Protein 2R9V (pdb70)

Solvent-accessible surface area: 21448 Å² total

Nearest PDB structures (foldseek):
  6foc-assembly1_C  TM=9.234E-01  e=6.290E-61  Mycolicibacterium smegmatis MC2 155
  6foc-assembly1_A  TM=9.263E-01  e=3.164E-60  Mycolicibacterium smegmatis MC2 155
  4xd7-assembly1_B  TM=8.906E-01  e=2.775E-50  Bacillus sp. PS3
  5b0o-assembly1_A  TM=8.119E-01  e=9.256E-28  Salmonella enterica subsp. enterica serovar Typhimurium str. LT2
  2dpy-assembly1_A  TM=8.076E-01  e=1.806E-27  Salmonella enterica subsp. enterica serovar Typhimurium

Radius of gyration: 26.04 Å; Cα contacts (8 Å, |Δi|>4): 1001; chains: 1; bounding box: 62×48×98 Å

InterPro domains:
  IPR000194 ATPase, F1/V1/A1 complex, alpha/beta subunit, nucleotide-binding domain [PF00006] (150-365)
  IPR000793 ATP synthase, alpha subunit, C-terminal [PF00306] (372-497)
  IPR000793 ATP synthase, alpha subunit, C-terminal [cd18113] (376-501)
  IPR004100 ATPase, F1/V1/A1 complex, alpha/beta subunit, N-terminal domain [PF02874] (26-92)
  IPR005294 ATP synthase, F1 complex, alpha subunit [MF_01346] (1-502)
  IPR005294 ATP synthase, F1 complex, alpha subunit [PIRSF039088] (1-501)
  IPR005294 ATP synthase, F1 complex, alpha subunit [PTHR48082] (3-502)
  IPR005294 ATP synthase, F1 complex, alpha subunit [TIGR00962] (3-501)
  IPR020003 ATPase, alpha/beta subunit, nucleotide-binding domain, active site [PS00152] (356-365)
  IPR023366 ATP synthase subunit alpha, N-terminal domain-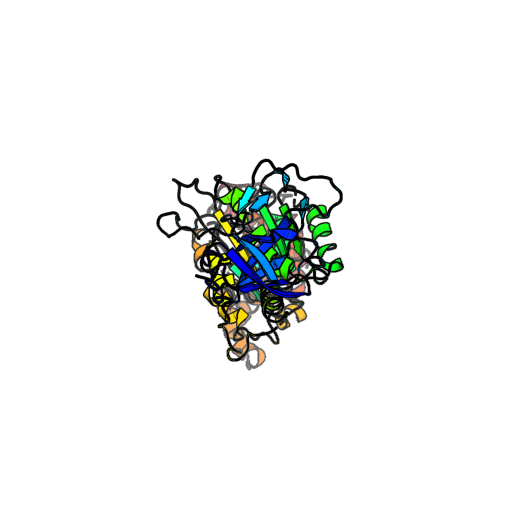like superfamily [G3DSA:2.40.30.20] (1-93)
  IPR027417 P-loop containing nucleoside triphosphate hydrolase [G3DSA:3.40.50.300] (95-372)
  IPR027417 P-loop containing nucleoside triphosphate hydrolase [SSF52540] (97-371)
  IPR033732 ATP synthase, F1 complex, alpha subunit nucleotide-binding domain [cd01132] (95-368)
  IPR036121 ATPase, F1/V1/A1 complex, alpha/beta subunit, N-terminal domain superfamily [SSF50615] (10-95)
  IPR038376 ATP synthase, alpha subunit, C-terminal domain superfamily [G3DSA:1.20.150.20] (373-503)

Organism: Thermotoga maritima (strain ATCC 43589 / DSM 3109 / JCM 10099 / NBRC 100826 / MSB8) (NCBI:txid243274)

Secondary structure (DSSP, 8-state):
-TT---S-TTTEEEEEEEETTEEEEEE-TT---EEEEETTT--EEEEEE--TT-EEEEEES--TT--TT-EEEEEEEE-EEEESGGGTT-EE-TTS-B-SSS-----SEEEES--PPP-GGGB----SEE--S-HHHH---EETT-BEEEEEETTSSHHHHHHHHHHTTTTTTEEEEEEEES--HHHHHHHHHHHHHTT---EEEEEE-TTS-HHHHHHHHHHHH--HHHHTTT-EEEEEEETHHHHHHHHHHHHH--PPTT-------HHHHHHHHHTT-EEB-TTTTS-EEEEEEEEEESTT-TTSHHHHHHHHTSSEEEEB-HHHHHHT-SS-B-TTT-EEGGGTTTS----TTT--HHHHHHHHHHHTTGGG-S---HHHHHHHHHHHH--TT---TT---HHHHHHHHHHHHTTTTTTS-GGGHHHHHHHHHH---S-HHHHHHHHHHSS--HHHHHHHHHHHHHHHHH---

Structure (mmCIF, N/CA/C/O backbone):
data_2R9V
#
_entry.id   2R9V
#
_cell.length_a   97.410
_cell.length_b   97.410
_cell.length_c   219.380
_cell.angle_alpha   90.000
_cell.angle_beta   90.000
_cell.angle_gamma   90.000
#
_symmetry.space_group_name_H-M   'P 41 21 2'
#
loop_
_entity.id
_entity.type
_entity.pdbx_description
1 polymer 'ATP synthase subunit alpha'
2 non-polymer 'MAGNESIUM ION'
3 non-polymer 'CHLORIDE ION'
4 non-polymer "ADENOSINE-5'-TRIPHOSPHATE"
5 non-polymer 'TETRAETHYLENE GLYCOL'
6 water water
#
loop_
_atom_site.group_PDB
_atom_site.id
_atom_site.type_symbol
_atom_site.label_atom_id
_atom_site.label_alt_id
_atom_site.label_comp_id
_atom_site.label_asym_id
_atom_site.label_entity_id
_atom_site.label_seq_id
_atom_site.pdbx_PDB_ins_code
_atom_site.Cartn_x
_atom_site.Cartn_y
_atom_site.Cartn_z
_atom_site.occupancy
_atom_site.B_iso_or_equiv
_atom_site.auth_seq_id
_atom_site.auth_comp_id
_atom_site.auth_asym_id
_atom_site.auth_atom_id
_atom_site.pdbx_PDB_model_num
ATOM 1 N N . LYS A 1 29 ? 40.960 8.318 23.525 1.00 51.60 17 LYS A N 1
ATOM 2 C CA . LYS A 1 29 ? 40.800 7.976 25.012 1.00 53.11 17 LYS A CA 1
ATOM 3 C C . LYS A 1 29 ? 40.994 6.441 25.392 1.00 52.41 17 LYS A C 1
ATOM 4 O O . LYS A 1 29 ? 40.664 5.989 26.519 1.00 51.87 17 LYS A O 1
ATOM 6 N N . SER A 1 30 ? 41.574 5.677 24.460 1.00 50.06 18 SER A N 1
ATOM 7 C CA . SER A 1 30 ? 41.849 4.247 24.647 1.00 49.16 18 SER A CA 1
ATOM 8 C C . SER A 1 30 ? 42.598 3.934 25.996 1.00 50.75 18 SER A C 1
ATOM 9 O O . SER A 1 30 ? 42.289 2.939 26.687 1.00 53.26 18 SER A O 1
ATOM 11 N N . PHE A 1 31 ? 43.545 4.806 26.377 1.00 46.54 19 PHE A N 1
ATOM 12 C CA . PHE A 1 31 ? 44.388 4.624 27.558 1.00 41.10 19 PHE A CA 1
ATOM 13 C C . PHE A 1 31 ? 44.451 5.849 28.436 1.00 40.60 19 PHE A C 1
ATOM 14 O O . PHE A 1 31 ? 45.491 6.179 28.964 1.00 39.16 19 PHE A O 1
ATOM 22 N N . GLU A 1 32 ? 43.336 6.532 28.588 1.00 40.91 20 GLU A N 1
ATOM 23 C CA . GLU A 1 32 ? 43.288 7.697 29.426 1.00 46.15 20 GLU A CA 1
ATOM 24 C C . GLU A 1 32 ? 43.224 7.241 30.865 1.00 42.98 20 GLU A C 1
ATOM 25 O O . GLU A 1 32 ? 42.769 6.140 31.141 1.00 37.97 20 GLU A O 1
ATOM 31 N N . GLU A 1 33 ? 43.679 8.085 31.784 1.00 42.83 21 GLU A N 1
ATOM 32 C CA . GLU A 1 33 ? 43.633 7.726 33.190 1.00 44.93 21 GLU A CA 1
ATOM 33 C C . GLU A 1 33 ? 42.196 7.759 33.682 1.00 46.41 21 GLU A C 1
ATOM 34 O O . GLU A 1 33 ? 41.483 8.744 33.493 1.00 39.52 21 GLU A O 1
ATOM 40 N N . LYS A 1 34 ? 41.779 6.678 34.331 1.00 50.00 22 LYS A N 1
ATOM 41 C CA . LYS A 1 34 ? 40.370 6.529 34.694 1.00 53.27 22 LYS A CA 1
ATOM 42 C C . LYS A 1 34 ? 39.956 7.319 35.972 1.00 53.46 22 LYS A C 1
ATOM 43 O O . LYS A 1 34 ? 38.915 7.992 36.002 1.00 57.61 22 LYS A O 1
ATOM 45 N N . ILE A 1 35 ? 40.798 7.292 36.997 1.00 49.08 23 ILE A N 1
ATOM 46 C CA . ILE A 1 35 ? 40.415 7.795 38.307 1.00 45.88 23 ILE A CA 1
ATOM 47 C C . ILE A 1 35 ? 40.596 9.290 38.584 1.00 44.19 23 ILE A C 1
ATOM 48 O O . ILE A 1 35 ? 41.437 9.945 37.972 1.00 44.13 23 ILE A O 1
ATOM 53 N N . ASP A 1 36 ? 39.773 9.798 39.518 1.00 41.47 24 ASP A N 1
ATOM 54 C CA . ASP A 1 36 ? 39.916 11.129 40.110 1.00 41.10 24 ASP A CA 1
ATOM 55 C C . ASP A 1 36 ? 41.070 11.134 41.102 1.00 38.97 24 ASP A C 1
ATOM 56 O O . ASP A 1 36 ? 40.956 10.547 42.161 1.00 40.19 24 ASP A O 1
ATOM 61 N N . LEU A 1 37 ? 42.162 11.817 40.785 1.00 37.27 25 LEU A N 1
ATOM 62 C CA . LEU A 1 37 ? 43.371 11.755 41.618 1.00 36.51 25 LEU A CA 1
ATOM 63 C C . LEU A 1 37 ? 43.278 12.533 42.944 1.00 37.77 25 LEU A C 1
ATOM 64 O O . LEU A 1 37 ? 44.099 12.347 43.845 1.00 37.21 25 LEU A O 1
ATOM 69 N N . GLU A 1 38 ? 42.269 13.378 43.075 1.00 36.72 26 GLU A N 1
ATOM 70 C CA . GLU A 1 38 ? 42.120 14.166 44.282 1.00 39.88 26 GLU A CA 1
ATOM 71 C C . GLU A 1 38 ? 41.494 13.359 45.397 1.00 35.31 26 GLU A C 1
ATOM 72 O O . GLU A 1 38 ? 41.966 13.399 46.529 1.00 38.73 26 GLU A O 1
ATOM 78 N N . ASP A 1 39 ? 40.468 12.593 45.059 1.00 34.43 27 ASP A N 1
ATOM 79 C CA . ASP A 1 39 ? 39.688 11.832 46.038 1.00 34.22 27 ASP A CA 1
ATOM 80 C C . ASP A 1 39 ? 39.873 10.317 45.958 1.00 34.89 27 ASP A C 1
ATOM 81 O O . ASP A 1 39 ? 39.322 9.608 46.778 1.00 34.02 27 ASP A O 1
ATOM 86 N N . THR A 1 40 ? 40.700 9.830 45.023 1.00 32.88 28 THR A N 1
ATOM 87 C CA . THR A 1 40 ? 40.810 8.406 44.732 1.00 31.02 28 THR A CA 1
ATOM 88 C C . THR A 1 40 ? 42.276 8.084 44.557 1.00 31.30 28 THR A C 1
ATOM 89 O O . THR A 1 40 ? 43.081 8.948 44.161 1.00 29.38 28 THR A O 1
ATOM 93 N N . GLY A 1 41 ? 42.639 6.856 44.878 1.00 31.58 29 GLY A N 1
ATOM 94 C CA . GLY A 1 41 ? 44.053 6.450 44.842 1.00 30.07 29 GLY A CA 1
ATOM 95 C C . GLY A 1 41 ? 44.192 4.982 44.580 1.00 31.33 29 GLY A C 1
ATOM 96 O O . GLY A 1 41 ? 43.189 4.301 44.407 1.00 31.31 29 GLY A O 1
ATOM 97 N N . LYS A 1 42 ? 45.438 4.491 44.557 1.00 29.63 30 LYS A N 1
ATOM 98 C CA . LYS A 1 42 ? 45.711 3.102 44.228 1.00 31.33 30 LYS A CA 1
ATOM 99 C C . LYS A 1 42 ? 46.839 2.641 45.119 1.00 29.94 30 LYS A C 1
ATOM 100 O O . LYS A 1 42 ? 47.823 3.355 45.277 1.00 28.40 30 LYS A O 1
ATOM 106 N N . VAL A 1 43 ? 46.688 1.471 45.724 1.00 28.95 31 VAL A N 1
ATOM 107 C CA . VAL A 1 43 ? 47.704 0.994 46.623 1.00 30.05 31 VAL A CA 1
ATOM 108 C C . VAL A 1 43 ? 48.892 0.645 45.784 1.00 27.48 31 VAL A C 1
ATOM 109 O O . VAL A 1 43 ? 48.757 -0.071 44.780 1.00 26.31 31 VAL A O 1
ATOM 113 N N . ILE A 1 44 ? 50.044 1.174 46.176 1.00 31.44 32 ILE A N 1
ATOM 114 C CA . ILE A 1 44 ? 51.294 0.866 45.486 1.00 31.10 32 ILE A CA 1
ATOM 115 C C . ILE A 1 44 ? 52.283 0.045 46.325 1.00 33.86 32 ILE A C 1
ATOM 116 O O . ILE A 1 44 ? 53.279 -0.479 45.792 1.00 30.09 32 ILE A O 1
ATOM 121 N N . GLN A 1 45 ? 52.020 -0.051 47.621 1.00 36.37 33 GLN A N 1
ATOM 122 C CA . GLN A 1 45 ? 52.854 -0.815 48.549 1.00 39.02 33 GLN A CA 1
ATOM 123 C C . GLN A 1 45 ? 52.001 -1.056 49.779 1.00 40.37 33 GLN A C 1
ATOM 124 O O . GLN A 1 45 ? 51.303 -0.129 50.234 1.00 38.85 33 GLN A O 1
ATOM 130 N N . VAL A 1 46 ? 52.040 -2.282 50.300 1.00 41.02 34 VAL A N 1
ATOM 131 C CA . VAL A 1 46 ? 51.219 -2.668 51.452 1.00 42.14 34 VAL A CA 1
ATOM 132 C C . VAL A 1 46 ? 51.912 -3.734 52.271 1.00 41.49 34 VAL A C 1
ATOM 133 O O . VAL A 1 46 ? 52.496 -4.663 51.730 1.00 44.22 34 VAL A O 1
ATOM 137 N N . GLY A 1 47 ? 51.869 -3.568 53.585 1.00 42.07 35 GLY A N 1
ATOM 138 C CA . GLY A 1 47 ? 52.422 -4.554 54.502 1.00 42.54 35 GLY A CA 1
ATOM 139 C C . GLY A 1 47 ? 52.593 -4.008 55.899 1.00 40.81 35 GLY A C 1
ATOM 140 O O . GLY A 1 47 ? 52.715 -2.807 56.094 1.00 37.87 35 GLY A O 1
ATOM 141 N N . ASP A 1 48 ? 52.605 -4.927 56.858 1.00 42.10 36 ASP A N 1
ATOM 142 C CA . ASP A 1 48 ? 52.820 -4.641 58.276 1.00 40.71 36 ASP A CA 1
ATOM 143 C C . ASP A 1 48 ? 51.836 -3.587 58.781 1.00 39.54 36 ASP A C 1
ATOM 144 O O . ASP A 1 48 ? 52.201 -2.740 59.589 1.00 39.65 36 ASP A O 1
ATOM 149 N N . GLY A 1 49 ? 50.594 -3.681 58.297 1.00 37.61 37 GLY A N 1
ATOM 150 C CA . GLY A 1 49 ? 49.497 -2.780 58.674 1.00 39.70 37 GLY A CA 1
ATOM 151 C C . GLY A 1 49 ? 49.524 -1.363 58.137 1.00 39.24 37 GLY A C 1
ATOM 152 O O . GLY A 1 49 ? 48.879 -0.481 58.687 1.00 41.98 37 GLY A O 1
ATOM 153 N N . ILE A 1 50 ? 50.259 -1.155 57.055 1.00 37.84 38 ILE A N 1
ATOM 154 C CA . ILE A 1 50 ? 50.438 0.154 56.440 1.00 37.76 38 ILE A CA 1
ATOM 155 C C . ILE A 1 50 ? 50.262 -0.051 54.930 1.00 36.45 38 ILE A C 1
ATOM 156 O O . ILE A 1 50 ? 50.476 -1.153 54.409 1.00 37.43 38 ILE A O 1
ATOM 161 N N . ALA A 1 51 ? 49.841 1.006 54.250 1.00 35.29 39 ALA A N 1
ATOM 162 C CA . ALA A 1 51 ? 49.795 1.065 52.781 1.00 34.80 39 ALA A CA 1
ATOM 163 C C . ALA A 1 51 ? 50.319 2.453 52.325 1.00 34.79 39 ALA A C 1
ATOM 164 O O . ALA A 1 51 ? 50.329 3.422 53.102 1.00 30.61 39 ALA A O 1
ATOM 166 N N . ARG A 1 52 ? 50.807 2.490 51.089 1.00 36.17 40 ARG A N 1
ATOM 167 C CA . ARG A 1 52 ? 51.232 3.700 50.392 1.00 36.30 40 ARG A CA 1
ATOM 168 C C . ARG A 1 52 ? 50.330 3.767 49.180 1.00 32.66 40 ARG A C 1
ATOM 169 O O . ARG A 1 52 ? 50.085 2.741 48.517 1.00 27.63 40 ARG A O 1
ATOM 177 N N . ALA A 1 53 ? 49.839 4.958 48.872 1.00 28.92 41 ALA A N 1
ATOM 178 C CA . ALA A 1 53 ? 48.933 5.087 47.749 1.00 30.97 41 ALA A CA 1
ATOM 179 C C . ALA A 1 53 ? 49.373 6.143 46.764 1.00 31.77 41 ALA A C 1
ATOM 180 O O . ALA A 1 53 ? 49.843 7.236 47.158 1.00 31.78 41 ALA A O 1
ATOM 182 N N . TYR A 1 54 ? 49.169 5.818 45.483 1.00 27.42 42 TYR A N 1
ATOM 183 C CA . TYR A 1 54 ? 49.206 6.815 44.449 1.00 27.97 42 TYR A CA 1
ATOM 184 C C . TYR A 1 54 ? 47.867 7.554 44.506 1.00 29.36 42 TYR A C 1
ATOM 185 O O . TYR A 1 54 ? 46.827 6.934 44.827 1.00 30.97 42 TYR A O 1
ATOM 194 N N . GLY A 1 55 ? 47.881 8.860 44.201 1.00 26.96 43 GLY A N 1
ATOM 195 C CA . GLY A 1 55 ? 46.668 9.650 44.222 1.00 29.37 43 GLY A CA 1
ATOM 196 C C . GLY A 1 55 ? 46.311 10.149 45.617 1.00 30.18 43 GLY A C 1
ATOM 197 O O . GLY A 1 55 ? 47.194 10.425 46.438 1.00 29.60 43 GLY A O 1
ATOM 198 N N . LEU A 1 56 ? 45.001 10.270 45.865 1.00 29.28 44 LEU A N 1
ATOM 199 C CA . LEU A 1 56 ? 44.467 10.841 47.091 1.00 26.94 44 LEU A CA 1
ATOM 200 C C . LEU A 1 56 ? 45.146 12.201 47.346 1.00 28.15 44 LEU A C 1
ATOM 201 O O . LEU A 1 56 ? 45.452 12.532 48.464 1.00 28.56 44 LEU A O 1
ATOM 206 N N . ASN A 1 57 ? 45.345 12.974 46.284 1.00 30.83 45 ASN A N 1
ATOM 207 C CA . ASN A 1 57 ? 46.068 14.267 46.339 1.00 32.42 45 ASN A CA 1
ATOM 208 C C . ASN A 1 57 ? 45.512 15.299 47.301 1.00 32.46 45 ASN A C 1
ATOM 209 O O . ASN A 1 57 ? 46.265 16.180 47.703 1.00 33.27 45 ASN A O 1
ATOM 214 N N . LYS A 1 58 ? 44.223 15.196 47.656 1.00 32.60 46 LYS A N 1
ATOM 215 C CA . LYS A 1 58 ? 43.576 16.153 48.547 1.00 35.92 46 LYS A CA 1
ATOM 216 C C . LYS A 1 58 ? 43.253 15.593 49.920 1.00 34.84 46 LYS A C 1
ATOM 217 O O . LYS A 1 58 ? 42.477 16.167 50.662 1.00 31.74 46 LYS A O 1
ATOM 223 N N . VAL A 1 59 ? 43.830 14.451 50.264 1.00 31.54 47 VAL A N 1
ATOM 224 C CA . VAL A 1 59 ? 43.553 13.858 51.554 1.00 28.70 47 VAL A CA 1
ATOM 225 C C . VAL A 1 59 ? 44.293 14.684 52.597 1.00 31.47 47 VAL A C 1
ATOM 226 O O . VAL A 1 59 ? 45.304 15.330 52.290 1.00 34.79 47 VAL A O 1
ATOM 238 N N . VAL A 1 61 ? 45.694 14.953 56.867 1.00 31.34 49 VAL A N 1
ATOM 239 C CA . VAL A 1 61 ? 46.206 14.078 57.938 1.00 32.31 49 VAL A CA 1
ATOM 240 C C . VAL A 1 61 ? 45.058 13.657 58.854 1.00 32.80 49 VAL A C 1
ATOM 241 O O . VAL A 1 61 ? 44.136 14.425 59.107 1.00 35.61 49 VAL A O 1
ATOM 245 N N . SER A 1 62 ? 45.105 12.407 59.303 1.00 32.40 50 SER A N 1
ATOM 246 C CA . SER A 1 62 ? 44.074 11.773 60.134 1.00 33.48 50 SER A CA 1
ATOM 247 C C . SER A 1 62 ? 42.707 11.605 59.519 1.00 31.97 50 SER A C 1
ATOM 248 O O . SER A 1 62 ? 41.764 11.197 60.208 1.00 32.26 50 SER A O 1
ATOM 251 N N . GLU A 1 63 ? 42.630 11.785 58.198 1.00 31.86 51 GLU A N 1
ATOM 252 C CA . GLU A 1 63 ? 41.409 11.534 57.460 1.00 29.02 51 GLU A CA 1
ATOM 253 C C . GLU A 1 63 ? 41.228 10.065 57.222 1.00 29.15 51 GLU A C 1
ATOM 254 O O . GLU A 1 63 ? 42.190 9.361 56.942 1.00 29.12 51 GLU A O 1
ATOM 260 N N . LEU A 1 64 ? 39.984 9.602 57.310 1.00 28.97 52 LEU A N 1
ATOM 261 C CA . LEU A 1 64 ? 39.625 8.222 57.003 1.00 31.04 52 LEU A CA 1
ATOM 262 C C . LEU A 1 64 ? 39.555 8.000 55.518 1.00 31.45 52 LEU A C 1
ATOM 263 O O . LEU A 1 64 ? 39.105 8.855 54.790 1.00 30.11 52 LEU A O 1
ATOM 268 N N . VAL A 1 65 ? 40.031 6.840 55.077 1.00 32.14 53 VAL A N 1
ATOM 269 C CA . VAL A 1 65 ? 39.942 6.457 53.695 1.00 31.52 53 VAL A CA 1
ATOM 270 C C . VAL A 1 65 ? 39.340 5.058 53.705 1.00 34.18 53 VAL A C 1
ATOM 271 O O . VAL A 1 65 ? 39.300 4.376 54.740 1.00 36.16 53 VAL A O 1
ATOM 275 N N . GLU A 1 66 ? 38.842 4.640 52.559 1.00 37.17 54 GLU A N 1
ATOM 276 C CA . GLU A 1 66 ? 38.323 3.289 52.413 1.00 39.39 54 GLU A CA 1
ATOM 277 C C . GLU A 1 66 ? 38.988 2.563 51.263 1.00 37.57 54 GLU A C 1
ATOM 278 O O . GLU A 1 66 ? 39.101 3.096 50.149 1.00 35.66 54 GLU A O 1
ATOM 284 N N . PHE A 1 67 ? 39.385 1.330 51.544 1.00 38.21 55 PHE A N 1
ATOM 285 C CA . PHE A 1 67 ? 39.835 0.392 50.533 1.00 38.50 55 PHE A CA 1
ATOM 286 C C . PHE A 1 67 ? 38.609 -0.277 49.948 1.00 40.71 55 PHE A C 1
ATOM 287 O O . PHE A 1 67 ? 38.039 -1.179 50.536 1.00 44.30 55 PHE A O 1
ATOM 295 N N . VAL A 1 68 ? 38.227 0.166 48.764 1.00 43.23 56 VAL A N 1
ATOM 296 C CA . VAL A 1 68 ? 36.962 -0.203 48.168 1.00 45.73 56 VAL A CA 1
ATOM 297 C C . VAL A 1 68 ? 36.715 -1.711 48.071 1.00 47.82 56 VAL A C 1
ATOM 298 O O . VAL A 1 68 ? 35.740 -2.189 48.591 1.00 48.38 56 VAL A O 1
ATOM 302 N N . GLU A 1 69 ? 37.616 -2.461 47.461 1.00 51.85 57 GLU A N 1
ATOM 303 C CA . GLU A 1 69 ? 37.402 -3.911 47.254 1.00 55.08 57 GLU A CA 1
ATOM 304 C C . GLU A 1 69 ? 37.120 -4.677 48.561 1.00 54.18 57 GLU A C 1
ATOM 305 O O . GLU A 1 69 ? 36.181 -5.476 48.639 1.00 52.20 57 GLU A O 1
ATOM 311 N N . THR A 1 70 ? 37.940 -4.413 49.574 1.00 51.77 58 THR A N 1
ATOM 312 C CA . THR A 1 70 ? 37.854 -5.092 50.840 1.00 49.02 58 THR A CA 1
ATOM 313 C C . THR A 1 70 ? 36.873 -4.469 51.824 1.00 49.33 58 THR A C 1
ATOM 314 O O . THR A 1 70 ? 36.423 -5.144 52.721 1.00 48.70 58 THR A O 1
ATOM 318 N N . GLY A 1 71 ? 36.565 -3.181 51.700 1.00 50.22 59 GLY A N 1
ATOM 319 C CA . GLY A 1 71 ? 35.688 -2.503 52.677 1.00 49.24 59 GLY A CA 1
ATOM 320 C C . GLY A 1 71 ? 36.398 -2.022 53.945 1.00 47.74 59 GLY A C 1
ATOM 321 O O . GLY A 1 71 ? 35.811 -1.328 54.766 1.00 52.26 59 GLY A O 1
ATOM 322 N N . VAL A 1 72 ? 37.661 -2.396 54.102 1.00 44.57 60 VAL A N 1
ATOM 323 C CA . VAL A 1 72 ? 38.474 -1.978 55.215 1.00 41.47 60 VAL A CA 1
ATOM 324 C C . VAL A 1 72 ? 38.727 -0.457 55.108 1.00 40.41 60 VAL A C 1
ATOM 325 O O . VAL A 1 72 ? 38.699 0.135 54.021 1.00 33.79 60 VAL A O 1
ATOM 329 N N . LYS A 1 73 ? 38.980 0.152 56.257 1.00 39.78 61 LYS A N 1
ATOM 330 C CA . LYS A 1 73 ? 39.186 1.577 56.354 1.00 41.02 61 LYS A CA 1
ATOM 331 C C . LYS A 1 73 ? 40.609 1.813 56.780 1.00 34.97 61 LYS A C 1
ATOM 332 O O . LYS A 1 73 ? 41.219 0.934 57.342 1.00 32.66 61 LYS A O 1
ATOM 338 N N . GLY A 1 74 ? 41.102 3.029 56.562 1.00 31.97 62 GLY A N 1
ATOM 339 C CA . GLY A 1 74 ? 42.425 3.431 57.026 1.00 30.86 62 GLY A CA 1
ATOM 340 C C . GLY A 1 74 ? 42.444 4.906 57.384 1.00 30.65 62 GLY A C 1
ATOM 341 O O . GLY A 1 74 ? 41.459 5.609 57.197 1.00 30.49 62 GLY A O 1
ATOM 342 N N . VAL A 1 75 ? 43.570 5.357 57.910 1.00 30.93 63 VAL A N 1
ATOM 343 C CA . VAL A 1 75 ? 43.743 6.715 58.340 1.00 30.90 63 VAL A CA 1
ATOM 344 C C . VAL A 1 75 ? 45.048 7.222 57.741 1.00 31.87 63 VAL A C 1
ATOM 345 O O . VAL A 1 75 ? 46.086 6.569 57.870 1.00 31.31 63 VAL A O 1
ATOM 349 N N . ALA A 1 76 ? 44.988 8.376 57.086 1.00 32.67 64 ALA A N 1
ATOM 350 C CA . ALA A 1 76 ? 46.173 8.977 56.466 1.00 33.21 64 ALA A CA 1
ATOM 351 C C . ALA A 1 76 ? 47.087 9.500 57.540 1.00 34.07 64 ALA A C 1
ATOM 352 O O . ALA A 1 76 ? 46.615 10.182 58.435 1.00 34.26 64 ALA A O 1
ATOM 354 N N . PHE A 1 77 ? 48.387 9.180 57.461 1.00 33.75 65 PHE A N 1
ATOM 355 C CA . PHE A 1 77 ? 49.360 9.765 58.375 1.00 34.08 65 PHE A CA 1
ATOM 356 C C . PHE A 1 77 ? 50.468 10.535 57.711 1.00 36.23 65 PHE A C 1
ATOM 357 O O . PHE A 1 77 ? 51.238 11.214 58.383 1.00 37.94 65 PHE A O 1
ATOM 365 N N . ASN A 1 78 ? 50.577 10.424 56.400 1.00 40.18 66 ASN A N 1
ATOM 366 C CA . ASN A 1 78 ? 51.619 11.126 55.667 1.00 42.34 66 ASN A CA 1
ATOM 367 C C . ASN A 1 78 ? 51.095 11.541 54.309 1.00 42.08 66 ASN A C 1
ATOM 368 O O . ASN A 1 78 ? 50.500 10.725 53.604 1.00 41.12 66 ASN A O 1
ATOM 373 N N . LEU A 1 79 ? 51.332 12.801 53.951 1.00 41.34 67 LEU A N 1
ATOM 374 C CA . LEU A 1 79 ? 50.736 13.400 52.762 1.00 39.53 67 LEU A CA 1
ATOM 375 C C . LEU A 1 79 ? 51.697 13.578 51.582 1.00 39.07 67 LEU A C 1
ATOM 376 O O . LEU A 1 79 ? 51.467 14.397 50.686 1.00 41.66 67 LEU A O 1
ATOM 381 N N . GLU A 1 80 ? 52.735 12.766 51.541 1.00 38.07 68 GLU A N 1
ATOM 382 C CA . GLU A 1 80 ? 53.662 12.863 50.450 1.00 39.70 68 GLU A CA 1
ATOM 383 C C . GLU A 1 80 ? 52.935 12.591 49.138 1.00 39.52 68 GLU A C 1
ATOM 384 O O . GLU A 1 80 ? 52.167 11.616 49.023 1.00 39.04 68 GLU A O 1
ATOM 390 N N . GLU A 1 81 ? 53.165 13.476 48.165 1.00 40.00 69 GLU A N 1
ATOM 391 C CA . GLU A 1 81 ? 52.422 13.441 46.919 1.00 42.85 69 GLU A CA 1
ATOM 392 C C . GLU A 1 81 ? 52.629 12.133 46.198 1.00 37.23 69 GLU A C 1
ATOM 393 O O . GLU A 1 81 ? 53.740 11.734 45.911 1.00 35.45 69 GLU A O 1
ATOM 399 N N . ASP A 1 82 ? 51.512 11.470 45.956 1.00 35.13 70 ASP A N 1
ATOM 400 C CA . ASP A 1 82 ? 51.457 10.206 45.266 1.00 35.32 70 ASP A CA 1
ATOM 401 C C . ASP A 1 82 ? 52.223 9.121 45.973 1.00 32.82 70 ASP A C 1
ATOM 402 O O . ASP A 1 82 ? 52.610 8.155 45.360 1.00 34.75 70 ASP A O 1
ATOM 407 N N . ASN A 1 83 ? 52.376 9.284 47.290 1.00 34.21 71 ASN A N 1
ATOM 408 C CA . ASN A 1 83 ? 52.987 8.284 48.158 1.00 32.03 71 ASN A CA 1
ATOM 409 C C . ASN A 1 83 ? 52.421 8.454 49.548 1.00 33.63 71 ASN A C 1
ATOM 410 O O . ASN A 1 83 ? 53.146 8.483 50.544 1.00 30.93 71 ASN A O 1
ATOM 415 N N . VAL A 1 84 ? 51.098 8.541 49.608 1.00 29.56 72 VAL A N 1
ATOM 416 C CA . VAL A 1 84 ? 50.395 8.766 50.848 1.00 31.78 72 VAL A CA 1
ATOM 417 C C . VAL A 1 84 ? 50.463 7.533 51.753 1.00 33.79 72 VAL A C 1
ATOM 418 O O . VAL A 1 84 ? 50.175 6.408 51.311 1.00 35.00 72 VAL A O 1
ATOM 422 N N . GLY A 1 85 ? 50.847 7.770 53.016 1.00 31.17 73 GLY A N 1
ATOM 423 C CA . GLY A 1 85 ? 50.942 6.719 54.019 1.00 31.31 73 GLY A CA 1
ATOM 424 C C . GLY A 1 85 ? 49.610 6.546 54.709 1.00 30.05 73 GLY A C 1
ATOM 425 O O . GLY A 1 85 ? 49.013 7.506 55.151 1.00 28.35 73 GLY A O 1
ATOM 426 N N . ILE A 1 86 ? 49.144 5.310 54.780 1.00 30.87 74 ILE A N 1
ATOM 427 C CA . ILE A 1 86 ? 47.851 4.995 55.359 1.00 28.96 74 ILE A CA 1
ATOM 428 C C . ILE A 1 86 ? 47.965 3.889 56.418 1.00 32.91 74 ILE A C 1
ATOM 429 O O . ILE A 1 86 ? 48.524 2.801 56.132 1.00 33.11 74 ILE A O 1
ATOM 434 N N . ILE A 1 87 ? 47.476 4.177 57.639 1.00 31.47 75 ILE A N 1
ATOM 435 C CA . ILE A 1 87 ? 47.373 3.167 58.697 1.00 31.17 75 ILE A CA 1
ATOM 436 C C . ILE A 1 87 ? 46.101 2.383 58.438 1.00 30.79 75 ILE A C 1
ATOM 437 O O . ILE A 1 87 ? 45.021 2.943 58.409 1.00 31.10 75 ILE A O 1
ATOM 442 N N . ILE A 1 88 ? 46.215 1.084 58.260 1.00 32.14 76 ILE A N 1
ATOM 443 C CA . ILE A 1 88 ? 45.041 0.270 57.965 1.00 35.13 76 ILE A CA 1
ATOM 444 C C . ILE A 1 88 ? 44.377 -0.093 59.302 1.00 40.35 76 ILE A C 1
ATOM 445 O O . ILE A 1 88 ? 45.057 -0.510 60.244 1.00 38.66 76 ILE A O 1
ATOM 450 N N . LEU A 1 89 ? 43.065 0.097 59.396 1.00 42.41 77 LEU A N 1
ATOM 451 C CA . LEU A 1 89 ? 42.353 -0.156 60.635 1.00 44.42 77 LEU A CA 1
ATOM 452 C C . LEU A 1 89 ? 41.820 -1.563 60.501 1.00 49.95 77 LEU A C 1
ATOM 453 O O . LEU A 1 89 ? 40.848 -1.794 59.779 1.00 52.18 77 LEU A O 1
ATOM 458 N N . GLY A 1 90 ? 42.469 -2.511 61.170 1.00 55.77 78 GLY A N 1
ATOM 459 C CA . GLY A 1 90 ? 42.038 -3.919 61.109 1.00 60.26 78 GLY A CA 1
ATOM 460 C C . GLY A 1 90 ? 42.831 -4.809 60.155 1.00 62.41 78 GLY A C 1
ATOM 461 O O . GLY A 1 90 ? 44.057 -4.661 60.042 1.00 59.37 78 GLY A O 1
ATOM 462 N N . GLU A 1 91 ? 42.123 -5.708 59.460 1.00 66.07 79 GLU A N 1
ATOM 463 C CA . GLU A 1 91 ? 42.772 -6.717 58.614 1.00 69.48 79 GLU A CA 1
ATOM 464 C C . GLU A 1 91 ? 43.396 -6.170 57.357 1.00 68.12 79 GLU A C 1
ATOM 465 O O . GLU A 1 91 ? 42.701 -5.819 56.402 1.00 67.77 79 GLU A O 1
ATOM 471 N N . TYR A 1 92 ? 44.722 -6.180 57.349 1.00 67.82 80 TYR A N 1
ATOM 472 C CA . TYR A 1 92 ? 45.465 -5.716 56.203 1.00 67.96 80 TYR A CA 1
ATOM 473 C C . TYR A 1 92 ? 45.885 -6.817 55.255 1.00 68.63 80 TYR A C 1
ATOM 474 O O . TYR A 1 92 ? 46.448 -6.525 54.207 1.00 71.15 80 TYR A O 1
ATOM 483 N N . LYS A 1 93 ? 45.611 -8.071 55.590 1.00 68.07 81 LYS A N 1
ATOM 484 C CA . LYS A 1 93 ? 46.093 -9.185 54.773 1.00 68.66 81 LYS A CA 1
ATOM 485 C C . LYS A 1 93 ? 45.399 -9.255 53.413 1.00 65.66 81 LYS A C 1
ATOM 486 O O . LYS A 1 93 ? 45.937 -9.808 52.461 1.00 63.85 81 LYS A O 1
ATOM 492 N N . ASP A 1 94 ? 44.211 -8.675 53.317 1.00 64.35 82 ASP A N 1
ATOM 493 C CA . ASP A 1 94 ? 43.432 -8.759 52.092 1.00 64.37 82 ASP A CA 1
ATOM 494 C C . ASP A 1 94 ? 43.673 -7.606 51.120 1.00 60.73 82 ASP A C 1
ATOM 495 O O . ASP A 1 94 ? 43.132 -7.606 50.011 1.00 59.06 82 ASP A O 1
ATOM 500 N N . ILE A 1 95 ? 44.458 -6.615 51.536 1.00 57.11 83 ILE A N 1
ATOM 501 C CA . ILE A 1 95 ? 44.707 -5.432 50.709 1.00 52.45 83 ILE A CA 1
ATOM 502 C C . ILE A 1 95 ? 45.932 -5.679 49.824 1.00 50.76 83 ILE A C 1
ATOM 503 O O . ILE A 1 95 ? 47.023 -6.011 50.302 1.00 48.37 83 ILE A O 1
ATOM 508 N N . LYS A 1 96 ? 45.725 -5.495 48.526 1.00 51.11 84 LYS A N 1
ATOM 509 C CA . LYS A 1 96 ? 46.734 -5.760 47.530 1.00 50.01 84 LYS A CA 1
ATOM 510 C C . LYS A 1 96 ? 47.114 -4.520 46.765 1.00 47.09 84 LYS A C 1
ATOM 511 O O . LYS A 1 96 ? 46.315 -3.574 46.619 1.00 47.91 84 LYS A O 1
ATOM 517 N N . GLU A 1 97 ? 48.320 -4.553 46.215 1.00 45.93 85 GLU A N 1
ATOM 518 C CA . GLU A 1 97 ? 48.752 -3.533 45.278 1.00 46.33 85 GLU A CA 1
ATOM 519 C C . GLU A 1 97 ? 47.714 -3.478 44.186 1.00 44.35 85 GLU A C 1
ATOM 520 O O . GLU A 1 97 ? 47.219 -4.517 43.774 1.00 47.31 85 GLU A O 1
ATOM 526 N N . GLY A 1 98 ? 47.343 -2.273 43.766 1.00 38.24 86 GLY A N 1
ATOM 527 C CA . GLY A 1 98 ? 46.403 -2.104 42.699 1.00 38.30 86 GLY A CA 1
ATOM 528 C C . GLY A 1 98 ? 44.990 -1.819 43.171 1.00 39.41 86 GLY A C 1
ATOM 529 O O . GLY A 1 98 ? 44.159 -1.389 42.386 1.00 39.18 86 GLY A O 1
ATOM 530 N N . HIS A 1 99 ? 44.711 -2.091 44.445 1.00 43.16 87 HIS A N 1
ATOM 531 C CA . HIS A 1 99 ? 43.402 -1.807 45.035 1.00 42.71 87 HIS A CA 1
ATOM 532 C C . HIS A 1 99 ? 43.171 -0.329 45.087 1.00 39.43 87 HIS A C 1
ATOM 533 O O . HIS A 1 99 ? 44.099 0.433 45.300 1.00 38.92 87 HIS A O 1
ATOM 540 N N . THR A 1 100 ? 41.916 0.043 44.896 1.00 39.16 88 THR A N 1
ATOM 541 C CA . THR A 1 100 ? 41.472 1.412 44.916 1.00 39.11 88 THR A CA 1
ATOM 542 C C . THR A 1 100 ? 41.213 1.859 46.341 1.00 39.63 88 THR A C 1
ATOM 543 O O . THR A 1 100 ? 40.697 1.084 47.150 1.00 37.53 88 THR A O 1
ATOM 547 N N . VAL A 1 101 ? 41.594 3.113 46.613 1.00 38.12 89 VAL A N 1
ATOM 548 C CA . VAL A 1 101 ? 41.400 3.789 47.878 1.00 36.16 89 VAL A CA 1
ATOM 549 C C . VAL A 1 101 ? 40.618 5.072 47.579 1.00 38.26 89 VAL A C 1
ATOM 550 O O . VAL A 1 101 ? 40.918 5.784 46.625 1.00 34.69 89 VAL A O 1
ATOM 554 N N . ARG A 1 102 ? 39.667 5.377 48.455 1.00 40.02 90 ARG A N 1
ATOM 555 C CA . ARG A 1 102 ? 38.763 6.491 48.305 1.00 43.29 90 ARG A CA 1
ATOM 556 C C . ARG A 1 102 ? 38.750 7.333 49.600 1.00 39.29 90 ARG A C 1
ATOM 557 O O . ARG A 1 102 ? 38.680 6.782 50.700 1.00 40.03 90 ARG A O 1
ATOM 565 N N . ARG A 1 103 ? 38.875 8.654 49.468 1.00 33.93 91 ARG A N 1
ATOM 566 C CA . ARG A 1 103 ? 38.756 9.563 50.586 1.00 32.03 91 ARG A CA 1
ATOM 567 C C . ARG A 1 103 ? 37.373 9.453 51.203 1.00 32.92 91 ARG A C 1
ATOM 568 O O . ARG A 1 103 ? 36.396 9.455 50.481 1.00 31.15 91 ARG A O 1
ATOM 576 N N . LEU A 1 104 ? 37.281 9.405 52.532 1.00 31.78 92 LEU A N 1
ATOM 577 C CA . LEU A 1 104 ? 35.992 9.509 53.180 1.00 31.05 92 LEU A CA 1
ATOM 578 C C . LEU A 1 104 ? 35.747 10.930 53.693 1.00 31.23 92 LEU A C 1
ATOM 579 O O . LEU A 1 104 ? 34.647 11.220 54.126 1.00 34.57 92 LEU A O 1
ATOM 584 N N . LYS A 1 105 ? 36.755 11.805 53.640 1.00 30.58 93 LYS A N 1
ATOM 585 C CA . LYS A 1 105 ? 36.590 13.241 53.916 1.00 34.34 93 LYS A CA 1
ATOM 586 C C . LYS A 1 105 ? 36.160 13.559 55.340 1.00 35.51 93 LYS A C 1
ATOM 587 O O . LYS A 1 105 ? 35.667 14.649 55.619 1.00 34.72 93 LYS A O 1
ATOM 593 N N . ARG A 1 106 ? 36.482 12.613 56.230 1.00 34.40 94 ARG A N 1
ATOM 594 C CA A ARG A 1 106 ? 36.123 12.676 57.649 0.50 34.17 94 ARG A CA 1
ATOM 595 C CA B ARG A 1 106 ? 36.082 12.567 57.625 0.50 34.53 94 ARG A CA 1
ATOM 596 C C . ARG A 1 106 ? 37.359 12.388 58.484 1.00 34.49 94 ARG A C 1
ATOM 597 O O . ARG A 1 106 ? 38.068 11.405 58.280 1.00 33.49 94 ARG A O 1
ATOM 612 N N . ILE A 1 107 ? 37.667 13.281 59.419 1.00 34.26 95 ILE A N 1
ATOM 613 C CA . ILE A 1 107 ? 38.758 13.020 60.358 1.00 33.47 95 ILE A CA 1
ATOM 614 C C . ILE A 1 107 ? 38.255 11.919 61.330 1.00 33.10 95 ILE A C 1
ATOM 615 O O . ILE A 1 107 ? 37.138 11.978 61.843 1.00 33.59 95 ILE A O 1
ATOM 620 N N . ILE A 1 108 ? 39.071 10.900 61.529 1.00 30.33 96 ILE A N 1
ATOM 621 C CA . ILE A 1 108 ? 38.719 9.794 62.392 1.00 29.08 96 ILE A CA 1
ATOM 622 C C . ILE A 1 108 ? 38.364 10.303 63.787 1.00 30.22 96 ILE A C 1
ATOM 623 O O . ILE A 1 108 ? 39.039 11.160 64.344 1.00 31.76 96 ILE A O 1
ATOM 628 N N . GLU A 1 109 ? 37.276 9.769 64.337 1.00 30.39 97 GLU A N 1
ATOM 629 C CA . GLU A 1 109 ? 36.761 10.202 65.615 1.00 32.57 97 GLU A CA 1
ATOM 630 C C . GLU A 1 109 ? 36.890 9.132 66.656 1.00 30.84 97 GLU A C 1
ATOM 631 O O . GLU A 1 109 ? 36.925 7.941 66.352 1.00 33.34 97 GLU A O 1
ATOM 637 N N . VAL A 1 110 ? 36.949 9.576 67.903 1.00 29.30 98 VAL A N 1
ATOM 638 C CA . VAL A 1 110 ? 36.979 8.682 69.055 1.00 29.12 98 VAL A CA 1
ATOM 639 C C . VAL A 1 110 ? 35.815 9.057 69.960 1.00 29.06 98 VAL A C 1
ATOM 640 O O . VAL A 1 110 ? 35.380 10.219 69.972 1.00 28.80 98 VAL A O 1
ATOM 644 N N . PRO A 1 111 ? 35.313 8.079 70.721 1.00 30.36 99 PRO A N 1
ATOM 645 C CA . PRO A 1 111 ? 34.311 8.353 71.746 1.00 30.06 99 PRO A CA 1
ATOM 646 C C . PRO A 1 111 ? 34.971 9.183 72.809 1.00 30.35 99 PRO A C 1
ATOM 647 O O . PRO A 1 111 ? 36.124 8.938 73.119 1.00 31.41 99 PRO A O 1
ATOM 651 N N . VAL A 1 112 ? 34.248 10.165 73.333 1.00 32.06 100 VAL A N 1
ATOM 652 C CA . VAL A 1 112 ? 34.715 11.044 74.393 1.00 29.91 100 VAL A CA 1
ATOM 653 C C . VAL A 1 112 ? 33.602 11.186 75.430 1.00 31.02 100 VAL A C 1
ATOM 654 O O . VAL A 1 112 ? 32.453 10.820 75.171 1.00 32.76 100 VAL A O 1
ATOM 658 N N . GLY A 1 113 ? 33.950 11.668 76.615 1.00 30.04 101 GLY A N 1
ATOM 659 C CA . GLY A 1 113 ? 32.960 12.024 77.637 1.00 30.05 101 GLY A CA 1
ATOM 660 C C . GLY A 1 113 ? 32.911 11.245 78.935 1.00 30.11 101 GLY A C 1
ATOM 661 O O . GLY A 1 113 ? 33.770 10.392 79.225 1.00 27.98 101 GLY A O 1
ATOM 662 N N . GLU A 1 114 ? 31.865 11.540 79.700 1.00 30.02 102 GLU A N 1
ATOM 663 C CA . GLU A 1 114 ? 31.666 10.969 81.028 1.00 32.17 102 GLU A CA 1
ATOM 664 C C . GLU A 1 114 ? 31.704 9.444 81.024 1.00 30.84 102 GLU A C 1
ATOM 665 O O . GLU A 1 114 ? 32.197 8.835 81.961 1.00 31.88 102 GLU A O 1
ATOM 671 N N . GLU A 1 115 ? 31.244 8.842 79.939 1.00 32.04 103 GLU A N 1
ATOM 672 C CA . GLU A 1 115 ? 31.204 7.380 79.813 1.00 32.85 103 GLU A CA 1
ATOM 673 C C . GLU A 1 115 ? 32.588 6.774 79.787 1.00 33.84 103 GLU A C 1
ATOM 674 O O . GLU A 1 115 ? 32.734 5.584 80.029 1.00 32.31 103 GLU A O 1
ATOM 680 N N . LEU A 1 116 ? 33.614 7.586 79.519 1.00 33.85 104 LEU A N 1
ATOM 681 C CA . LEU A 1 116 ? 34.973 7.065 79.521 1.00 32.37 104 LEU A CA 1
ATOM 682 C C . LEU A 1 116 ? 35.667 7.204 80.877 1.00 33.07 104 LEU A C 1
ATOM 683 O O . LEU A 1 116 ? 36.737 6.631 81.095 1.00 33.48 104 LEU A O 1
ATOM 688 N N . LEU A 1 117 ? 35.063 7.932 81.801 1.00 31.25 105 LEU A N 1
ATOM 689 C CA . LEU A 1 117 ? 35.713 8.115 83.076 1.00 29.04 105 LEU A CA 1
ATOM 690 C C . LEU A 1 117 ? 35.716 6.762 83.766 1.00 28.16 105 LEU A C 1
ATOM 691 O O . LEU A 1 117 ? 34.745 6.032 83.704 1.00 28.90 105 LEU A O 1
ATOM 696 N N . GLY A 1 118 ? 36.829 6.395 84.368 1.00 25.64 106 GLY A N 1
ATOM 697 C CA . GLY A 1 118 ? 36.928 5.107 85.025 1.00 27.55 106 GLY A CA 1
ATOM 698 C C . GLY A 1 118 ? 37.371 3.976 84.124 1.00 29.78 106 GLY A C 1
ATOM 699 O O . GLY A 1 118 ? 37.674 2.847 84.615 1.00 25.94 106 GLY A O 1
ATOM 700 N N . ARG A 1 119 ? 37.494 4.281 82.825 1.00 31.18 107 ARG A N 1
ATOM 701 C CA . ARG A 1 119 ? 37.835 3.272 81.836 1.00 29.72 107 ARG A CA 1
ATOM 702 C C . ARG A 1 119 ? 39.280 3.311 81.319 1.00 29.72 107 ARG A C 1
ATOM 703 O O . ARG A 1 119 ? 39.935 4.348 81.365 1.00 25.97 107 ARG A O 1
ATOM 711 N N . VAL A 1 120 ? 39.761 2.134 80.892 1.00 28.83 108 VAL A N 1
ATOM 712 C CA . VAL A 1 120 ? 41.061 1.970 80.227 1.00 28.78 108 VAL A CA 1
ATOM 713 C C . VAL A 1 120 ? 40.691 1.629 78.784 1.00 31.36 108 VAL A C 1
ATOM 714 O O . VAL A 1 120 ? 39.890 0.711 78.552 1.00 30.64 108 VAL A O 1
ATOM 718 N N . VAL A 1 121 ? 41.167 2.440 77.823 1.00 31.84 109 VAL A N 1
ATOM 719 C CA . VAL A 1 121 ? 40.819 2.218 76.400 1.00 29.31 109 VAL A CA 1
ATOM 720 C C . VAL A 1 121 ? 42.073 2.276 75.558 1.00 29.47 109 VAL A C 1
ATOM 721 O O . VAL A 1 121 ? 43.086 2.773 76.029 1.00 29.10 109 VAL A O 1
ATOM 725 N N . ASN A 1 122 ? 42.001 1.739 74.327 1.00 29.32 110 ASN A N 1
ATOM 726 C CA . ASN A 1 122 ? 43.076 1.926 73.353 1.00 31.35 110 ASN A CA 1
ATOM 727 C C . ASN A 1 122 ? 42.861 3.235 72.605 1.00 29.23 110 ASN A C 1
ATOM 728 O O . ASN A 1 122 ? 41.895 3.954 72.874 1.00 28.93 110 ASN A O 1
ATOM 733 N N . PRO A 1 123 ? 43.801 3.613 71.736 1.00 30.03 111 PRO A N 1
ATOM 734 C CA . PRO A 1 123 ? 43.603 4.921 71.092 1.00 30.22 111 PRO A CA 1
ATOM 735 C C . PRO A 1 123 ? 42.382 5.082 70.198 1.00 33.03 111 PRO A C 1
ATOM 736 O O . PRO A 1 123 ? 42.066 6.206 69.835 1.00 35.17 111 PRO A O 1
ATOM 740 N N . LEU A 1 124 ? 41.716 3.986 69.838 1.00 33.29 112 LEU A N 1
ATOM 741 C CA . LEU A 1 124 ? 40.494 4.060 69.043 1.00 33.57 112 LEU A CA 1
ATOM 742 C C . LEU A 1 124 ? 39.263 4.039 69.909 1.00 30.70 112 LEU A C 1
ATOM 743 O O . LEU A 1 124 ? 38.153 4.118 69.415 1.00 31.87 112 LEU A O 1
ATOM 748 N N . GLY A 1 125 ? 39.465 3.957 71.213 1.00 29.51 113 GLY A N 1
ATOM 749 C CA . GLY A 1 125 ? 38.371 4.050 72.145 1.00 31.49 113 GLY A CA 1
ATOM 750 C C . GLY A 1 125 ? 37.804 2.712 72.544 1.00 32.81 113 GLY A C 1
ATOM 751 O O . GLY A 1 125 ? 36.799 2.671 73.235 1.00 32.63 113 GLY A O 1
ATOM 752 N N . GLU A 1 126 ? 38.471 1.629 72.157 1.00 33.91 114 GLU A N 1
ATOM 753 C CA . GLU A 1 126 ? 37.998 0.298 72.499 1.00 39.56 114 GLU A CA 1
ATOM 754 C C . GLU A 1 126 ? 38.422 0.002 73.924 1.00 34.99 114 GLU A C 1
ATOM 755 O O . GLU A 1 126 ? 39.509 0.353 74.319 1.00 35.73 114 GLU A O 1
ATOM 761 N N . PRO A 1 127 ? 37.574 -0.647 74.701 1.00 34.02 115 PRO A N 1
ATOM 762 C CA . PRO A 1 127 ? 37.910 -0.941 76.089 1.00 34.91 115 PRO A CA 1
ATOM 763 C C . PRO A 1 127 ? 38.929 -2.050 76.264 1.00 34.19 115 PRO A C 1
ATOM 764 O O . PRO A 1 127 ? 38.939 -2.996 75.509 1.00 35.36 115 PRO A O 1
ATOM 768 N N . LEU A 1 128 ? 39.762 -1.916 77.279 1.00 34.28 116 LEU A N 1
ATOM 769 C CA . LEU A 1 128 ? 40.792 -2.890 77.579 1.00 34.30 116 LEU A CA 1
ATOM 770 C C . LEU A 1 128 ? 40.709 -3.350 79.020 1.00 34.31 116 LEU A C 1
ATOM 771 O O . LEU A 1 128 ? 41.653 -3.931 79.524 1.00 30.15 116 LEU A O 1
ATOM 776 N N . ASP A 1 129 ? 39.596 -3.057 79.695 1.00 34.10 117 ASP A N 1
ATOM 777 C CA . ASP A 1 129 ? 39.493 -3.327 81.126 1.00 35.92 117 ASP A CA 1
ATOM 778 C C . ASP A 1 129 ? 38.438 -4.373 81.502 1.00 37.18 117 ASP A C 1
ATOM 779 O O . ASP A 1 129 ? 38.225 -4.630 82.679 1.00 39.19 117 ASP A O 1
ATOM 784 N N . GLY A 1 130 ? 37.789 -4.953 80.504 1.00 39.09 118 GLY A N 1
ATOM 785 C CA . GLY A 1 130 ? 36.775 -5.971 80.720 1.00 41.14 118 GLY A CA 1
ATOM 786 C C . GLY A 1 130 ? 35.461 -5.457 81.295 1.00 43.43 118 GLY A C 1
ATOM 787 O O . GLY A 1 130 ? 34.555 -6.245 81.574 1.00 44.98 118 GLY A O 1
ATOM 788 N N . LYS A 1 131 ? 35.318 -4.150 81.465 1.00 41.40 119 LYS A N 1
ATOM 789 C CA . LYS A 1 131 ? 34.102 -3.620 82.056 1.00 42.91 119 LYS A CA 1
ATOM 790 C C . LYS A 1 131 ? 32.933 -3.438 81.069 1.00 41.89 119 LYS A C 1
ATOM 791 O O . LYS A 1 131 ? 31.882 -2.936 81.440 1.00 43.25 119 LYS A O 1
ATOM 797 N N . GLY A 1 132 ? 33.101 -3.843 79.817 1.00 42.50 120 GLY A N 1
ATOM 798 C CA . GLY A 1 132 ? 32.015 -3.779 78.844 1.00 41.14 120 GLY A CA 1
ATOM 799 C C . GLY A 1 132 ? 32.117 -2.636 77.854 1.00 41.40 120 GLY A C 1
ATOM 800 O O . GLY A 1 132 ? 33.076 -1.881 77.854 1.00 43.06 120 GLY A O 1
ATOM 801 N N . PRO A 1 133 ? 31.130 -2.516 76.972 1.00 42.45 121 PRO A N 1
ATOM 802 C CA . PRO A 1 133 ? 31.143 -1.414 76.042 1.00 42.54 121 PRO A CA 1
ATOM 803 C C . PRO A 1 133 ? 31.096 -0.057 76.729 1.00 40.63 121 PRO A C 1
ATOM 804 O O . PRO A 1 133 ? 30.612 0.05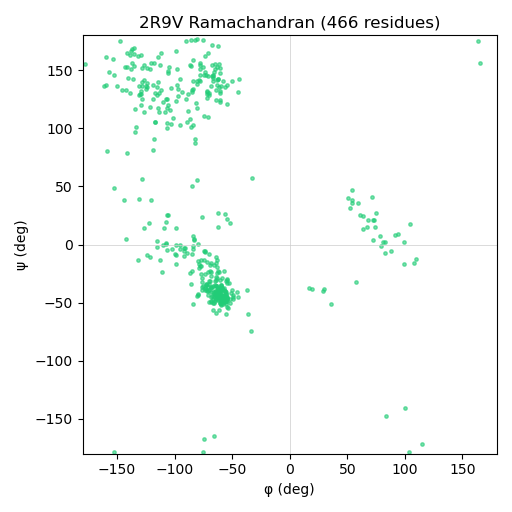4 77.852 1.00 40.12 121 PRO A O 1
ATOM 808 N N . ILE A 1 134 ? 31.601 0.955 76.039 1.00 38.27 122 ILE A N 1
ATOM 809 C CA . ILE A 1 134 ? 31.620 2.308 76.536 1.00 37.46 122 ILE A CA 1
ATOM 810 C C . ILE A 1 134 ? 30.244 2.964 76.440 1.00 39.95 122 ILE A C 1
ATOM 811 O O . ILE A 1 134 ? 29.836 3.709 77.346 1.00 40.16 122 ILE A O 1
ATOM 816 N N . ASN A 1 135 ? 29.539 2.689 75.342 1.00 41.32 123 ASN A N 1
ATOM 817 C CA . ASN A 1 135 ? 28.241 3.285 75.090 1.00 40.54 123 ASN A CA 1
ATOM 818 C C . ASN A 1 135 ? 28.291 4.805 75.172 1.00 40.85 123 ASN A C 1
ATOM 819 O O . ASN A 1 135 ? 27.429 5.429 75.785 1.00 40.22 123 ASN A O 1
ATOM 824 N N . ALA A 1 136 ? 29.292 5.388 74.515 1.00 39.58 124 ALA A N 1
ATOM 825 C CA . ALA A 1 136 ? 29.478 6.826 74.504 1.00 40.37 124 ALA A CA 1
ATOM 826 C C . ALA A 1 136 ? 28.365 7.530 73.770 1.00 41.76 124 ALA A C 1
ATOM 827 O O . ALA A 1 136 ? 27.864 7.056 72.773 1.00 42.72 124 ALA A O 1
ATOM 829 N N . LYS A 1 137 ? 27.994 8.692 74.269 1.00 45.20 125 LYS A N 1
ATOM 830 C CA . LYS A 1 137 ? 26.975 9.487 73.643 1.00 45.08 125 LYS A CA 1
ATOM 831 C C . LYS A 1 137 ? 27.634 10.572 72.795 1.00 41.82 125 LYS A C 1
ATOM 832 O O . LYS A 1 137 ? 26.999 11.124 71.931 1.00 41.78 125 LYS A O 1
ATOM 838 N N . ASN A 1 138 ? 28.921 10.848 73.008 1.00 38.91 126 ASN A N 1
ATOM 839 C CA . ASN A 1 138 ? 29.650 11.848 72.225 1.00 35.48 126 ASN A CA 1
ATOM 840 C C . ASN A 1 138 ? 30.953 11.368 71.574 1.00 33.37 126 ASN A C 1
ATOM 841 O O . ASN A 1 138 ? 31.584 10.452 72.066 1.00 29.95 126 ASN A O 1
ATOM 846 N N . PHE A 1 139 ? 31.339 12.037 70.486 1.00 30.69 127 PHE A N 1
ATOM 847 C CA . PHE A 1 139 ? 32.527 11.715 69.723 1.00 31.83 127 PHE A CA 1
ATOM 848 C C . PHE A 1 139 ? 33.204 13.003 69.270 1.00 29.38 127 PHE A C 1
ATOM 849 O O . PHE A 1 139 ? 32.576 14.049 69.157 1.00 34.47 127 PHE A O 1
ATOM 857 N N . ARG A 1 140 ? 34.501 12.919 69.074 1.00 27.58 128 ARG A N 1
ATOM 858 C CA . ARG A 1 140 ? 35.287 14.031 68.550 1.00 28.22 128 ARG A CA 1
ATOM 859 C C . ARG A 1 140 ? 36.356 13.477 67.632 1.00 29.65 128 ARG A C 1
ATOM 860 O O . ARG A 1 140 ? 36.824 12.334 67.828 1.00 29.63 128 ARG A O 1
ATOM 868 N N . PRO A 1 141 ? 36.781 14.295 66.661 1.00 28.40 129 PRO A N 1
ATOM 869 C CA . PRO A 1 141 ? 37.882 13.949 65.789 1.00 27.96 129 PRO A CA 1
ATOM 870 C C . PRO A 1 141 ? 39.208 14.018 66.512 1.00 28.72 129 PRO A C 1
ATOM 871 O O . PRO A 1 141 ? 39.389 14.902 67.356 1.00 27.47 129 PRO A O 1
ATOM 875 N N . ILE A 1 142 ? 40.166 13.136 66.167 1.00 28.39 130 ILE A N 1
ATOM 876 C CA . ILE A 1 142 ? 41.450 13.157 66.851 1.00 24.92 130 ILE A CA 1
ATOM 877 C C . ILE A 1 142 ? 42.316 14.396 66.538 1.00 28.69 130 ILE A C 1
ATOM 878 O O . ILE A 1 142 ? 43.258 14.705 67.297 1.00 25.66 130 ILE A O 1
ATOM 883 N N . GLU A 1 143 ? 41.997 15.106 65.447 1.00 28.34 131 GLU A N 1
ATOM 884 C CA . GLU A 1 143 ? 42.675 16.370 65.073 1.00 30.99 131 GLU A CA 1
ATOM 885 C C . GLU A 1 143 ? 41.682 17.471 64.927 1.00 30.33 131 GLU A C 1
ATOM 886 O O . GLU A 1 143 ? 40.664 17.249 64.296 1.00 31.39 131 GLU A O 1
ATOM 892 N N . ILE A 1 144 ? 42.008 18.641 65.476 1.00 29.06 132 ILE A N 1
ATOM 893 C CA . ILE A 1 144 ? 41.326 19.892 65.193 1.00 31.64 132 ILE A CA 1
ATOM 894 C C . ILE A 1 144 ? 42.421 20.932 65.072 1.00 33.55 132 ILE A C 1
ATOM 895 O O . ILE A 1 144 ? 43.574 20.699 65.487 1.00 30.68 132 ILE A O 1
ATOM 900 N N . LYS A 1 145 ? 42.103 22.073 64.492 1.00 35.30 133 LYS A N 1
ATOM 901 C CA . LYS A 1 145 ? 43.071 23.157 64.492 1.00 39.45 133 LYS A CA 1
ATOM 902 C C . LYS A 1 145 ? 42.932 23.880 65.817 1.00 34.90 133 LYS A C 1
ATOM 903 O O . LYS A 1 145 ? 41.850 24.169 66.246 1.00 39.29 133 LYS A O 1
ATOM 909 N N . ALA A 1 146 ? 44.052 24.156 66.458 1.00 35.21 134 ALA A N 1
ATOM 910 C CA . ALA A 1 146 ? 44.084 24.820 67.739 1.00 33.41 134 ALA A CA 1
ATOM 911 C C . ALA A 1 146 ? 43.518 26.223 67.540 1.00 34.03 134 ALA A C 1
ATOM 912 O O . ALA A 1 146 ? 43.847 26.873 66.545 1.00 35.60 134 ALA A O 1
ATOM 914 N N . PRO A 1 147 ? 42.598 26.662 68.426 1.00 34.81 135 PRO A N 1
ATOM 915 C CA . PRO A 1 147 ? 42.023 27.988 68.301 1.00 34.36 135 PRO A CA 1
ATOM 916 C C . PRO A 1 147 ? 43.094 29.072 68.391 1.00 35.56 135 PRO A C 1
ATOM 917 O O . PRO A 1 147 ? 44.139 28.863 69.003 1.00 34.86 135 PRO A O 1
ATOM 921 N N . GLY A 1 148 ? 42.834 30.206 67.747 1.00 36.02 136 GLY A N 1
ATOM 922 C CA . GLY A 1 148 ? 43.735 31.325 67.790 1.00 33.61 136 GLY A CA 1
ATOM 923 C C . GLY A 1 148 ? 43.557 32.100 69.066 1.00 34.45 136 GLY A C 1
ATOM 924 O O . GLY A 1 148 ? 42.665 31.837 69.856 1.00 32.69 136 GLY A O 1
ATOM 925 N N . VAL A 1 149 ? 44.396 33.112 69.225 1.00 36.93 137 VAL A N 1
ATOM 926 C CA . VAL A 1 149 ? 44.407 33.920 70.418 1.00 37.53 137 VAL A CA 1
ATOM 927 C C . VAL A 1 149 ? 43.072 34.596 70.682 1.00 38.73 137 VAL A C 1
ATOM 928 O O . VAL A 1 149 ? 42.718 34.800 71.836 1.00 39.99 137 VAL A O 1
ATOM 932 N N . ILE A 1 150 ? 42.303 34.877 69.631 1.00 39.77 138 ILE A N 1
ATOM 933 C CA A ILE A 1 150 ? 40.990 35.526 69.735 0.50 40.03 138 ILE A CA 1
ATOM 934 C CA B ILE A 1 150 ? 41.036 35.572 69.843 0.50 39.15 138 ILE A CA 1
ATOM 935 C C . ILE A 1 150 ? 40.041 34.695 70.605 1.00 39.92 138 ILE A C 1
ATOM 936 O O . ILE A 1 150 ? 39.089 35.212 71.178 1.00 38.07 138 ILE A O 1
ATOM 943 N N . TYR A 1 151 ? 40.290 33.386 70.672 1.00 38.73 139 TYR A N 1
ATOM 944 C CA . TYR A 1 151 ? 39.399 32.481 71.401 1.00 39.57 139 TYR A CA 1
ATOM 945 C C . TYR A 1 151 ? 39.869 32.115 72.815 1.00 38.36 139 TYR A C 1
ATOM 946 O O . TYR A 1 151 ? 39.170 31.390 73.522 1.00 35.28 139 TYR A O 1
ATOM 955 N N . ARG A 1 152 ? 41.023 32.647 73.217 1.00 36.23 140 ARG A N 1
ATOM 956 C CA . ARG A 1 152 ? 41.661 32.306 74.470 1.00 34.25 140 ARG A CA 1
ATOM 957 C C . ARG A 1 152 ? 41.622 33.485 75.406 1.00 36.85 140 ARG A C 1
ATOM 958 O O . ARG A 1 152 ? 41.349 34.602 74.986 1.00 37.61 140 ARG A O 1
ATOM 966 N N . LYS A 1 153 ? 41.879 33.229 76.684 1.00 37.29 141 LYS A N 1
ATOM 967 C CA . LYS A 1 153 ? 42.100 34.297 77.647 1.00 39.95 141 LYS A CA 1
ATOM 968 C C . LYS A 1 153 ? 43.272 33.853 78.511 1.00 38.98 141 LYS A C 1
ATOM 969 O O . LYS A 1 153 ? 43.694 32.708 78.412 1.00 38.32 141 LYS A O 1
ATOM 975 N N . PRO A 1 154 ? 43.859 34.765 79.299 1.00 39.24 142 PRO A N 1
ATOM 976 C CA . PRO A 1 154 ? 45.056 34.365 80.048 1.00 37.18 142 PRO A CA 1
ATOM 977 C C . PRO A 1 154 ? 44.811 33.332 81.120 1.00 35.96 142 PRO A C 1
ATOM 978 O O . PRO A 1 154 ? 43.749 33.304 81.742 1.00 34.63 142 PRO A O 1
ATOM 982 N N . VAL A 1 155 ? 45.808 32.477 81.288 1.00 32.41 143 VAL A N 1
ATOM 983 C CA . VAL A 1 155 ? 45.842 31.480 82.333 1.00 31.96 143 VAL A CA 1
ATOM 984 C C . VAL A 1 155 ? 45.797 32.201 83.676 1.00 35.78 143 VAL A C 1
ATOM 985 O O . VAL A 1 155 ? 46.608 33.102 83.934 1.00 37.49 143 VAL A O 1
ATOM 989 N N . ASP A 1 156 ? 44.822 31.841 84.511 1.00 34.85 144 ASP A N 1
ATOM 990 C CA . ASP A 1 156 ? 44.588 32.559 85.775 1.00 35.43 144 ASP A CA 1
ATOM 991 C C . ASP A 1 156 ? 44.185 31.680 86.977 1.00 35.95 144 ASP A C 1
ATOM 992 O O . ASP A 1 156 ? 43.930 32.196 88.039 1.00 38.72 144 ASP A O 1
ATOM 997 N N . THR A 1 157 ? 44.167 30.363 86.816 1.00 36.30 145 THR A N 1
ATOM 998 C CA . THR A 1 157 ? 43.754 29.443 87.866 1.00 34.48 145 THR A CA 1
ATOM 999 C C . THR A 1 157 ? 44.804 28.380 88.046 1.00 32.43 145 THR A C 1
ATOM 1000 O O . THR A 1 157 ? 45.329 27.877 87.077 1.00 35.52 145 THR A O 1
ATOM 1004 N N . PRO A 1 158 ? 45.149 28.044 89.288 1.00 30.69 146 PRO A N 1
ATOM 1005 C CA . PRO A 1 158 ? 46.188 27.059 89.428 1.00 30.59 146 PRO A CA 1
ATOM 1006 C C . PRO A 1 158 ? 45.757 25.611 89.189 1.00 29.40 146 PRO A C 1
ATOM 1007 O O . PRO A 1 158 ? 44.598 25.252 89.357 1.00 31.32 146 PRO A O 1
ATOM 1011 N N . LEU A 1 159 ? 46.711 24.817 88.738 1.00 31.37 147 LEU A N 1
ATOM 1012 C CA . LEU A 1 159 ? 46.590 23.364 88.677 1.00 31.72 147 LEU A CA 1
ATOM 1013 C C . LEU A 1 159 ? 47.506 22.941 89.814 1.00 33.34 147 LEU A C 1
ATOM 1014 O O . LEU A 1 159 ? 48.727 23.033 89.684 1.00 32.24 147 LEU A O 1
ATOM 1019 N N . GLN A 1 160 ? 46.933 22.535 90.939 1.00 32.46 148 GLN A N 1
ATOM 1020 C CA . GLN A 1 160 ? 47.744 22.111 92.075 1.00 32.48 148 GLN A CA 1
ATOM 1021 C C . GLN A 1 160 ? 48.193 20.682 91.855 1.00 31.30 148 GLN A C 1
ATOM 1022 O O . GLN A 1 160 ? 47.379 19.771 91.771 1.00 30.32 148 GLN A O 1
ATOM 1028 N N . THR A 1 161 ? 49.507 20.500 91.762 1.00 30.24 149 THR A N 1
ATOM 1029 C CA . THR A 1 161 ? 50.074 19.165 91.630 1.00 27.67 149 THR A CA 1
ATOM 1030 C C . THR A 1 161 ? 50.057 18.471 92.955 1.00 26.58 149 THR A C 1
ATOM 1031 O O . THR A 1 161 ? 50.008 17.255 93.022 1.00 26.39 149 THR A O 1
ATOM 1035 N N . GLY A 1 162 ? 50.063 19.265 94.033 1.00 26.69 150 GLY A N 1
ATOM 1036 C CA . GLY A 1 162 ? 50.190 18.735 95.381 1.00 26.49 150 GLY A CA 1
ATOM 1037 C C . GLY A 1 162 ? 51.625 18.351 95.753 1.00 27.27 150 GLY A C 1
ATOM 1038 O O . GLY A 1 162 ? 51.848 17.804 96.821 1.00 30.17 150 GLY A O 1
ATOM 1039 N N . ILE A 1 163 ? 52.582 18.678 94.882 1.00 27.76 151 ILE A N 1
ATOM 1040 C CA . ILE A 1 163 ? 54.005 18.406 95.049 1.00 25.48 151 ILE A CA 1
ATOM 1041 C C . ILE A 1 163 ? 54.665 19.747 95.376 1.00 26.83 151 ILE A C 1
ATOM 1042 O O . ILE A 1 163 ? 54.626 20.646 94.555 1.00 23.84 151 ILE A O 1
ATOM 1047 N N . LYS A 1 164 ? 55.263 19.846 96.575 1.00 25.65 152 LYS A N 1
ATOM 1048 C CA . LYS A 1 164 ? 55.736 21.109 97.115 1.00 29.87 152 LYS A CA 1
ATOM 1049 C C . LYS A 1 164 ? 56.684 21.845 96.187 1.00 26.72 152 LYS A C 1
ATOM 1050 O O . LYS A 1 164 ? 56.587 23.045 96.024 1.00 29.51 152 LYS A O 1
ATOM 1056 N N . ALA A 1 165 ? 57.627 21.113 95.627 1.00 29.90 153 ALA A N 1
ATOM 1057 C CA . ALA A 1 165 ? 58.657 21.683 94.763 1.00 29.07 153 ALA A CA 1
ATOM 1058 C C . ALA A 1 165 ? 58.044 22.386 93.549 1.00 31.11 153 ALA A C 1
ATOM 1059 O O . ALA A 1 165 ? 58.482 23.462 93.153 1.00 32.97 153 ALA A O 1
ATOM 1061 N N . ILE A 1 166 ? 56.984 21.813 93.008 1.00 30.01 154 ILE A N 1
ATOM 1062 C CA . ILE A 1 166 ? 56.367 22.342 91.800 1.00 28.42 154 ILE A CA 1
ATOM 1063 C C . ILE A 1 166 ? 55.416 23.435 92.202 1.00 29.92 154 ILE A C 1
ATOM 1064 O O . ILE A 1 166 ? 55.492 24.538 91.698 1.00 30.33 154 ILE A O 1
ATOM 1069 N N . ASP A 1 167 ? 54.530 23.147 93.144 1.00 29.66 155 ASP A N 1
ATOM 1070 C CA . ASP A 1 167 ? 53.509 24.133 93.475 1.00 32.42 155 ASP A CA 1
ATOM 1071 C C . ASP A 1 167 ? 54.079 25.426 94.031 1.00 31.16 155 ASP A C 1
ATOM 1072 O O . ASP A 1 167 ? 53.426 26.476 93.938 1.00 31.54 155 ASP A O 1
ATOM 1077 N N . SER A 1 168 ? 55.283 25.354 94.610 1.00 31.44 156 SER A N 1
ATOM 1078 C CA . SER A 1 168 ? 55.959 26.555 95.127 1.00 30.77 156 SER A CA 1
ATOM 1079 C C . SER A 1 168 ? 56.861 27.224 94.086 1.00 32.27 156 SER A C 1
ATOM 1080 O O . SER A 1 168 ? 56.737 28.427 93.819 1.00 31.78 156 SER A O 1
ATOM 1091 N N . ILE A 1 170 ? 57.565 26.046 90.691 1.00 33.75 158 ILE A N 1
ATOM 1092 C CA . ILE A 1 170 ? 57.268 25.902 89.241 1.00 30.18 158 ILE A CA 1
ATOM 1093 C C . ILE A 1 170 ? 55.747 25.846 89.063 1.00 29.90 158 ILE A C 1
ATOM 1094 O O . ILE A 1 170 ? 55.199 24.889 88.543 1.00 31.90 158 ILE A O 1
ATOM 1099 N N . PRO A 1 171 ? 55.037 26.872 89.524 1.00 32.33 159 PRO A N 1
ATOM 1100 C CA . PRO A 1 171 ? 53.580 26.722 89.547 1.00 32.76 159 PRO A CA 1
ATOM 1101 C C . PRO A 1 171 ? 52.991 26.550 88.130 1.00 33.19 159 PRO A C 1
ATOM 1102 O O . PRO A 1 171 ? 53.431 27.228 87.188 1.00 30.47 159 PRO A O 1
ATOM 1106 N N . ILE A 1 172 ? 52.042 25.617 88.005 1.00 31.38 160 ILE A N 1
ATOM 1107 C CA . ILE A 1 172 ? 51.359 25.341 86.760 1.00 30.05 160 ILE A CA 1
ATOM 1108 C C . ILE A 1 172 ? 49.968 25.968 86.814 1.00 30.45 160 ILE A C 1
ATOM 1109 O O . ILE A 1 172 ? 49.273 25.863 87.827 1.00 30.07 160 ILE A O 1
ATOM 1114 N N . GLY A 1 173 ? 49.587 26.637 85.727 1.00 29.49 161 GLY A N 1
ATOM 1115 C CA . GLY A 1 173 ? 48.257 27.155 85.581 1.00 29.19 161 GLY A CA 1
ATOM 1116 C C . GLY A 1 173 ? 47.428 26.332 84.606 1.00 30.01 161 GLY A C 1
ATOM 1117 O O . GLY A 1 173 ? 47.938 25.788 83.627 1.00 28.14 161 GLY A O 1
ATOM 1118 N N . ARG A 1 174 ? 46.129 26.294 84.853 1.00 28.36 162 ARG A N 1
ATOM 1119 C CA . ARG A 1 174 ? 45.205 25.610 83.989 1.00 29.82 162 ARG A CA 1
ATOM 1120 C C . ARG A 1 174 ? 45.148 26.252 82.600 1.00 29.48 162 ARG A C 1
ATOM 1121 O O . ARG A 1 174 ? 44.861 27.442 82.453 1.00 31.97 162 ARG A O 1
ATOM 1129 N N . GLY A 1 175 ? 45.400 25.424 81.592 1.00 27.22 163 GLY A N 1
ATOM 1130 C CA . GLY A 1 175 ? 45.468 25.826 80.196 1.00 24.70 163 GLY A CA 1
ATOM 1131 C C . GLY A 1 175 ? 46.872 25.779 79.619 1.00 25.90 163 GLY A C 1
ATOM 1132 O O . GLY A 1 175 ? 47.054 25.881 78.416 1.00 27.49 163 GLY A O 1
ATOM 1133 N N . GLN A 1 176 ? 47.888 25.633 80.457 1.00 24.81 164 GLN A N 1
ATOM 1134 C CA . GLN A 1 176 ? 49.233 25.732 79.958 1.00 26.38 164 GLN A CA 1
ATOM 1135 C C . GLN A 1 176 ? 49.773 24.391 79.516 1.00 26.69 164 GLN A C 1
ATOM 1136 O O . GLN A 1 176 ? 49.095 23.363 79.627 1.00 27.53 164 GLN A O 1
ATOM 1142 N N . ARG A 1 177 ? 50.975 24.459 78.949 1.00 29.39 165 ARG A N 1
ATOM 1143 C CA . ARG A 1 177 ? 51.767 23.334 78.504 1.00 31.21 165 ARG A CA 1
ATOM 1144 C C . ARG A 1 177 ? 52.990 23.288 79.385 1.00 31.10 165 ARG A C 1
ATOM 1145 O O . ARG A 1 177 ? 53.783 24.207 79.351 1.00 33.23 165 ARG A O 1
ATOM 1153 N N . GLU A 1 178 ? 53.123 22.233 80.191 1.00 33.45 166 GLU A N 1
ATOM 1154 C CA . GLU A 1 178 ? 54.271 22.069 81.067 1.00 33.50 166 GLU A CA 1
ATOM 1155 C C . GLU A 1 178 ? 55.017 20.774 80.762 1.00 31.50 166 GLU A C 1
ATOM 1156 O O . GLU A 1 178 ? 54.478 19.694 80.901 1.00 32.30 166 GLU A O 1
ATOM 1162 N N . LEU A 1 179 ? 56.273 20.907 80.368 1.00 32.21 167 LEU A N 1
ATOM 1163 C CA . LEU A 1 179 ? 57.119 19.746 80.115 1.00 32.04 167 LEU A CA 1
ATOM 1164 C C . LEU A 1 179 ? 57.687 19.172 81.403 1.00 30.23 167 LEU A C 1
ATOM 1165 O O . LEU A 1 179 ? 58.064 19.915 82.316 1.00 26.01 167 LEU A O 1
ATOM 1170 N N . ILE A 1 180 ? 57.683 17.840 81.477 1.00 29.92 168 ILE A N 1
ATOM 1171 C CA . ILE A 1 180 ? 58.412 17.097 82.480 1.00 29.00 168 ILE A CA 1
ATOM 1172 C C . ILE A 1 180 ? 59.462 16.338 81.683 1.00 31.04 168 ILE A C 1
ATOM 1173 O O . ILE A 1 180 ? 59.123 15.509 80.850 1.00 30.06 168 ILE A O 1
ATOM 1178 N N . ILE A 1 181 ? 60.729 16.636 81.955 1.00 29.22 169 ILE A N 1
ATOM 1179 C CA . ILE A 1 181 ? 61.844 16.121 81.198 1.00 30.50 169 ILE A CA 1
ATOM 1180 C C . ILE A 1 181 ? 63.006 15.648 82.082 1.00 31.68 169 ILE A C 1
ATOM 1181 O O . ILE A 1 181 ? 63.299 16.276 83.120 1.00 29.20 169 ILE A O 1
ATOM 1186 N N . GLY A 1 182 ? 63.652 14.546 81.661 1.00 27.72 170 GLY A N 1
ATOM 1187 C CA . GLY A 1 182 ? 64.813 14.006 82.359 1.00 27.76 170 GLY A CA 1
ATOM 1188 C C . GLY A 1 182 ? 65.099 12.595 81.936 1.00 29.71 170 GLY A C 1
ATOM 1189 O O . GLY A 1 182 ? 64.314 12.018 81.217 1.00 29.87 170 GLY A O 1
ATOM 1190 N N . ASP A 1 183 ? 66.195 12.036 82.428 1.00 30.93 171 ASP A N 1
ATOM 1191 C CA . ASP A 1 183 ? 66.658 10.703 82.041 1.00 33.49 171 ASP A CA 1
ATOM 1192 C C . ASP A 1 183 ? 65.731 9.656 82.520 1.00 34.85 171 ASP A C 1
ATOM 1193 O O . ASP A 1 183 ? 64.835 9.942 83.314 1.00 34.89 171 ASP A O 1
ATOM 1198 N N . ARG A 1 184 ? 65.956 8.422 82.074 1.00 37.36 172 ARG A N 1
ATOM 1199 C CA . ARG A 1 184 ? 65.132 7.308 82.547 1.00 43.33 172 ARG A CA 1
ATOM 1200 C C . ARG A 1 184 ? 65.276 7.167 84.063 1.00 40.11 172 ARG A C 1
ATOM 1201 O O . ARG A 1 184 ? 66.292 7.495 84.632 1.00 36.32 172 ARG A O 1
ATOM 1209 N N . GLN A 1 185 ? 64.209 6.727 84.704 1.00 40.09 173 GLN A N 1
ATOM 1210 C CA . GLN A 1 185 ? 64.207 6.392 86.112 1.00 40.70 173 GLN A CA 1
ATOM 1211 C C . GLN A 1 185 ? 64.586 7.565 86.994 1.00 38.37 173 GLN A C 1
ATOM 1212 O O . GLN A 1 185 ? 65.246 7.401 88.003 1.00 40.71 173 GLN A O 1
ATOM 1218 N N . THR A 1 186 ? 64.175 8.761 86.598 1.00 34.24 174 THR A N 1
ATOM 1219 C CA . THR A 1 186 ? 64.379 9.933 87.424 1.00 33.09 174 THR A CA 1
ATOM 1220 C C . THR A 1 186 ? 63.106 10.340 88.154 1.00 33.30 174 THR A C 1
ATOM 1221 O O . THR A 1 186 ? 63.149 11.262 88.958 1.00 32.82 174 THR A O 1
ATOM 1225 N N . GLY A 1 187 ? 61.985 9.658 87.892 1.00 30.19 175 GLY A N 1
ATOM 1226 C CA . GLY A 1 187 ? 60.745 9.983 88.559 1.00 28.50 175 GLY A CA 1
ATOM 1227 C C . GLY A 1 187 ? 59.688 10.746 87.766 1.00 28.05 175 GLY A C 1
ATOM 1228 O O . GLY A 1 187 ? 58.767 11.312 88.355 1.00 29.48 175 GLY A O 1
ATOM 1229 N N . LYS A 1 188 ? 59.801 10.753 86.436 1.00 28.00 176 LYS A N 1
ATOM 1230 C CA . LYS A 1 188 ? 58.891 11.527 85.573 1.00 27.73 176 LYS A CA 1
ATOM 1231 C C . LYS A 1 188 ? 57.393 11.107 85.664 1.00 25.48 176 LYS A C 1
ATOM 1232 O O . LYS A 1 188 ? 56.513 11.921 85.974 1.00 27.16 176 LYS A O 1
ATOM 1238 N N . THR A 1 189 ? 57.111 9.831 85.419 1.00 25.99 177 THR A N 1
ATOM 1239 C CA . THR A 1 189 ? 55.744 9.312 85.553 1.00 26.07 177 THR A CA 1
ATOM 1240 C C . THR A 1 189 ? 55.161 9.582 86.931 1.00 28.23 177 THR A C 1
ATOM 1241 O O . THR A 1 189 ? 54.009 10.057 87.043 1.00 31.47 177 THR A O 1
ATOM 1245 N N . ALA A 1 190 ? 55.961 9.347 87.966 1.00 30.03 178 ALA A N 1
ATOM 1246 C CA . ALA A 1 190 ? 55.575 9.616 89.380 1.00 29.40 178 ALA A CA 1
ATOM 1247 C C . ALA A 1 190 ? 54.999 11.005 89.588 1.00 28.42 178 ALA A C 1
ATOM 1248 O O . ALA A 1 190 ? 54.017 11.128 90.264 1.00 29.96 178 ALA A O 1
ATOM 1250 N N . ILE A 1 191 ? 55.638 12.052 89.060 1.00 30.57 179 ILE A N 1
ATOM 1251 C CA . ILE A 1 191 ? 55.120 13.423 89.182 1.00 29.82 179 ILE A CA 1
ATOM 1252 C C . ILE A 1 191 ? 53.732 13.504 88.529 1.00 28.93 179 ILE A C 1
ATOM 1253 O O . ILE A 1 191 ? 52.772 14.002 89.094 1.00 29.11 179 ILE A O 1
ATOM 1258 N N . ALA A 1 192 ? 53.674 13.039 87.296 1.00 29.25 180 ALA A N 1
ATOM 1259 C CA . ALA A 1 192 ? 52.467 13.031 86.517 1.00 27.87 180 ALA A CA 1
ATOM 1260 C C . ALA A 1 192 ? 51.338 12.296 87.231 1.00 23.83 180 ALA A C 1
ATOM 1261 O O . ALA A 1 192 ? 50.210 12.799 87.331 1.00 26.22 180 ALA A O 1
ATOM 1263 N N . ILE A 1 193 ? 51.611 11.107 87.739 1.00 25.01 181 ILE A N 1
ATOM 1264 C CA . ILE A 1 193 ? 50.547 10.302 88.358 1.00 25.80 181 ILE A CA 1
ATOM 1265 C C . ILE A 1 193 ? 50.159 10.903 89.724 1.00 26.87 181 ILE A C 1
ATOM 1266 O O . ILE A 1 193 ? 49.015 10.921 90.106 1.00 29.03 181 ILE A O 1
ATOM 1271 N N . ASP A 1 194 ? 51.114 11.408 90.467 1.00 26.07 182 ASP A N 1
ATOM 1272 C CA . ASP A 1 194 ? 50.744 12.110 91.708 1.00 28.90 182 ASP A CA 1
ATOM 1273 C C . ASP A 1 194 ? 49.894 13.345 91.467 1.00 28.38 182 ASP A C 1
ATOM 1274 O O . ASP A 1 194 ? 48.928 13.594 92.205 1.00 25.27 182 ASP A O 1
ATOM 1279 N N . THR A 1 195 ? 50.213 14.077 90.396 1.00 26.36 183 THR A N 1
ATOM 1280 C CA . THR A 1 195 ? 49.397 15.220 89.991 1.00 25.46 183 THR A CA 1
ATOM 1281 C C . THR A 1 195 ? 47.948 14.774 89.741 1.00 25.59 183 THR A C 1
ATOM 1282 O O . THR A 1 195 ? 47.007 15.392 90.207 1.00 24.71 183 THR A O 1
ATOM 1286 N N . ILE A 1 196 ? 47.782 13.675 89.036 1.00 25.90 184 ILE A N 1
ATOM 1287 C CA . ILE A 1 196 ? 46.452 13.154 88.747 1.00 25.47 184 ILE A CA 1
ATOM 1288 C C . ILE A 1 196 ? 45.738 12.767 90.041 1.00 26.76 184 ILE A C 1
ATOM 1289 O O . ILE A 1 196 ? 44.549 13.063 90.238 1.00 27.90 184 ILE A O 1
ATOM 1294 N N . ILE A 1 197 ? 46.466 12.079 90.923 1.00 28.97 185 ILE A N 1
ATOM 1295 C CA . ILE A 1 197 ? 45.892 11.621 92.206 1.00 27.37 185 ILE A CA 1
ATOM 1296 C C . ILE A 1 197 ? 45.401 12.827 92.985 1.00 26.38 185 ILE A C 1
ATOM 1297 O O . ILE A 1 197 ? 44.334 12.792 93.618 1.00 26.71 185 ILE A O 1
ATOM 1302 N N . ASN A 1 198 ? 46.146 13.915 92.896 1.00 24.81 186 ASN A N 1
ATOM 1303 C CA . ASN A 1 198 ? 45.766 15.166 93.573 1.00 27.07 186 ASN A CA 1
ATOM 1304 C C . ASN A 1 198 ? 44.572 15.907 93.023 1.00 28.45 186 ASN A C 1
ATOM 1305 O O . ASN A 1 198 ? 44.176 16.918 93.603 1.00 29.71 186 ASN A O 1
ATOM 1310 N N . GLN A 1 199 ? 44.026 15.502 91.887 1.00 29.26 187 GLN A N 1
ATOM 1311 C CA . GLN A 1 199 ? 42.937 16.296 91.329 1.00 28.79 187 GLN A CA 1
ATOM 1312 C C . GLN A 1 199 ? 41.584 15.963 91.929 1.00 28.12 187 GLN A C 1
ATOM 1313 O O . GLN A 1 199 ? 40.566 16.566 91.570 1.00 28.16 187 GLN A O 1
ATOM 1319 N N . LYS A 1 200 ? 41.547 15.001 92.841 1.00 31.51 188 LYS A N 1
ATOM 1320 C CA . LYS A 1 200 ? 40.316 14.713 93.567 1.00 30.88 188 LYS A CA 1
ATOM 1321 C C . LYS A 1 200 ? 39.819 16.003 94.228 1.00 28.25 188 LYS A C 1
ATOM 1322 O O . LYS A 1 200 ? 40.516 16.623 95.018 1.00 29.09 188 LYS A O 1
ATOM 1328 N N . GLY A 1 201 ? 38.618 16.423 93.886 1.00 27.90 189 GLY A N 1
ATOM 1329 C CA . GLY A 1 201 ? 38.040 17.631 94.446 1.00 27.96 189 GLY A CA 1
ATOM 1330 C C . GLY A 1 201 ? 38.543 18.920 93.827 1.00 31.03 189 GLY A C 1
ATOM 1331 O O . GLY A 1 201 ? 38.102 19.992 94.225 1.00 31.27 189 GLY A O 1
ATOM 1332 N N . GLN A 1 202 ? 39.474 18.835 92.867 1.00 32.69 190 GLN A N 1
ATOM 1333 C CA . GLN A 1 202 ? 40.006 20.034 92.201 1.00 32.60 190 GLN A CA 1
ATOM 1334 C C . GLN A 1 202 ? 39.193 20.461 90.955 1.00 31.93 190 GLN A C 1
ATOM 1335 O O . GLN A 1 202 ? 39.467 21.499 90.374 1.00 30.00 190 GLN A O 1
ATOM 1341 N N . GLY A 1 203 ? 38.226 19.655 90.533 1.00 31.70 191 GLY A N 1
ATOM 1342 C CA . GLY A 1 203 ? 37.414 19.947 89.355 1.00 29.62 191 GLY A CA 1
ATOM 1343 C C . GLY A 1 203 ? 38.180 19.796 88.058 1.00 30.93 191 GLY A C 1
ATOM 1344 O O . GLY A 1 203 ? 38.069 20.625 87.183 1.00 28.90 191 GLY A O 1
ATOM 1345 N N . VAL A 1 204 ? 39.014 18.763 87.958 1.00 29.85 192 VAL A N 1
ATOM 1346 C CA . VAL A 1 204 ? 39.846 18.559 86.770 1.00 27.52 192 VAL A CA 1
ATOM 1347 C C . VAL A 1 204 ? 39.669 17.121 86.281 1.00 29.18 192 VAL A C 1
ATOM 1348 O O . VAL A 1 204 ? 39.904 16.187 87.032 1.00 30.56 192 VAL A O 1
ATOM 1352 N N . TYR A 1 205 ? 39.205 16.960 85.039 1.00 29.02 193 TYR A N 1
ATOM 1353 C CA . TYR A 1 205 ? 39.066 15.641 84.437 1.00 28.19 193 TYR A CA 1
ATOM 1354 C C . TYR A 1 205 ? 40.446 15.270 83.843 1.00 29.23 193 TYR A C 1
ATOM 1355 O O . TYR A 1 205 ? 41.071 16.080 83.146 1.00 27.02 193 TYR A O 1
ATOM 1364 N N . CYS A 1 206 ? 40.914 14.044 84.103 1.00 28.45 194 CYS A N 1
ATOM 1365 C CA . CYS A 1 206 ? 42.289 13.660 83.737 1.00 25.98 194 CYS A CA 1
ATOM 1366 C C . CYS A 1 206 ? 42.342 12.581 82.679 1.00 28.28 194 CYS A C 1
ATOM 1367 O O . CYS A 1 206 ? 41.540 11.612 82.724 1.00 23.33 194 CYS A O 1
ATOM 1370 N N . ILE A 1 207 ? 43.296 12.734 81.753 1.00 22.33 195 ILE A N 1
ATOM 1371 C CA . ILE A 1 207 ? 43.485 11.768 80.675 1.00 22.55 195 ILE A CA 1
ATOM 1372 C C . ILE A 1 207 ? 44.959 11.352 80.722 1.00 25.40 195 ILE A C 1
ATOM 1373 O O . ILE A 1 207 ? 45.850 12.175 80.571 1.00 19.74 195 ILE A O 1
ATOM 1378 N N . TYR A 1 208 ? 45.229 10.087 81.040 1.00 23.02 196 TYR A N 1
ATOM 1379 C CA . TYR A 1 208 ? 46.620 9.614 81.100 1.00 22.14 196 TYR A CA 1
ATOM 1380 C C . TYR A 1 208 ? 46.888 8.800 79.868 1.00 24.92 196 TYR A C 1
ATOM 1381 O O . TYR A 1 208 ? 46.253 7.761 79.665 1.00 24.00 196 TYR A O 1
ATOM 1390 N N . VAL A 1 209 ? 47.806 9.282 79.019 1.00 28.76 197 VAL A N 1
ATOM 1391 C CA . VAL A 1 209 ? 48.197 8.564 77.801 1.00 26.04 197 VAL A CA 1
ATOM 1392 C C . VAL A 1 209 ? 49.537 7.805 77.929 1.00 25.11 197 VAL A C 1
ATOM 1393 O O . VAL A 1 209 ? 50.619 8.415 77.978 1.00 28.28 197 VAL A O 1
ATOM 1397 N N . ALA A 1 210 ? 49.464 6.472 77.979 1.00 25.37 198 ALA A N 1
ATOM 1398 C CA . ALA A 1 210 ? 50.645 5.617 78.028 1.00 28.88 198 ALA A CA 1
ATOM 1399 C C . ALA A 1 210 ? 51.085 5.319 76.575 1.00 31.24 198 ALA A C 1
ATOM 1400 O O . ALA A 1 210 ? 50.346 4.672 75.818 1.00 29.75 198 ALA A O 1
ATOM 1402 N N . ILE A 1 211 ? 52.274 5.794 76.182 1.00 31.47 199 ILE A N 1
ATOM 1403 C CA . ILE A 1 211 ? 52.759 5.621 74.827 1.00 29.13 199 ILE A CA 1
ATOM 1404 C C . ILE A 1 211 ? 54.021 4.785 74.821 1.00 31.82 199 ILE A C 1
ATOM 1405 O O . ILE A 1 211 ? 55.047 5.261 75.236 1.00 26.93 199 ILE A O 1
ATOM 1410 N N . GLY A 1 212 ? 53.935 3.517 74.405 1.00 32.91 200 GLY A N 1
ATOM 1411 C CA . GLY A 1 212 ? 55.144 2.680 74.215 1.00 34.88 200 GLY A CA 1
ATOM 1412 C C . GLY A 1 212 ? 55.740 2.011 75.429 1.00 37.15 200 GLY A C 1
ATOM 1413 O O . GLY A 1 212 ? 56.765 1.330 75.330 1.00 37.54 200 GLY A O 1
ATOM 1414 N N . GLN A 1 213 ? 55.106 2.191 76.583 1.00 38.92 201 GLN A N 1
ATOM 1415 C CA . GLN A 1 213 ? 55.584 1.577 77.807 1.00 41.23 201 GLN A CA 1
ATOM 1416 C C . GLN A 1 213 ? 55.179 0.108 77.817 1.00 37.66 201 GLN A C 1
ATOM 1417 O O . GLN A 1 213 ? 54.188 -0.263 77.198 1.00 33.28 201 GLN A O 1
ATOM 1423 N N . LYS A 1 214 ? 55.901 -0.724 78.565 1.00 37.72 202 LYS A N 1
ATOM 1424 C CA . LYS A 1 214 ? 55.526 -2.126 78.704 1.00 40.77 202 LYS A CA 1
ATOM 1425 C C . LYS A 1 214 ? 54.178 -2.310 79.360 1.00 36.86 202 LYS A C 1
ATOM 1426 O O . LYS A 1 214 ? 53.836 -1.607 80.280 1.00 36.42 202 LYS A O 1
ATOM 1432 N N . LYS A 1 215 ? 53.424 -3.294 78.903 1.00 38.66 203 LYS A N 1
ATOM 1433 C CA . LYS A 1 215 ? 52.105 -3.604 79.456 1.00 41.21 203 LYS A CA 1
ATOM 1434 C C . LYS A 1 215 ? 52.156 -3.711 80.969 1.00 36.77 203 LYS A C 1
ATOM 1435 O O . LYS A 1 215 ? 51.261 -3.235 81.663 1.00 33.53 203 LYS A O 1
ATOM 1441 N N . SER A 1 216 ? 53.183 -4.380 81.467 1.00 34.72 204 SER A N 1
ATOM 1442 C CA . SER A 1 216 ? 53.320 -4.647 82.903 1.00 35.97 204 SER A CA 1
ATOM 1443 C C . SER A 1 216 ? 53.422 -3.371 83.723 1.00 34.38 204 SER A C 1
ATOM 1444 O O . SER A 1 216 ? 52.739 -3.220 84.725 1.00 34.38 204 SER A O 1
ATOM 1447 N N . ALA A 1 217 ? 54.231 -2.437 83.251 1.00 32.64 205 ALA A N 1
ATOM 1448 C CA . ALA A 1 217 ? 54.410 -1.167 83.899 1.00 31.55 205 ALA A CA 1
ATOM 1449 C C . ALA A 1 217 ? 53.119 -0.346 83.881 1.00 31.93 205 ALA A C 1
ATOM 1450 O O . ALA A 1 217 ? 52.787 0.331 84.870 1.00 31.14 205 ALA A O 1
ATOM 1452 N N . ILE A 1 218 ? 52.418 -0.387 82.753 1.00 30.64 206 ILE A N 1
ATOM 1453 C CA . ILE A 1 218 ? 51.183 0.367 82.601 1.00 30.41 206 ILE A CA 1
ATOM 1454 C C . ILE A 1 218 ? 50.152 -0.179 83.569 1.00 29.72 206 ILE A C 1
ATOM 1455 O O . ILE A 1 218 ? 49.418 0.567 84.188 1.00 29.87 206 ILE A O 1
ATOM 1460 N N . ALA A 1 219 ? 50.073 -1.496 83.659 1.00 32.43 207 ALA A N 1
ATOM 1461 C CA . ALA A 1 219 ? 49.163 -2.175 84.587 1.00 31.63 207 ALA A CA 1
ATOM 1462 C C . ALA A 1 219 ? 49.378 -1.684 86.012 1.00 31.57 207 ALA A C 1
ATOM 1463 O O . ALA A 1 219 ? 48.421 -1.390 86.705 1.00 30.94 207 ALA A O 1
ATOM 1465 N N . ARG A 1 220 ? 50.629 -1.584 86.441 1.00 31.33 208 ARG A N 1
ATOM 1466 C CA A ARG A 1 220 ? 50.958 -1.105 87.781 0.50 32.48 208 ARG A CA 1
ATOM 1467 C CA B ARG A 1 220 ? 50.892 -1.130 87.793 0.50 33.21 208 ARG A CA 1
ATOM 1468 C C . ARG A 1 220 ? 50.454 0.323 87.985 1.00 31.95 208 ARG A C 1
ATOM 1469 O O . ARG A 1 220 ? 49.950 0.672 89.052 1.00 31.24 208 ARG A O 1
ATOM 1484 N N . ILE A 1 221 ? 50.595 1.149 86.958 1.00 28.80 209 ILE A N 1
ATOM 1485 C CA . ILE A 1 221 ? 50.193 2.570 87.039 1.00 28.08 209 ILE A CA 1
ATOM 1486 C C . ILE A 1 221 ? 48.677 2.683 87.144 1.00 27.59 209 ILE A C 1
ATOM 1487 O O . ILE A 1 221 ? 48.173 3.454 87.948 1.00 24.62 209 ILE A O 1
ATOM 1492 N N . ILE A 1 222 ? 47.959 1.867 86.377 1.00 29.95 210 ILE A N 1
ATOM 1493 C CA . ILE A 1 222 ? 46.495 1.871 86.414 1.00 29.32 210 ILE A CA 1
ATOM 1494 C C . ILE A 1 222 ? 46.073 1.422 87.819 1.00 30.85 210 ILE A C 1
ATOM 1495 O O . ILE A 1 222 ? 45.198 1.984 88.427 1.00 33.88 210 ILE A O 1
ATOM 1500 N N . ASP A 1 223 ? 46.718 0.397 88.345 1.00 32.57 211 ASP A N 1
ATOM 1501 C CA . ASP A 1 223 ? 46.412 -0.047 89.697 1.00 31.23 211 ASP A CA 1
ATOM 1502 C C . ASP A 1 223 ? 46.596 1.034 90.736 1.00 28.26 211 ASP A C 1
ATOM 1503 O O . ASP A 1 223 ? 45.738 1.206 91.575 1.00 28.51 211 ASP A O 1
ATOM 1508 N N . LYS A 1 224 ? 47.691 1.787 90.684 1.00 27.47 212 LYS A N 1
ATOM 1509 C CA . LYS A 1 224 ? 47.843 2.882 91.600 1.00 29.03 212 LYS A CA 1
ATOM 1510 C C . LYS A 1 224 ? 46.744 3.932 91.420 1.00 28.93 212 LYS A C 1
ATOM 1511 O O . LYS A 1 224 ? 46.146 4.377 92.406 1.00 31.13 212 LYS A O 1
ATOM 1517 N N . LEU A 1 225 ? 46.414 4.292 90.182 1.00 29.70 213 LEU A N 1
ATOM 1518 C CA . LEU A 1 225 ? 45.317 5.273 89.944 1.00 28.05 213 LEU A CA 1
ATOM 1519 C C . LEU A 1 225 ? 44.004 4.799 90.567 1.00 29.22 213 LEU A C 1
ATOM 1520 O O . LEU A 1 225 ? 43.193 5.590 91.087 1.00 29.09 213 LEU A O 1
ATOM 1525 N N . ARG A 1 226 ? 43.780 3.500 90.500 1.00 27.45 214 ARG A N 1
ATOM 1526 C CA . ARG A 1 226 ? 42.570 2.923 91.095 1.00 28.34 214 ARG A CA 1
ATOM 1527 C C . ARG A 1 226 ? 42.620 3.010 92.607 1.00 30.04 214 ARG A C 1
ATOM 1528 O O . ARG A 1 226 ? 41.699 3.508 93.262 1.00 28.54 214 ARG A O 1
ATOM 1536 N N . GLN A 1 227 ? 43.745 2.571 93.144 1.00 29.14 215 GLN A N 1
ATOM 1537 C CA . GLN A 1 227 ? 43.911 2.475 94.572 1.00 28.23 215 GLN A CA 1
ATOM 1538 C C . GLN A 1 227 ? 43.863 3.777 95.273 1.00 27.78 215 GLN A C 1
ATOM 1539 O O . GLN A 1 227 ? 43.484 3.840 96.465 1.00 28.24 215 GLN A O 1
ATOM 1545 N N . TYR A 1 228 ? 44.299 4.825 94.579 1.00 30.88 216 TYR A N 1
ATOM 1546 C CA . TYR A 1 228 ? 44.386 6.160 95.193 1.00 27.71 216 TYR A CA 1
ATOM 1547 C C . TYR A 1 228 ? 43.157 6.993 94.790 1.00 29.45 216 TYR A C 1
ATOM 1548 O O . TYR A 1 228 ? 43.143 8.210 94.956 1.00 31.56 216 TYR A O 1
ATOM 1557 N N . GLY A 1 229 ? 42.154 6.315 94.249 1.00 27.49 217 GLY A N 1
ATOM 1558 C CA . GLY A 1 229 ? 40.843 6.923 93.930 1.00 31.33 217 GLY A CA 1
ATOM 1559 C C . GLY A 1 229 ? 40.697 7.857 92.730 1.00 31.28 217 GLY A C 1
ATOM 1560 O O . GLY A 1 229 ? 39.678 8.537 92.604 1.00 33.35 217 GLY A O 1
ATOM 1561 N N . ALA A 1 230 ? 41.673 7.852 91.827 1.00 29.19 218 ALA A N 1
ATOM 1562 C CA . ALA A 1 230 ? 41.719 8.777 90.711 1.00 27.74 218 ALA A CA 1
ATOM 1563 C C . ALA A 1 230 ? 40.845 8.396 89.523 1.00 27.13 218 ALA A C 1
ATOM 1564 O O . ALA A 1 230 ? 40.430 9.259 88.736 1.00 27.43 218 ALA A O 1
ATOM 1574 N N . GLU A 1 232 ? 37.895 7.784 89.194 1.00 34.71 220 GLU A N 1
ATOM 1575 C CA . GLU A 1 232 ? 36.550 8.334 89.232 1.00 39.14 220 GLU A CA 1
ATOM 1576 C C . GLU A 1 232 ? 36.454 9.485 88.241 1.00 34.59 220 GLU A C 1
ATOM 1577 O O . GLU A 1 232 ? 35.419 9.714 87.661 1.00 36.44 220 GLU A O 1
ATOM 1583 N N . TYR A 1 233 ? 37.558 10.213 88.055 1.00 32.46 221 TYR A N 1
ATOM 1584 C CA . TYR A 1 233 ? 37.614 11.366 87.152 1.00 29.54 221 TYR A CA 1
ATOM 1585 C C . TYR A 1 233 ? 38.693 11.211 86.080 1.00 30.62 221 TYR A C 1
ATOM 1586 O O . TYR A 1 233 ? 39.099 12.209 85.491 1.00 28.68 221 TYR A O 1
ATOM 1595 N N . THR A 1 234 ? 39.155 9.975 85.852 1.00 27.10 222 THR A N 1
ATOM 1596 C CA . THR A 1 234 ? 40.299 9.721 84.965 1.00 26.89 222 THR A CA 1
ATOM 1597 C C . THR A 1 234 ? 40.008 8.665 83.897 1.00 26.95 222 THR A C 1
ATOM 1598 O O . THR A 1 234 ? 39.333 7.653 84.178 1.00 26.89 222 THR A O 1
ATOM 1602 N N . THR A 1 235 ? 40.519 8.937 82.690 1.00 25.77 223 THR A N 1
ATOM 1603 C CA . THR A 1 235 ? 40.524 7.998 81.562 1.00 26.99 223 THR A CA 1
ATOM 1604 C C . THR A 1 235 ? 41.970 7.670 81.184 1.00 27.12 223 THR A C 1
ATOM 1605 O O . THR A 1 235 ? 42.819 8.567 81.033 1.00 25.15 223 THR A O 1
ATOM 1609 N N . VAL A 1 236 ? 42.257 6.377 81.062 1.00 26.85 224 VAL A N 1
ATOM 1610 C CA . VAL A 1 236 ? 43.590 5.925 80.671 1.00 25.35 224 VAL A CA 1
ATOM 1611 C C . VAL A 1 236 ? 43.524 5.421 79.220 1.00 27.53 224 VAL A C 1
ATOM 1612 O O . VAL A 1 236 ? 42.670 4.594 78.888 1.00 22.32 224 VAL A O 1
ATOM 1616 N N . VAL A 1 237 ? 44.395 5.996 78.368 1.00 29.83 225 VAL A N 1
ATOM 1617 C CA . VAL A 1 237 ? 44.546 5.606 76.950 1.00 26.86 225 VAL A CA 1
ATOM 1618 C C . VAL A 1 237 ? 45.854 4.829 76.838 1.00 28.70 225 VAL A C 1
ATOM 1619 O O . VAL A 1 237 ? 46.908 5.343 77.204 1.00 23.21 225 VAL A O 1
ATOM 1623 N N . VAL A 1 238 ? 45.788 3.566 76.393 1.00 29.01 226 VAL A N 1
ATOM 1624 C CA . VAL A 1 238 ? 47.004 2.744 76.344 1.00 28.95 226 VAL A CA 1
ATOM 1625 C C . VAL A 1 238 ? 47.396 2.367 74.919 1.00 30.18 226 VAL A C 1
ATOM 1626 O O . VAL A 1 238 ? 46.587 1.901 74.168 1.00 25.98 226 VAL A O 1
ATOM 1630 N N . ALA A 1 239 ? 48.651 2.603 74.541 1.00 29.67 227 ALA A N 1
ATOM 1631 C CA . ALA A 1 239 ? 49.213 1.950 73.367 1.00 29.85 227 ALA A CA 1
ATOM 1632 C C . ALA A 1 239 ? 50.578 1.477 73.873 1.00 30.98 227 ALA A C 1
ATOM 1633 O O . ALA A 1 239 ? 51.463 2.269 74.006 1.00 29.92 227 ALA A O 1
ATOM 1635 N N . SER A 1 240 ? 50.707 0.192 74.202 1.00 32.15 228 SER A N 1
ATOM 1636 C CA . SER A 1 240 ? 51.912 -0.327 74.845 1.00 33.55 228 SER A CA 1
ATOM 1637 C C . SER A 1 240 ? 53.038 -0.644 73.881 1.00 34.34 228 SER A C 1
ATOM 1638 O O . SER A 1 240 ? 52.883 -0.530 72.675 1.00 37.08 228 SER A O 1
ATOM 1641 N N . ALA A 1 241 ? 54.177 -1.039 74.441 1.00 34.48 229 ALA A N 1
ATOM 1642 C CA . ALA A 1 241 ? 55.340 -1.461 73.691 1.00 34.69 229 ALA A CA 1
ATOM 1643 C C . ALA A 1 241 ? 54.979 -2.582 72.722 1.00 34.77 229 ALA A C 1
ATOM 1644 O O . ALA A 1 241 ? 55.572 -2.723 71.667 1.00 36.83 229 ALA A O 1
ATOM 1646 N N . SER A 1 242 ? 53.994 -3.375 73.073 1.00 36.91 230 SER A N 1
ATOM 1647 C CA . SER A 1 242 ? 53.649 -4.505 72.235 1.00 39.85 230 SER A CA 1
ATOM 1648 C C . SER A 1 242 ? 52.584 -4.180 71.213 1.00 40.75 230 SER A C 1
ATOM 1649 O O . SER A 1 242 ? 52.240 -5.046 70.418 1.00 44.91 230 SER A O 1
ATOM 1652 N N . ASP A 1 243 ? 52.056 -2.956 71.235 1.00 38.44 231 ASP A N 1
ATOM 1653 C CA . ASP A 1 243 ? 51.108 -2.502 70.226 1.00 36.93 231 ASP A CA 1
ATOM 1654 C C . ASP A 1 243 ? 51.852 -1.929 69.024 1.00 35.64 231 ASP A C 1
ATOM 1655 O O . ASP A 1 243 ? 53.027 -1.530 69.125 1.00 36.53 231 ASP A O 1
ATOM 1660 N N . PRO A 1 244 ? 51.199 -1.965 67.850 1.00 34.73 232 PRO A N 1
ATOM 1661 C CA . PRO A 1 244 ? 51.857 -1.424 66.670 1.00 33.87 232 PRO A CA 1
ATOM 1662 C C . PRO A 1 244 ? 52.131 0.066 66.768 1.00 32.01 232 PRO A C 1
ATOM 1663 O O . PRO A 1 244 ? 51.418 0.783 67.454 1.00 34.32 232 PRO A O 1
ATOM 1667 N N . ALA A 1 245 ? 53.170 0.498 66.053 1.00 30.11 233 ALA A N 1
ATOM 1668 C CA . ALA A 1 245 ? 53.609 1.876 66.012 1.00 29.02 233 ALA A CA 1
ATOM 1669 C C . ALA A 1 245 ? 52.437 2.785 65.658 1.00 30.74 233 ALA A C 1
ATOM 1670 O O . ALA A 1 245 ? 52.349 3.906 66.118 1.00 31.77 233 ALA A O 1
ATOM 1672 N N . SER A 1 246 ? 51.526 2.286 64.845 1.00 31.00 234 SER A N 1
ATOM 1673 C CA . SER A 1 246 ? 50.371 3.077 64.413 1.00 32.29 234 SER A CA 1
ATOM 1674 C C . SER A 1 246 ? 49.488 3.511 65.584 1.00 31.25 234 SER A C 1
ATOM 1675 O O . SER A 1 246 ? 49.038 4.671 65.671 1.00 33.60 234 SER A O 1
ATOM 1678 N N . LEU A 1 247 ? 49.221 2.569 66.487 1.00 32.17 235 LEU A N 1
ATOM 1679 C CA . LEU A 1 247 ? 48.456 2.881 67.698 1.00 32.07 235 LEU A CA 1
ATOM 1680 C C . LEU A 1 247 ? 49.230 3.826 68.640 1.00 29.54 235 LEU A C 1
ATOM 1681 O O . LEU A 1 247 ? 48.680 4.759 69.228 1.00 29.99 235 LEU A O 1
ATOM 1686 N N . GLN A 1 248 ? 50.520 3.596 68.776 1.00 28.76 236 GLN A N 1
ATOM 1687 C CA . GLN A 1 248 ? 51.332 4.491 69.563 1.00 27.98 236 GLN A CA 1
ATOM 1688 C C . GLN A 1 248 ? 51.299 5.902 68.994 1.00 27.78 236 GLN A C 1
ATOM 1689 O O . GLN A 1 248 ? 51.281 6.869 69.750 1.00 28.68 236 GLN A O 1
ATOM 1695 N N . TYR A 1 249 ? 51.278 6.020 67.666 1.00 27.53 237 TYR A N 1
ATOM 1696 C CA . TYR A 1 249 ? 51.312 7.317 67.012 1.00 26.73 237 TYR A CA 1
ATOM 1697 C C . TYR A 1 249 ? 49.969 8.055 67.247 1.00 26.58 237 TYR A C 1
ATOM 1698 O O . TYR A 1 249 ? 49.925 9.255 67.446 1.00 23.67 237 TYR A O 1
ATOM 1707 N N . ILE A 1 250 ? 48.875 7.323 67.207 1.00 24.08 238 ILE A N 1
ATOM 1708 C CA . ILE A 1 250 ? 47.531 7.934 67.345 1.00 25.19 238 ILE A CA 1
ATOM 1709 C C . ILE A 1 250 ? 47.239 8.302 68.773 1.00 24.40 238 ILE A C 1
ATOM 1710 O O . ILE A 1 250 ? 46.552 9.291 69.041 1.00 30.11 238 ILE A O 1
ATOM 1715 N N . ALA A 1 251 ? 47.785 7.518 69.694 1.00 28.53 239 ALA A N 1
ATOM 1716 C CA . ALA A 1 251 ? 47.509 7.639 71.166 1.00 28.17 239 ALA A CA 1
ATOM 1717 C C . ALA A 1 251 ? 47.326 9.095 71.698 1.00 26.18 239 ALA A C 1
ATOM 1718 O O . ALA A 1 251 ? 46.285 9.467 72.219 1.00 26.72 239 ALA A O 1
ATOM 1720 N N . PRO A 1 252 ? 48.343 9.943 71.545 1.00 21.93 240 PRO A N 1
ATOM 1721 C CA . PRO A 1 252 ? 48.187 11.259 72.181 1.00 23.98 240 PRO A CA 1
ATOM 1722 C C . PRO A 1 252 ? 47.114 12.130 71.555 1.00 26.65 240 PRO A C 1
ATOM 1723 O O . PRO A 1 252 ? 46.581 13.018 72.227 1.00 30.24 240 PRO A O 1
ATOM 1727 N N . TYR A 1 253 ? 46.838 11.925 70.265 1.00 28.51 241 TYR A N 1
ATOM 1728 C CA . TYR A 1 253 ? 45.832 12.733 69.543 1.00 29.71 241 TYR A CA 1
ATOM 1729 C C . TYR A 1 253 ? 44.465 12.330 70.044 1.00 25.85 241 TYR A C 1
ATOM 1730 O O . TYR A 1 253 ? 43.598 13.169 70.280 1.00 28.50 241 TYR A O 1
ATOM 1739 N N . ALA A 1 254 ? 44.297 11.037 70.262 1.00 26.13 242 ALA A N 1
ATOM 1740 C CA . ALA A 1 254 ? 43.023 10.503 70.800 1.00 26.79 242 ALA A CA 1
ATOM 1741 C C . ALA A 1 254 ? 42.774 11.014 72.225 1.00 26.84 242 ALA A C 1
ATOM 1742 O O . ALA A 1 254 ? 41.681 11.462 72.571 1.00 32.22 242 ALA A O 1
ATOM 1744 N N . GLY A 1 255 ? 43.810 10.924 73.046 1.00 26.25 243 GLY A N 1
ATOM 1745 C CA . GLY A 1 255 ? 43.793 11.438 74.404 1.00 25.97 243 GLY A CA 1
ATOM 1746 C C . GLY A 1 255 ? 43.482 12.908 74.496 1.00 26.13 243 GLY A C 1
ATOM 1747 O O . GLY A 1 255 ? 42.689 13.323 75.357 1.00 25.13 243 GLY A O 1
ATOM 1748 N N . CYS A 1 256 ? 44.100 13.711 73.635 1.00 28.58 244 CYS A N 1
ATOM 1749 C CA . CYS A 1 256 ? 43.820 15.156 73.600 1.00 27.45 244 CYS A CA 1
ATOM 1750 C C . CYS A 1 256 ? 42.329 15.394 73.309 1.00 29.73 244 CYS A C 1
ATOM 1751 O O . CYS A 1 256 ? 41.658 16.190 73.976 1.00 31.88 244 CYS A O 1
ATOM 1754 N N . ALA A 1 257 ? 41.794 14.674 72.320 1.00 30.28 245 ALA A N 1
ATOM 1755 C CA . ALA A 1 257 ? 40.376 14.795 71.940 1.00 27.25 245 ALA A CA 1
ATOM 1756 C C . ALA A 1 257 ? 39.485 14.567 73.143 1.00 26.47 245 ALA A C 1
ATOM 1757 O O . ALA A 1 257 ? 38.562 15.346 73.421 1.00 25.79 245 ALA A O 1
ATOM 1767 N N . GLY A 1 259 ? 40.226 14.849 76.231 1.00 30.03 247 GLY A N 1
ATOM 1768 C CA . GLY A 1 259 ? 40.307 16.012 77.109 1.00 25.62 247 GLY A CA 1
ATOM 1769 C C . GLY A 1 259 ? 39.568 17.235 76.598 1.00 28.84 247 GLY A C 1
ATOM 1770 O O . GLY A 1 259 ? 38.974 17.983 77.382 1.00 29.42 247 GLY A O 1
ATOM 1771 N N . GLU A 1 260 ? 39.628 17.471 75.284 1.00 28.95 248 GLU A N 1
ATOM 1772 C CA . GLU A 1 260 ? 38.947 18.633 74.660 1.00 27.17 248 GLU A CA 1
ATOM 1773 C C . GLU A 1 260 ? 37.438 18.583 74.867 1.00 26.36 248 GLU A C 1
ATOM 1774 O O . GLU A 1 260 ? 36.758 19.624 74.997 1.00 26.30 248 GLU A O 1
ATOM 1780 N N . TYR A 1 261 ? 36.895 17.383 74.950 1.00 26.87 249 TYR A N 1
ATOM 1781 C CA . TYR A 1 261 ? 35.465 17.266 75.243 1.00 28.94 249 TYR A CA 1
ATOM 1782 C C . TYR A 1 261 ? 35.088 18.101 76.475 1.00 28.67 249 TYR A C 1
ATOM 1783 O O . TYR A 1 261 ? 34.048 18.768 76.467 1.00 27.60 249 TYR A O 1
ATOM 1792 N N . PHE A 1 262 ? 35.928 18.067 77.526 1.00 26.87 250 PHE A N 1
ATOM 1793 C CA . PHE A 1 262 ? 35.635 18.812 78.752 1.00 26.02 250 PHE A CA 1
ATOM 1794 C C . PHE A 1 262 ? 36.012 20.259 78.600 1.00 26.53 250 PHE A C 1
ATOM 1795 O O . PHE A 1 262 ? 35.247 21.162 78.992 1.00 25.24 250 PHE A O 1
ATOM 1803 N N . ALA A 1 263 ? 37.189 20.493 78.037 1.00 25.77 251 ALA A N 1
ATOM 1804 C CA . ALA A 1 263 ? 37.673 21.861 77.865 1.00 27.08 251 ALA A CA 1
ATOM 1805 C C . ALA A 1 263 ? 36.645 22.671 77.109 1.00 27.43 251 ALA A C 1
ATOM 1806 O O . ALA A 1 263 ? 36.314 23.763 77.503 1.00 28.15 251 ALA A O 1
ATOM 1808 N N . TYR A 1 264 ? 36.105 22.123 76.027 1.00 29.63 252 TYR A N 1
ATOM 1809 C CA . TYR A 1 264 ? 35.135 22.892 75.217 1.00 29.40 252 TYR A CA 1
ATOM 1810 C C . TYR A 1 264 ? 33.701 22.931 75.764 1.00 31.59 252 TYR A C 1
ATOM 1811 O O . TYR A 1 264 ? 32.849 23.558 75.165 1.00 29.59 252 TYR A O 1
ATOM 1820 N N . SER A 1 265 ? 33.455 22.293 76.907 1.00 32.65 253 SER A N 1
ATOM 1821 C CA . SER A 1 265 ? 32.155 22.323 77.560 1.00 32.66 253 SER A CA 1
ATOM 1822 C C . SER A 1 265 ? 32.242 22.917 78.968 1.00 34.51 253 SER A C 1
ATOM 1823 O O . SER A 1 265 ? 31.563 22.472 79.879 1.00 36.32 253 SER A O 1
ATOM 1826 N N . GLY A 1 266 ? 33.070 23.941 79.121 1.00 34.01 254 GLY A N 1
ATOM 1827 C CA . GLY A 1 266 ? 33.103 24.745 80.328 1.00 31.30 254 GLY A CA 1
ATOM 1828 C C . GLY A 1 266 ? 33.756 24.089 81.512 1.00 32.41 254 GLY A C 1
ATOM 1829 O O . GLY A 1 266 ? 33.467 24.435 82.669 1.00 30.47 254 GLY A O 1
ATOM 1830 N N . ARG A 1 267 ? 34.679 23.169 81.226 1.00 30.24 255 ARG A N 1
ATOM 1831 C CA . ARG A 1 267 ? 35.281 22.381 82.268 1.00 28.87 255 ARG A CA 1
ATOM 1832 C C . ARG A 1 267 ? 36.781 22.317 82.055 1.00 26.31 255 ARG A C 1
ATOM 1833 O O . ARG A 1 267 ? 37.307 22.783 81.040 1.00 25.07 255 ARG A O 1
ATOM 1841 N N . ASP A 1 268 ? 37.474 21.820 83.059 1.00 28.56 256 ASP A N 1
ATOM 1842 C CA . ASP A 1 268 ? 38.922 21.821 83.051 1.00 27.17 256 ASP A CA 1
ATOM 1843 C C . ASP A 1 268 ? 39.386 20.395 82.933 1.00 25.24 256 ASP A C 1
ATOM 1844 O O . ASP A 1 268 ? 38.926 19.557 83.660 1.00 28.51 256 ASP A O 1
ATOM 1849 N N . ALA A 1 269 ? 40.344 20.155 82.038 1.00 26.69 257 ALA A N 1
ATOM 1850 C CA . ALA A 1 269 ? 40.911 18.848 81.767 1.00 23.91 257 ALA A CA 1
ATOM 1851 C C . ALA A 1 269 ? 42.443 18.919 81.844 1.00 25.47 257 ALA A C 1
ATOM 1852 O O . ALA A 1 269 ? 43.035 19.979 81.650 1.00 22.38 257 ALA A O 1
ATOM 1854 N N . LEU A 1 270 ? 43.057 17.787 82.190 1.00 24.56 258 LEU A N 1
ATOM 1855 C CA . LEU A 1 270 ? 44.531 17.655 82.195 1.00 22.90 258 LEU A CA 1
ATOM 1856 C C . LEU A 1 270 ? 44.836 16.392 81.403 1.00 24.07 258 LEU A C 1
ATOM 1857 O O . LEU A 1 270 ? 44.222 15.359 81.647 1.00 26.11 258 LEU A O 1
ATOM 1862 N N . VAL A 1 271 ? 45.737 16.497 80.431 1.00 25.42 259 VAL A N 1
ATOM 1863 C CA A VAL A 1 271 ? 46.135 15.369 79.603 0.50 26.79 259 VAL A CA 1
ATOM 1864 C CA B VAL A 1 271 ? 46.142 15.358 79.602 0.50 26.53 259 VAL A CA 1
ATOM 1865 C C . VAL A 1 271 ? 47.630 15.158 79.785 1.00 27.02 259 VAL A C 1
ATOM 1866 O O . VAL A 1 271 ? 48.387 16.103 79.634 1.00 26.39 259 VAL A O 1
ATOM 1873 N N . VAL A 1 272 ? 48.016 13.918 80.102 1.00 25.72 260 VAL A N 1
ATOM 1874 C CA . VAL A 1 272 ? 49.432 13.527 80.312 1.00 25.69 260 VAL A CA 1
ATOM 1875 C C . VAL A 1 272 ? 49.878 12.693 79.136 1.00 23.77 260 VAL A C 1
ATOM 1876 O O . VAL A 1 272 ? 49.201 11.715 78.783 1.00 28.64 260 VAL A O 1
ATOM 1880 N N . TYR A 1 273 ? 50.975 13.102 78.483 1.00 24.05 261 TYR A N 1
ATOM 1881 C CA . TYR A 1 273 ? 51.528 12.329 77.378 1.00 24.34 261 TYR A CA 1
ATOM 1882 C C . TYR A 1 273 ? 52.812 11.640 77.853 1.00 24.90 261 TYR A C 1
ATOM 1883 O O . TYR A 1 273 ? 53.891 12.263 77.897 1.00 24.02 261 TYR A O 1
ATOM 1892 N N . ASP A 1 274 ? 52.687 10.349 78.174 1.00 25.37 262 ASP A N 1
ATOM 1893 C CA . ASP A 1 274 ? 53.783 9.565 78.732 1.00 24.58 262 ASP A CA 1
ATOM 1894 C C . ASP A 1 274 ? 54.204 8.374 77.819 1.00 28.86 262 ASP A C 1
ATOM 1895 O O . ASP A 1 274 ? 53.681 7.237 77.964 1.00 23.98 262 ASP A O 1
ATOM 1900 N N . ASP A 1 275 ? 55.165 8.585 76.909 1.00 26.92 263 ASP A N 1
ATOM 1901 C CA . ASP A 1 275 ? 55.882 9.859 76.719 1.00 27.18 263 ASP A CA 1
ATOM 1902 C C . ASP A 1 275 ? 56.052 10.208 75.228 1.00 26.61 263 ASP A C 1
ATOM 1903 O O . ASP A 1 275 ? 55.811 9.376 74.335 1.00 25.38 263 ASP A O 1
ATOM 1908 N N . LEU A 1 276 ? 56.466 11.447 74.960 1.00 25.47 264 LEU A N 1
ATOM 1909 C CA . LEU A 1 276 ? 56.602 11.914 73.584 1.00 25.51 264 LEU A CA 1
ATOM 1910 C C . LEU A 1 276 ? 57.882 11.419 72.891 1.00 29.18 264 LEU A C 1
ATOM 1911 O O . LEU A 1 276 ? 57.984 11.506 71.664 1.00 29.68 264 LEU A O 1
ATOM 1916 N N . SER A 1 277 ? 58.849 10.954 73.674 1.00 30.18 265 SER A N 1
ATOM 1917 C CA . SER A 1 277 ? 60.065 10.339 73.143 1.00 28.94 265 SER A CA 1
ATOM 1918 C C . SER A 1 277 ? 59.698 9.044 72.455 1.00 27.59 265 SER A C 1
ATOM 1919 O O . SER A 1 277 ? 60.032 8.823 71.297 1.00 30.91 265 SER A O 1
ATOM 1922 N N . LYS A 1 278 ? 58.944 8.202 73.139 1.00 29.48 266 LYS A N 1
ATOM 1923 C CA . LYS A 1 278 ? 58.461 6.970 72.537 1.00 28.18 266 LYS A CA 1
ATOM 1924 C C . LYS A 1 278 ? 57.530 7.256 71.372 1.00 31.29 266 LYS A C 1
ATOM 1925 O O . LYS A 1 278 ? 57.532 6.541 70.394 1.00 33.75 266 LYS A O 1
ATOM 1931 N N . HIS A 1 279 ? 56.734 8.307 71.473 1.00 33.69 267 HIS A N 1
ATOM 1932 C CA . HIS A 1 279 ? 55.850 8.682 70.381 1.00 33.27 267 HIS A CA 1
ATOM 1933 C C . HIS A 1 279 ? 56.670 9.037 69.116 1.00 32.16 267 HIS A C 1
ATOM 1934 O O . HIS A 1 279 ? 56.315 8.635 68.027 1.00 30.16 267 HIS A O 1
ATOM 1941 N N . ALA A 1 280 ? 57.767 9.778 69.281 1.00 31.06 268 ALA A N 1
ATOM 1942 C CA . ALA A 1 280 ? 58.602 10.190 68.166 1.00 29.60 268 ALA A CA 1
ATOM 1943 C C . ALA A 1 280 ? 59.183 8.931 67.505 1.00 31.73 268 ALA A C 1
ATOM 1944 O O . ALA A 1 280 ? 59.196 8.811 66.261 1.00 33.20 268 ALA A O 1
ATOM 1946 N N . VAL A 1 281 ? 59.606 7.980 68.330 1.00 29.85 269 VAL A N 1
ATOM 1947 C CA . VAL A 1 281 ? 60.145 6.720 67.825 1.00 32.82 269 VAL A CA 1
ATOM 1948 C C . VAL A 1 281 ? 59.102 5.915 67.014 1.00 34.02 269 VAL A C 1
ATOM 1949 O O . VAL A 1 281 ? 59.415 5.341 65.962 1.00 34.05 269 VAL A O 1
ATOM 1953 N N . ALA A 1 282 ? 57.867 5.884 67.498 1.00 31.41 270 ALA A N 1
ATOM 1954 C CA . ALA A 1 282 ? 56.793 5.231 66.793 1.00 30.96 270 ALA A CA 1
ATOM 1955 C C . ALA A 1 282 ? 56.457 5.936 65.469 1.00 30.26 270 ALA A C 1
ATOM 1956 O O . ALA A 1 282 ? 56.185 5.302 64.459 1.00 32.81 270 ALA A O 1
ATOM 1958 N N . TYR A 1 283 ? 56.418 7.249 65.469 1.00 31.17 271 TYR A N 1
ATOM 1959 C CA . TYR A 1 283 ? 56.175 7.960 64.232 1.00 31.37 271 TYR A CA 1
ATOM 1960 C C . TYR A 1 283 ? 57.312 7.671 63.234 1.00 33.00 271 TYR A C 1
ATOM 1961 O O . TYR A 1 283 ? 57.103 7.538 62.022 1.00 29.75 271 TYR A O 1
ATOM 1970 N N . ARG A 1 284 ? 58.531 7.581 63.729 1.00 32.94 272 ARG A N 1
ATOM 1971 C CA A ARG A 1 284 ? 59.652 7.293 62.846 0.50 34.55 272 ARG A CA 1
ATOM 1972 C CA B ARG A 1 284 ? 59.645 7.302 62.848 0.50 35.17 272 ARG A CA 1
ATOM 1973 C C . ARG A 1 284 ? 59.509 5.873 62.272 1.00 35.01 272 ARG A C 1
ATOM 1974 O O . ARG A 1 284 ? 59.631 5.678 61.063 1.00 37.48 272 ARG A O 1
ATOM 1989 N N . GLN A 1 285 ? 59.232 4.888 63.119 1.00 34.20 273 GLN A N 1
ATOM 1990 C CA . GLN A 1 285 ? 59.027 3.530 62.641 1.00 38.50 273 GLN A CA 1
ATOM 1991 C C . GLN A 1 285 ? 57.919 3.438 61.626 1.00 35.79 273 GLN A C 1
ATOM 1992 O O . GLN A 1 285 ? 58.074 2.748 60.661 1.00 32.46 273 GLN A O 1
ATOM 1998 N N . LEU A 1 286 ? 56.829 4.162 61.791 1.00 39.22 274 LEU A N 1
ATOM 1999 C CA . LEU A 1 286 ? 55.762 4.153 60.776 1.00 39.15 274 LEU A CA 1
ATOM 2000 C C . LEU A 1 286 ? 56.232 4.556 59.395 1.00 38.73 274 LEU A C 1
ATOM 2001 O O . LEU A 1 286 ? 55.793 4.004 58.393 1.00 41.26 274 LEU A O 1
ATOM 2006 N N . SER A 1 287 ? 57.026 5.614 59.365 1.00 37.61 275 SER A N 1
ATOM 2007 C CA . SER A 1 287 ? 57.591 6.141 58.162 1.00 41.74 275 SER A CA 1
ATOM 2008 C C . SER A 1 287 ? 58.540 5.133 57.515 1.00 44.00 275 SER A C 1
ATOM 2009 O O . SER A 1 287 ? 58.524 4.969 56.318 1.00 47.04 275 SER A O 1
ATOM 2012 N N . LEU A 1 288 ? 59.356 4.454 58.319 1.00 41.80 276 LEU A N 1
ATOM 2013 C CA . LEU A 1 288 ? 60.277 3.423 57.824 1.00 41.96 276 LEU A CA 1
ATOM 2014 C C . LEU A 1 288 ? 59.671 2.054 57.402 1.00 41.64 276 LEU A C 1
ATOM 2015 O O . LEU A 1 288 ? 60.413 1.211 56.864 1.00 42.80 276 LEU A O 1
ATOM 2020 N N . LEU A 1 289 ? 58.366 1.824 57.600 1.00 38.41 277 LEU A N 1
ATOM 2021 C CA . LEU A 1 289 ? 57.794 0.487 57.350 1.00 38.81 277 LEU A CA 1
ATOM 2022 C C . LEU A 1 289 ? 57.627 0.220 55.867 1.00 41.52 277 LEU A C 1
ATOM 2023 O O . LEU A 1 289 ? 57.746 -0.920 55.404 1.00 41.68 277 LEU A O 1
ATOM 2036 N N . ARG A 1 291 ? 58.971 1.242 51.980 1.00 46.41 279 ARG A N 1
ATOM 2037 C CA . ARG A 1 291 ? 60.172 1.728 51.333 1.00 48.87 279 ARG A CA 1
ATOM 2038 C C . ARG A 1 291 ? 59.869 3.065 50.634 1.00 45.23 279 ARG A C 1
ATOM 2039 O O . ARG A 1 291 ? 58.719 3.412 50.321 1.00 39.56 279 ARG A O 1
ATOM 2047 N N . ARG A 1 292 ? 60.944 3.811 50.450 1.00 44.94 280 ARG A N 1
ATOM 2048 C CA . ARG A 1 292 ? 60.930 5.057 49.736 1.00 44.16 280 ARG A CA 1
ATOM 2049 C C . ARG A 1 292 ? 60.642 4.768 48.283 1.00 41.54 280 ARG A C 1
ATOM 2050 O O . ARG A 1 292 ? 61.094 3.739 47.743 1.00 40.05 280 ARG A O 1
ATOM 2058 N N . PRO A 1 293 ? 59.908 5.682 47.631 1.00 40.81 281 PRO A N 1
ATOM 2059 C CA . PRO A 1 293 ? 59.770 5.611 46.195 1.00 40.25 281 PRO A CA 1
ATOM 2060 C C . PRO A 1 293 ? 61.145 5.777 45.564 1.00 38.72 281 PRO A C 1
ATOM 2061 O O . PRO A 1 293 ? 61.962 6.542 46.091 1.00 37.15 281 PRO A O 1
ATOM 2065 N N . PRO A 1 294 ? 61.432 5.038 44.472 1.00 39.05 282 PRO A N 1
ATOM 2066 C CA . PRO A 1 294 ? 62.726 5.259 43.803 1.00 38.91 282 PRO A CA 1
ATOM 2067 C C . PRO A 1 294 ? 62.995 6.735 43.507 1.00 40.33 282 PRO A C 1
ATOM 2068 O O . PRO A 1 294 ? 62.062 7.473 43.134 1.00 39.43 282 PRO A O 1
ATOM 2072 N N . GLY A 1 295 ? 64.246 7.155 43.684 1.00 42.70 283 GLY A N 1
ATOM 2073 C CA . GLY A 1 295 ? 64.671 8.477 43.285 1.00 46.60 283 GLY A CA 1
ATOM 2074 C C . GLY A 1 295 ? 64.147 9.594 44.143 1.00 50.92 283 GLY A C 1
ATOM 2075 O O . GLY A 1 295 ? 64.078 10.719 43.691 1.00 52.76 283 GLY A O 1
ATOM 2076 N N . ARG A 1 296 ? 63.746 9.278 45.364 1.00 56.84 284 ARG A N 1
ATOM 2077 C CA . ARG A 1 296 ? 63.393 10.296 46.342 1.00 61.87 284 ARG A CA 1
ATOM 2078 C C . ARG A 1 296 ? 63.486 9.712 47.772 1.00 67.90 284 ARG A C 1
ATOM 2079 O O . ARG A 1 296 ? 62.482 9.339 48.398 1.00 67.25 284 ARG A O 1
ATOM 2087 N N . GLU A 1 297 ? 64.725 9.662 48.269 1.00 74.48 285 GLU A N 1
ATOM 2088 C CA . GLU A 1 297 ? 65.083 8.990 49.545 1.00 79.48 285 GLU A CA 1
ATOM 2089 C C . GLU A 1 297 ? 64.891 9.847 50.837 1.00 82.54 285 GLU A C 1
ATOM 2090 O O . GLU A 1 297 ? 65.028 9.324 51.961 1.00 81.65 285 GLU A O 1
ATOM 2096 N N . ALA A 1 298 ? 64.585 11.140 50.681 1.00 85.63 286 ALA A N 1
ATOM 2097 C CA . ALA A 1 298 ? 64.479 12.050 51.821 1.00 87.84 286 ALA A CA 1
ATOM 2098 C C . ALA A 1 298 ? 63.240 12.938 51.777 1.00 89.83 286 ALA A C 1
ATOM 2099 O O . ALA A 1 298 ? 63.224 13.966 51.086 1.00 89.68 286 ALA A O 1
ATOM 2101 N N . TYR A 1 299 ? 62.192 12.526 52.488 1.00 92.08 287 TYR A N 1
ATOM 2102 C CA . TYR A 1 299 ? 61.076 13.435 52.761 1.00 93.48 287 TYR A CA 1
ATOM 2103 C C . TYR A 1 299 ? 61.314 14.028 54.178 1.00 94.24 287 TYR A C 1
ATOM 2104 O O . TYR A 1 299 ? 61.682 13.281 55.111 1.00 94.25 287 TYR A O 1
ATOM 2113 N N . PRO A 1 300 ? 61.154 15.371 54.329 1.00 94.31 288 PRO A N 1
ATOM 2114 C CA . PRO A 1 300 ? 61.326 16.088 55.624 1.00 93.31 288 PRO A CA 1
ATOM 2115 C C . PRO A 1 300 ? 60.707 15.450 56.904 1.00 90.27 288 PRO A C 1
ATOM 2116 O O . PRO A 1 300 ? 59.605 14.858 56.874 1.00 89.51 288 PRO A O 1
ATOM 2120 N N . GLY A 1 301 ? 61.449 15.591 58.009 1.00 85.14 289 GLY A N 1
ATOM 2121 C CA . GLY A 1 301 ? 61.041 15.110 59.320 1.00 79.71 289 GLY A CA 1
ATOM 2122 C C . GLY A 1 301 ? 60.240 16.173 60.053 1.00 73.31 289 GLY A C 1
ATOM 2123 O O . GLY A 1 301 ? 60.774 17.140 60.572 1.00 74.59 289 GLY A O 1
ATOM 2124 N N . ASP A 1 302 ? 58.946 15.960 60.127 1.00 66.09 290 ASP A N 1
ATOM 2125 C CA . ASP A 1 302 ? 58.056 16.934 60.705 1.00 61.93 290 ASP A CA 1
ATOM 2126 C C . ASP A 1 302 ? 57.535 16.526 62.090 1.00 54.97 290 ASP A C 1
ATOM 2127 O O . ASP A 1 302 ? 56.456 16.974 62.495 1.00 51.38 290 ASP A O 1
ATOM 2132 N N . ILE A 1 303 ? 58.280 15.685 62.810 1.00 49.21 291 ILE A N 1
ATOM 2133 C CA . ILE A 1 303 ? 57.938 15.367 64.202 1.00 45.72 291 ILE A CA 1
ATOM 2134 C C . ILE A 1 303 ? 57.818 16.659 65.038 1.00 44.63 291 ILE A C 1
ATOM 2135 O O . ILE A 1 303 ? 57.005 16.718 65.975 1.00 44.91 291 ILE A O 1
ATOM 2140 N N . PHE A 1 304 ? 58.573 17.702 64.681 1.00 43.53 292 PHE A N 1
ATOM 2141 C CA . PHE A 1 304 ? 58.431 18.983 65.347 1.00 43.17 292 PHE A CA 1
ATOM 2142 C C . PHE A 1 304 ? 57.023 19.519 65.161 1.00 43.04 292 PHE A C 1
ATOM 2143 O O . PHE A 1 304 ? 56.393 20.017 66.105 1.00 43.84 292 PHE A O 1
ATOM 2151 N N . TYR A 1 305 ? 56.523 19.437 63.942 1.00 42.04 293 TYR A N 1
ATOM 2152 C CA . TYR A 1 305 ? 55.180 19.923 63.673 1.00 44.48 293 TYR A CA 1
ATOM 2153 C C . TYR A 1 305 ? 54.104 19.029 64.257 1.00 38.92 293 TYR A C 1
ATOM 2154 O O . TYR A 1 305 ? 53.065 19.522 64.632 1.00 35.95 293 TYR A O 1
ATOM 2163 N N . LEU A 1 306 ? 54.335 17.723 64.301 1.00 34.49 294 LEU A N 1
ATOM 2164 C CA . LEU A 1 306 ? 53.390 16.810 64.933 1.00 35.28 294 LEU A CA 1
ATOM 2165 C C . LEU A 1 306 ? 53.139 17.156 66.426 1.00 33.83 294 LEU A C 1
ATOM 2166 O O . LEU A 1 306 ? 51.992 17.218 66.869 1.00 32.92 294 LEU A O 1
ATOM 2171 N N . HIS A 1 307 ? 54.213 17.362 67.173 1.00 29.76 295 HIS A N 1
ATOM 2172 C CA . HIS A 1 307 ? 54.143 17.756 68.587 1.00 31.76 295 HIS A CA 1
ATOM 2173 C C . HIS A 1 307 ? 53.696 19.206 68.789 1.00 31.14 295 HIS A C 1
ATOM 2174 O O . HIS A 1 307 ? 53.002 19.549 69.748 1.00 30.52 295 HIS A O 1
ATOM 2181 N N . SER A 1 308 ? 54.078 20.055 67.868 1.00 32.12 296 SER A N 1
ATOM 2182 C CA . SER A 1 308 ? 53.652 21.443 67.923 1.00 32.78 296 SER A CA 1
ATOM 2183 C C . SER A 1 308 ? 52.129 21.507 67.807 1.00 32.78 296 SER A C 1
ATOM 2184 O O . SER A 1 308 ? 51.477 22.133 68.602 1.00 36.24 296 SER A O 1
ATOM 2187 N N . ARG A 1 309 ? 51.562 20.799 66.846 1.00 34.69 297 ARG A N 1
ATOM 2188 C CA . ARG A 1 309 ? 50.110 20.745 66.667 1.00 37.55 297 ARG A CA 1
ATOM 2189 C C . ARG A 1 309 ? 49.366 20.186 67.870 1.00 33.86 297 ARG A C 1
ATOM 2190 O O . ARG A 1 309 ? 48.276 20.631 68.193 1.00 32.77 297 ARG A O 1
ATOM 2198 N N . LEU A 1 310 ? 49.905 19.111 68.422 1.00 31.75 298 LEU A N 1
ATOM 2199 C CA . LEU A 1 310 ? 49.347 18.460 69.593 1.00 31.01 298 LEU A CA 1
ATOM 2200 C C . LEU A 1 310 ? 49.305 19.393 70.783 1.00 30.62 298 LEU A C 1
ATOM 2201 O O . LEU A 1 310 ? 48.296 19.515 71.428 1.00 31.38 298 LEU A O 1
ATOM 2206 N N . LEU A 1 311 ? 50.428 20.038 71.072 1.00 29.57 299 LEU A N 1
ATOM 2207 C CA . LEU A 1 311 ? 50.538 20.865 72.274 1.00 29.36 299 LEU A CA 1
ATOM 2208 C C . LEU A 1 311 ? 49.834 22.213 72.185 1.00 30.92 299 LEU A C 1
ATOM 2209 O O . LEU A 1 311 ? 49.394 22.763 73.200 1.00 30.41 299 LEU A O 1
ATOM 2214 N N . GLU A 1 312 ? 49.725 22.772 70.988 1.00 31.64 300 GLU A N 1
ATOM 2215 C CA . GLU A 1 312 ? 48.983 24.013 70.833 1.00 33.61 300 GLU A CA 1
ATOM 2216 C C . GLU A 1 312 ? 47.516 23.852 71.167 1.00 31.09 300 GLU A C 1
ATOM 2217 O O . GLU A 1 312 ? 46.817 24.837 71.330 1.00 32.54 300 GLU A O 1
ATOM 2223 N N . ARG A 1 313 ? 47.042 22.614 71.219 1.00 28.87 301 ARG A N 1
ATOM 2224 C CA . ARG A 1 313 ? 45.667 22.316 71.571 1.00 28.71 301 ARG A CA 1
ATOM 2225 C C . ARG A 1 313 ? 45.395 22.427 73.081 1.00 30.50 301 ARG A C 1
ATOM 2226 O O . ARG A 1 313 ? 44.217 22.464 73.506 1.00 30.66 301 ARG A O 1
ATOM 2234 N N . ALA A 1 314 ? 46.464 22.503 73.880 1.00 29.74 302 ALA A N 1
ATOM 2235 C CA . ALA A 1 314 ? 46.331 22.960 75.267 1.00 28.88 302 ALA A CA 1
ATOM 2236 C C .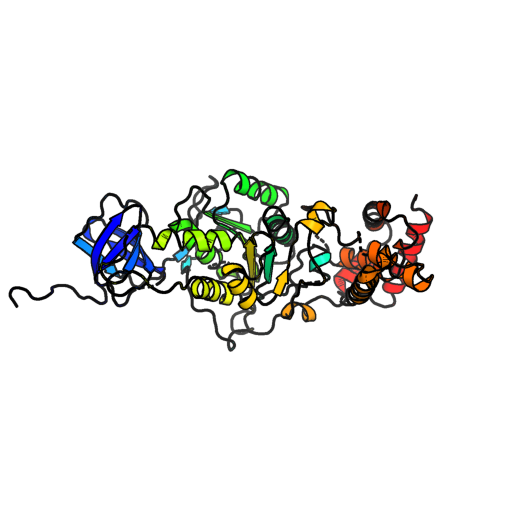 ALA A 1 314 ? 45.765 24.363 75.110 1.00 29.24 302 ALA A C 1
ATOM 2237 O O . ALA A 1 314 ? 46.257 25.131 74.287 1.00 31.08 302 ALA A O 1
ATOM 2239 N N . VAL A 1 315 ? 44.782 24.703 75.925 1.00 29.15 303 VAL A N 1
ATOM 2240 C CA . VAL A 1 315 ? 44.112 25.966 75.783 1.00 28.52 303 VAL A CA 1
ATOM 2241 C C . VAL A 1 315 ? 43.441 26.438 77.075 1.00 28.10 303 VAL A C 1
ATOM 2242 O O . VAL A 1 315 ? 42.995 25.642 77.900 1.00 26.34 303 VAL A O 1
ATOM 2246 N N . ARG A 1 316 ? 43.403 27.756 77.225 1.00 30.05 304 ARG A N 1
ATOM 2247 C CA . ARG A 1 316 ? 42.586 28.406 78.209 1.00 31.42 304 ARG A CA 1
ATOM 2248 C C . ARG A 1 316 ? 41.597 29.263 77.446 1.00 32.13 304 ARG A C 1
ATOM 2249 O O . ARG A 1 316 ? 41.938 30.295 76.937 1.00 33.09 304 ARG A O 1
ATOM 2257 N N . LEU A 1 317 ? 40.352 28.834 77.390 1.00 31.37 305 LEU A N 1
ATOM 2258 C CA . LEU A 1 317 ? 39.424 29.443 76.493 1.00 31.77 305 LEU A CA 1
ATOM 2259 C C . LEU A 1 317 ? 38.805 30.673 77.084 1.00 33.90 305 LEU A C 1
ATOM 2260 O O . LEU A 1 317 ? 38.756 30.820 78.303 1.00 36.92 305 LEU A O 1
ATOM 2265 N N . ASN A 1 318 ? 38.287 31.533 76.215 1.00 34.29 306 ASN A N 1
ATOM 2266 C CA . ASN A 1 318 ? 37.563 32.710 76.672 1.00 35.48 306 ASN A CA 1
ATOM 2267 C C . ASN A 1 318 ? 36.159 32.388 77.179 1.00 37.15 306 ASN A C 1
ATOM 2268 O O . ASN A 1 318 ? 35.685 31.243 77.105 1.00 36.20 306 ASN A O 1
ATOM 2273 N N . ASP A 1 319 ? 35.493 33.418 77.682 1.00 38.16 307 ASP A N 1
ATOM 2274 C CA . ASP A 1 319 ? 34.166 33.266 78.214 1.00 39.71 307 ASP A CA 1
ATOM 2275 C C . ASP A 1 319 ? 33.148 32.855 77.168 1.00 40.13 307 ASP A C 1
ATOM 2276 O O . ASP A 1 319 ? 32.321 31.988 77.454 1.00 40.31 307 ASP A O 1
ATOM 2281 N N . LYS A 1 320 ? 33.229 33.418 75.961 1.00 41.37 308 LYS A N 1
ATOM 2282 C CA . LYS A 1 320 ? 32.282 33.059 74.890 1.00 42.23 308 LYS A CA 1
ATOM 2283 C C . LYS A 1 320 ? 32.345 31.562 74.545 1.00 40.69 308 LYS A C 1
ATOM 2284 O O . LYS A 1 320 ? 31.312 30.951 74.239 1.00 42.40 308 LYS A O 1
ATOM 2287 N N . LEU A 1 321 ? 33.532 30.963 74.617 1.00 38.11 309 LEU A N 1
ATOM 2288 C CA A LEU A 1 321 ? 33.645 29.540 74.318 0.50 35.78 309 LEU A CA 1
ATOM 2289 C CA B LEU A 1 321 ? 33.697 29.542 74.328 0.50 35.53 309 LEU A CA 1
ATOM 2290 C C . LEU A 1 321 ? 33.495 28.653 75.551 1.00 34.82 309 LEU A C 1
ATOM 2291 O O . LEU A 1 321 ? 33.770 27.454 75.507 1.00 38.11 309 LEU A O 1
ATOM 2300 N N . GLY A 1 322 ? 33.036 29.232 76.645 1.00 35.84 310 GLY A N 1
ATOM 2301 C CA . GLY A 1 322 ? 32.725 28.474 77.857 1.00 35.23 310 GLY A CA 1
ATOM 2302 C C . GLY A 1 322 ? 33.648 28.610 79.048 1.00 34.50 310 GLY A C 1
ATOM 2303 O O . GLY A 1 322 ? 33.280 28.204 80.148 1.00 34.83 310 GLY A O 1
ATOM 2304 N N . GLY A 1 323 ? 34.851 29.141 78.840 1.00 32.06 311 GLY A N 1
ATOM 2305 C CA . GLY A 1 323 ? 35.788 29.342 79.936 1.00 33.18 311 GLY A CA 1
ATOM 2306 C C . GLY A 1 323 ? 36.601 28.119 80.395 1.00 32.95 311 GLY A C 1
ATOM 2307 O O . GLY A 1 323 ? 37.414 28.223 81.336 1.00 30.58 311 GLY A O 1
ATOM 2308 N N . GLY A 1 324 ? 36.422 26.976 79.738 1.00 30.78 312 GLY A N 1
ATOM 2309 C CA . GLY A 1 324 ? 37.110 25.755 80.147 1.00 27.86 312 GLY A CA 1
ATOM 2310 C C . GLY A 1 324 ? 38.585 25.775 79.737 1.00 28.87 312 GLY A C 1
ATOM 2311 O O . GLY A 1 324 ? 39.064 26.736 79.132 1.00 24.71 312 GLY A O 1
ATOM 2312 N N . SER A 1 325 ? 39.303 24.694 80.042 1.00 27.56 313 SER A N 1
ATOM 2313 C CA . SER A 1 325 ? 40.738 24.642 79.740 1.00 24.73 313 SER A CA 1
ATOM 2314 C C . SER A 1 325 ? 41.176 23.208 79.552 1.00 29.54 313 SER A C 1
ATOM 2315 O O . SER A 1 325 ? 40.452 22.284 79.936 1.00 25.69 313 SER A O 1
ATOM 2318 N N . LEU A 1 326 ? 42.322 23.059 78.879 1.00 27.39 314 LEU A N 1
ATOM 2319 C CA . LEU A 1 326 ? 42.992 21.799 78.711 1.00 28.12 314 LEU A CA 1
ATOM 2320 C C . LEU A 1 326 ? 44.472 22.076 79.017 1.00 26.60 314 LEU A C 1
ATOM 2321 O O . LEU A 1 326 ? 45.115 22.920 78.358 1.00 25.27 314 LEU A O 1
ATOM 2326 N N . THR A 1 327 ? 44.973 21.437 80.068 1.00 28.52 315 THR A N 1
ATOM 2327 C CA . THR A 1 327 ? 46.409 21.562 80.484 1.00 26.64 315 THR A CA 1
ATOM 2328 C C . THR A 1 327 ? 47.137 20.378 79.920 1.00 27.84 315 THR A C 1
ATOM 2329 O O . THR A 1 327 ? 46.608 19.257 79.981 1.00 28.02 315 THR A O 1
ATOM 2333 N N . ALA A 1 328 ? 48.350 20.585 79.372 1.00 31.14 316 ALA A N 1
ATOM 2334 C CA . ALA A 1 328 ? 49.113 19.477 78.809 1.00 28.22 316 ALA A CA 1
ATOM 2335 C C . ALA A 1 328 ? 50.375 19.207 79.616 1.00 29.78 316 ALA A C 1
ATOM 2336 O O . ALA A 1 328 ? 51.129 20.120 79.898 1.00 25.74 316 ALA A O 1
ATOM 2338 N N . LEU A 1 329 ? 50.596 17.936 79.978 1.00 27.82 317 LEU A N 1
ATOM 2339 C CA . LEU A 1 329 ? 51.838 17.541 80.606 1.00 26.08 317 LEU A CA 1
ATOM 2340 C C . LEU A 1 329 ? 52.570 16.517 79.763 1.00 26.34 317 LEU A C 1
ATOM 2341 O O . LEU A 1 329 ? 52.470 15.296 80.027 1.00 24.16 317 LEU A O 1
ATOM 2346 N N . PRO A 1 330 ? 53.302 16.979 78.738 1.00 27.59 318 PRO A N 1
ATOM 2347 C CA . PRO A 1 330 ? 54.089 16.037 77.974 1.00 27.27 318 PRO A CA 1
ATOM 2348 C C . PRO A 1 330 ? 55.310 15.591 78.763 1.00 27.24 318 PRO A C 1
ATOM 2349 O O . PRO A 1 330 ? 55.803 16.351 79.553 1.00 31.07 318 PRO A O 1
ATOM 2353 N N . ILE A 1 331 ? 55.759 14.348 78.560 1.00 28.05 319 ILE A N 1
ATOM 2354 C CA . ILE A 1 331 ? 56.968 13.853 79.210 1.00 27.23 319 ILE A CA 1
ATOM 2355 C C . ILE A 1 331 ? 57.974 13.584 78.119 1.00 30.45 319 ILE A C 1
ATOM 2356 O O . ILE A 1 331 ? 57.622 13.033 77.076 1.00 32.13 319 ILE A O 1
ATOM 2361 N N . VAL A 1 332 ? 59.222 14.009 78.337 1.00 32.33 320 VAL A N 1
ATOM 2362 C CA . VAL A 1 332 ? 60.315 13.671 77.422 1.00 32.42 320 VAL A CA 1
ATOM 2363 C C . VAL A 1 332 ? 61.461 12.999 78.194 1.00 33.95 320 VAL A C 1
ATOM 2364 O O . VAL A 1 332 ? 61.815 13.434 79.294 1.00 32.87 320 VAL A O 1
ATOM 2368 N N . GLU A 1 333 ? 62.013 11.930 77.611 1.00 34.43 321 GLU A N 1
ATOM 2369 C CA . GLU A 1 333 ? 63.145 11.232 78.158 1.00 33.99 321 GLU A CA 1
ATOM 2370 C C . GLU A 1 333 ? 64.427 11.705 77.507 1.00 34.27 321 GLU A C 1
ATOM 2371 O O . GLU A 1 333 ? 64.542 11.671 76.292 1.00 36.09 321 GLU A O 1
ATOM 2377 N N . THR A 1 334 ? 65.404 12.090 78.315 1.00 32.30 322 THR A N 1
ATOM 2378 C CA . THR A 1 334 ? 66.716 12.450 77.823 1.00 31.69 322 THR A CA 1
ATOM 2379 C C . THR A 1 334 ? 67.656 11.258 77.994 1.00 34.41 322 THR A C 1
ATOM 2380 O O . THR A 1 334 ? 67.340 10.266 78.675 1.00 33.02 322 THR A O 1
ATOM 2384 N N . GLN A 1 335 ? 68.804 11.366 77.333 1.00 37.30 323 GLN A N 1
ATOM 2385 C CA . GLN A 1 335 ? 69.927 10.448 77.498 1.00 41.03 323 GLN A CA 1
ATOM 2386 C C . GLN A 1 335 ? 71.111 11.247 78.002 1.00 37.74 323 GLN A C 1
ATOM 2387 O O . GLN A 1 335 ? 71.472 12.237 77.378 1.00 36.22 323 GLN A O 1
ATOM 2393 N N . ALA A 1 336 ? 71.698 10.831 79.126 1.00 38.02 324 ALA A N 1
ATOM 2394 C CA . ALA A 1 336 ? 72.842 11.536 79.723 1.00 39.11 324 ALA A CA 1
ATOM 2395 C C . ALA A 1 336 ? 72.486 13.007 79.940 1.00 40.50 324 ALA A C 1
ATOM 2396 O O . ALA A 1 336 ? 73.330 13.870 79.757 1.00 44.40 324 ALA A O 1
ATOM 2398 N N . ASN A 1 337 ? 71.239 13.287 80.299 1.00 38.34 325 ASN A N 1
ATOM 2399 C CA . ASN A 1 337 ? 70.752 14.663 80.507 1.00 38.81 325 ASN A CA 1
ATOM 2400 C C . ASN A 1 337 ? 71.025 15.611 79.355 1.00 39.26 325 ASN A C 1
ATOM 2401 O O . ASN A 1 337 ? 71.193 16.830 79.544 1.00 41.06 325 ASN A O 1
ATOM 2406 N N . ASP A 1 338 ? 71.029 15.051 78.145 1.00 41.62 326 ASP A N 1
ATOM 2407 C CA . ASP A 1 338 ? 71.264 15.834 76.951 1.00 44.39 326 ASP A CA 1
ATOM 2408 C C . ASP A 1 338 ? 69.964 16.514 76.512 1.00 45.11 326 ASP A C 1
ATOM 2409 O O . ASP A 1 338 ? 69.209 15.971 75.687 1.00 41.05 326 ASP A O 1
ATOM 2414 N N . ILE A 1 339 ? 69.736 17.707 77.073 1.00 48.20 327 ILE A N 1
ATOM 2415 C CA . ILE A 1 339 ? 68.555 18.522 76.760 1.00 50.60 327 ILE A CA 1
ATOM 2416 C C . ILE A 1 339 ? 68.791 19.349 75.502 1.00 52.22 327 ILE A C 1
ATOM 2417 O O . ILE A 1 339 ? 67.971 20.197 75.144 1.00 55.89 327 ILE A O 1
ATOM 2422 N N . SER A 1 340 ? 69.913 19.092 74.830 1.00 51.25 328 SER A N 1
ATOM 2423 C CA . SER A 1 340 ? 70.213 19.724 73.573 1.00 51.18 328 SER A CA 1
ATOM 2424 C C . SER A 1 340 ? 69.858 18.789 72.414 1.00 49.20 328 SER A C 1
ATOM 2425 O O . SER A 1 340 ? 69.910 19.222 71.264 1.00 51.96 328 SER A O 1
ATOM 2428 N N . ALA A 1 341 ? 69.515 17.524 72.692 1.00 44.89 329 ALA A N 1
ATOM 2429 C CA . ALA A 1 341 ? 69.070 16.609 71.631 1.00 41.70 329 ALA A CA 1
ATOM 2430 C C . ALA A 1 341 ? 67.764 17.106 70.946 1.00 42.83 329 ALA A C 1
ATOM 2431 O O . ALA A 1 341 ? 67.108 18.039 71.411 1.00 40.91 329 ALA A O 1
ATOM 2433 N N . TYR A 1 342 ? 67.385 16.459 69.847 1.00 43.96 330 TYR A 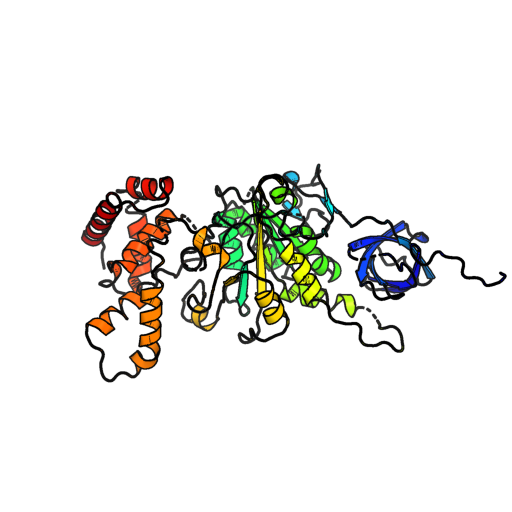N 1
ATOM 2434 C CA . TYR A 1 342 ? 66.340 16.963 68.949 1.00 43.44 330 TYR A CA 1
ATOM 2435 C C . TYR A 1 342 ? 64.930 17.048 69.575 1.00 39.87 330 TYR A C 1
ATOM 2436 O O . TYR A 1 342 ? 64.334 18.129 69.620 1.00 37.21 330 TYR A O 1
ATOM 2445 N N . ILE A 1 343 ? 64.390 15.933 70.052 1.00 37.08 331 ILE A N 1
ATOM 2446 C CA . ILE A 1 343 ? 63.057 15.975 70.665 1.00 37.54 331 ILE A CA 1
ATOM 2447 C C . ILE A 1 343 ? 63.035 16.899 71.885 1.00 38.07 331 ILE A C 1
ATOM 2448 O O . ILE A 1 343 ? 62.141 17.725 72.006 1.00 40.39 331 ILE A O 1
ATOM 2453 N N . PRO A 1 344 ? 64.016 16.767 72.797 1.00 36.97 332 PRO A N 1
ATOM 2454 C CA . PRO A 1 344 ? 64.067 17.706 73.910 1.00 36.10 332 PRO A CA 1
ATOM 2455 C C . PRO A 1 344 ? 64.031 19.163 73.483 1.00 37.49 332 PRO A C 1
ATOM 2456 O O . PRO A 1 344 ? 63.232 19.923 74.004 1.00 38.17 332 PRO A O 1
ATOM 2460 N N . THR A 1 345 ? 64.888 19.533 72.533 1.00 37.67 333 THR A N 1
ATOM 2461 C CA . THR A 1 345 ? 64.934 20.898 72.011 1.00 39.32 333 THR A CA 1
ATOM 2462 C C . THR A 1 345 ? 63.587 21.271 71.430 1.00 37.98 333 THR A C 1
ATOM 2463 O O . THR A 1 345 ? 63.069 22.357 71.699 1.00 35.66 333 THR A O 1
ATOM 2467 N N . ASN A 1 346 ? 62.996 20.370 70.645 1.00 38.40 334 ASN A N 1
ATOM 2468 C CA . ASN A 1 346 ? 61.672 20.660 70.087 1.00 39.81 334 ASN A CA 1
ATOM 2469 C C . ASN A 1 346 ? 60.683 21.002 71.202 1.00 39.14 334 ASN A C 1
ATOM 2470 O O . ASN A 1 346 ? 60.107 22.074 71.212 1.00 41.20 334 ASN A O 1
ATOM 2475 N N . VAL A 1 347 ? 60.473 20.062 72.123 1.00 37.30 335 VAL A N 1
ATOM 2476 C CA . VAL A 1 347 ? 59.385 20.203 73.103 1.00 33.58 335 VAL A CA 1
ATOM 2477 C C . VAL A 1 347 ? 59.696 21.302 74.096 1.00 33.01 335 VAL A C 1
ATOM 2478 O O . VAL A 1 347 ? 58.803 22.012 74.499 1.00 25.99 335 VAL A O 1
ATOM 2482 N N . ILE A 1 348 ? 60.971 21.509 74.456 1.00 30.39 336 ILE A N 1
ATOM 2483 C CA . ILE A 1 348 ? 61.260 22.655 75.319 1.00 31.58 336 ILE A CA 1
ATOM 2484 C C . ILE A 1 348 ? 60.725 23.914 74.647 1.00 34.75 336 ILE A C 1
ATOM 2485 O O . ILE A 1 348 ? 60.110 24.751 75.304 1.00 36.46 336 ILE A O 1
ATOM 2490 N N . SER A 1 349 ? 60.929 24.037 73.332 1.00 37.35 337 SER A N 1
ATOM 2491 C CA . SER A 1 349 ? 60.577 25.273 72.617 1.00 37.44 337 SER A CA 1
ATOM 2492 C C . SER A 1 349 ? 59.074 25.482 72.474 1.00 36.79 337 SER A C 1
ATOM 2493 O O . SER A 1 349 ? 58.631 26.606 72.294 1.00 38.21 337 SER A O 1
ATOM 2496 N N . ILE A 1 350 ? 58.290 24.416 72.530 1.00 35.58 338 ILE A N 1
ATOM 2497 C CA . ILE A 1 350 ? 56.828 24.546 72.329 1.00 31.17 338 ILE A CA 1
ATOM 2498 C C . ILE A 1 350 ? 55.991 24.376 73.610 1.00 32.63 338 ILE A C 1
ATOM 2499 O O . ILE A 1 350 ? 54.778 24.109 73.554 1.00 32.52 338 ILE A O 1
ATOM 2504 N N . THR A 1 351 ? 56.644 24.531 74.757 1.00 30.87 339 THR A N 1
ATOM 2505 C CA . THR A 1 351 ? 55.986 24.476 76.048 1.00 30.88 339 THR A CA 1
ATOM 2506 C C . THR A 1 351 ? 56.199 25.779 76.830 1.00 33.59 339 THR A C 1
ATOM 2507 O O . THR A 1 351 ? 57.170 26.489 76.612 1.00 37.44 339 THR A O 1
ATOM 2511 N N . ASP A 1 352 ? 55.233 26.115 77.691 1.00 36.84 340 ASP A N 1
ATOM 2512 C CA . ASP A 1 352 ? 55.277 27.309 78.530 1.00 35.84 340 ASP A CA 1
ATOM 2513 C C . ASP A 1 352 ? 56.188 27.155 79.748 1.00 36.70 340 ASP A C 1
ATOM 2514 O O . ASP A 1 352 ? 56.510 28.117 80.398 1.00 41.51 340 ASP A O 1
ATOM 2519 N N . GLY A 1 353 ? 56.513 25.931 80.127 1.00 39.47 341 GLY A N 1
ATOM 2520 C CA . GLY A 1 353 ? 57.319 25.706 81.288 1.00 38.61 341 GLY A CA 1
ATOM 2521 C C . GLY A 1 353 ? 57.950 24.342 81.241 1.00 37.98 341 GLY A C 1
ATOM 2522 O O . GLY A 1 353 ? 57.498 23.469 80.515 1.00 38.49 341 GLY A O 1
ATOM 2523 N N . GLN A 1 354 ? 59.002 24.167 82.038 1.00 36.01 342 GLN A N 1
ATOM 2524 C CA . GLN A 1 354 ? 59.770 22.950 82.054 1.00 33.29 342 GLN A CA 1
ATOM 2525 C C . GLN A 1 354 ? 60.136 22.558 83.473 1.00 34.75 342 GLN A C 1
ATOM 2526 O O . GLN A 1 354 ? 60.641 23.395 84.226 1.00 34.72 342 GLN A O 1
ATOM 2532 N N . ILE A 1 355 ? 59.881 21.288 83.809 1.00 30.09 343 ILE A N 1
ATOM 2533 C CA . ILE A 1 355 ? 60.291 20.696 85.060 1.00 27.44 343 ILE A CA 1
ATOM 2534 C C . ILE A 1 355 ? 61.415 19.721 84.725 1.00 29.31 343 ILE A C 1
ATOM 2535 O O . ILE A 1 355 ? 61.171 18.741 84.051 1.00 30.52 343 ILE A O 1
ATOM 2540 N N . TYR A 1 356 ? 62.632 19.993 85.193 1.00 28.91 344 TYR A N 1
ATOM 2541 C CA . TYR A 1 356 ? 63.812 19.161 84.883 1.00 28.58 344 TYR A CA 1
ATOM 2542 C C . TYR A 1 356 ? 64.152 18.195 85.987 1.00 28.86 344 TYR A C 1
ATOM 2543 O O . TYR A 1 356 ? 64.332 18.626 87.127 1.00 28.24 344 TYR A O 1
ATOM 2552 N N . LEU A 1 357 ? 64.219 16.892 85.687 1.00 32.16 345 LEU A N 1
ATOM 2553 C CA A LEU A 1 357 ? 64.601 15.917 86.709 0.50 30.60 345 LEU A CA 1
ATOM 2554 C CA B LEU A 1 357 ? 64.576 15.875 86.682 0.50 30.81 345 LEU A CA 1
ATOM 2555 C C . LEU A 1 357 ? 66.011 15.442 86.399 1.00 32.60 345 LEU A C 1
ATOM 2556 O O . LEU A 1 357 ? 66.448 15.485 85.258 1.00 34.73 345 LEU A O 1
ATOM 2565 N N . GLU A 1 358 ? 66.731 15.031 87.435 1.00 31.92 346 GLU A N 1
ATOM 2566 C CA . GLU A 1 358 ? 68.128 14.676 87.261 1.00 32.85 346 GLU A CA 1
ATOM 2567 C C . GLU A 1 358 ? 68.490 13.449 88.088 1.00 32.34 346 GLU A C 1
ATOM 2568 O O . GLU A 1 358 ? 68.046 13.303 89.193 1.00 28.88 346 GLU A O 1
ATOM 2574 N N . PRO A 1 359 ? 69.360 12.587 87.552 1.00 35.13 347 PRO A N 1
ATOM 2575 C CA . PRO A 1 359 ? 69.709 11.381 88.270 1.00 35.30 347 PRO A CA 1
ATOM 2576 C C . PRO A 1 359 ? 70.625 11.600 89.470 1.00 35.81 347 PRO A C 1
ATOM 2577 O O . PRO A 1 359 ? 70.618 10.776 90.377 1.00 33.72 347 PRO A O 1
ATOM 2581 N N . GLY A 1 360 ? 71.417 12.677 89.471 1.00 36.86 348 GLY A N 1
ATOM 2582 C CA . GLY A 1 360 ? 72.265 13.000 90.617 1.00 35.50 348 GLY A CA 1
ATOM 2583 C C . GLY A 1 360 ? 71.426 13.319 91.834 1.00 36.69 348 GLY A C 1
ATOM 2584 O O . GLY A 1 360 ? 71.679 12.826 92.916 1.00 39.98 348 GLY A O 1
ATOM 2585 N N . LEU A 1 361 ? 70.419 14.154 91.656 1.00 35.44 349 LEU A N 1
ATOM 2586 C CA . LEU A 1 361 ? 69.507 14.468 92.743 1.00 35.17 349 LEU A CA 1
ATOM 2587 C C . LEU A 1 361 ? 68.794 13.204 93.237 1.00 35.83 349 LEU A C 1
ATOM 2588 O O . LEU A 1 361 ? 68.656 12.941 94.443 1.00 35.60 349 LEU A O 1
ATOM 2593 N N . PHE A 1 362 ? 68.336 12.410 92.295 1.00 36.96 350 PHE A N 1
ATOM 2594 C CA . PHE A 1 362 ? 67.601 11.221 92.629 1.00 38.72 350 PHE A CA 1
ATOM 2595 C C . PHE A 1 362 ? 68.459 10.312 93.481 1.00 40.42 350 PHE A C 1
ATOM 2596 O O . PHE A 1 362 ? 68.037 9.822 94.513 1.00 39.12 350 PHE A O 1
ATOM 2604 N N . TYR A 1 363 ? 69.678 10.088 93.022 1.00 44.64 351 TYR A N 1
ATOM 2605 C CA . TYR A 1 363 ? 70.590 9.187 93.685 1.00 45.60 351 TYR A CA 1
ATOM 2606 C C . TYR A 1 363 ? 70.947 9.687 95.088 1.00 42.81 351 TYR A C 1
ATOM 2607 O O . TYR A 1 363 ? 71.102 8.877 95.987 1.00 42.32 351 TYR A O 1
ATOM 2616 N N . ALA A 1 364 ? 71.061 11.001 95.280 1.00 39.56 352 ALA A N 1
ATOM 2617 C CA . ALA A 1 364 ? 71.335 11.574 96.614 1.00 37.14 352 ALA A CA 1
ATOM 2618 C C . ALA A 1 364 ? 70.112 11.519 97.571 1.00 36.26 352 ALA A C 1
ATOM 2619 O O . ALA A 1 364 ? 70.220 11.878 98.742 1.00 36.19 352 ALA A O 1
ATOM 2621 N N . GLY A 1 365 ? 68.949 11.109 97.076 1.00 34.72 353 GLY A N 1
ATOM 2622 C CA . GLY A 1 365 ? 67.748 11.067 97.891 1.00 33.15 353 GLY A CA 1
ATOM 2623 C C . GLY A 1 365 ? 66.913 12.340 97.835 1.00 33.82 353 GLY A C 1
ATOM 2624 O O . GLY A 1 365 ? 65.968 12.492 98.619 1.00 35.69 353 GLY A O 1
ATOM 2625 N N . GLN A 1 366 ? 67.265 13.274 96.947 1.00 33.84 354 GLN A N 1
ATOM 2626 C CA . GLN A 1 366 ? 66.428 14.453 96.720 1.00 31.00 354 GLN A CA 1
ATOM 2627 C C . GLN A 1 366 ? 65.335 13.983 95.754 1.00 31.42 354 GLN A C 1
ATOM 2628 O O . GLN A 1 366 ? 65.492 14.019 94.530 1.00 33.25 354 GLN A O 1
ATOM 2634 N N . ARG A 1 367 ? 64.237 13.511 96.319 1.00 29.04 355 ARG A N 1
ATOM 2635 C CA . ARG A 1 367 ? 63.130 13.027 95.550 1.00 30.04 355 ARG A CA 1
ATOM 2636 C C . ARG A 1 367 ? 61.863 13.678 96.069 1.00 31.00 355 ARG A C 1
ATOM 2637 O O . ARG A 1 367 ? 61.578 13.598 97.277 1.00 31.16 355 ARG A O 1
ATOM 2645 N N . PRO A 1 368 ? 61.062 14.260 95.161 1.00 31.13 356 PRO A N 1
ATOM 2646 C CA . PRO A 1 368 ? 61.249 14.275 93.707 1.00 31.25 356 PRO A CA 1
ATOM 2647 C C . PRO A 1 368 ? 62.515 14.992 93.253 1.00 29.94 356 PRO A C 1
ATOM 2648 O O . PRO A 1 368 ? 62.860 16.021 93.799 1.00 30.89 356 PRO A O 1
ATOM 2652 N N . ALA A 1 369 ? 63.156 14.438 92.228 1.00 30.19 357 ALA A N 1
ATOM 2653 C CA . ALA A 1 369 ? 64.484 14.800 91.789 1.00 27.55 357 ALA A CA 1
ATOM 2654 C C . ALA A 1 369 ? 64.491 15.992 90.831 1.00 27.62 357 ALA A C 1
ATOM 2655 O O . ALA A 1 369 ? 65.141 15.977 89.795 1.00 26.25 357 ALA A O 1
ATOM 2657 N N . ILE A 1 370 ? 63.803 17.046 91.245 1.00 30.31 358 ILE A N 1
ATOM 2658 C CA . ILE A 1 370 ? 63.559 18.236 90.434 1.00 29.15 358 ILE A CA 1
ATOM 2659 C C . ILE A 1 370 ? 64.623 19.273 90.709 1.00 33.79 358 ILE A C 1
ATOM 2660 O O . ILE A 1 370 ? 64.930 19.555 91.856 1.00 34.22 358 ILE A O 1
ATOM 2665 N N . ASN A 1 371 ? 65.203 19.826 89.647 1.00 32.77 359 ASN A N 1
ATOM 2666 C CA . ASN A 1 371 ? 66.124 20.919 89.772 1.00 30.50 359 ASN A CA 1
ATOM 2667 C C . ASN A 1 371 ? 65.296 22.197 89.802 1.00 30.23 359 ASN A C 1
ATOM 2668 O O . ASN A 1 371 ? 64.851 22.674 88.769 1.00 27.75 359 ASN A O 1
ATOM 2673 N N . VAL A 1 372 ? 65.092 22.759 90.985 1.00 29.82 360 VAL A N 1
ATOM 2674 C CA . VAL A 1 372 ? 64.199 23.904 91.107 1.00 31.33 360 VAL A CA 1
ATOM 2675 C C . VAL A 1 372 ? 64.820 25.194 90.634 1.00 34.89 360 VAL A C 1
ATOM 2676 O O . VAL A 1 372 ? 64.105 26.146 90.340 1.00 38.99 360 VAL A O 1
ATOM 2680 N N . GLY A 1 373 ? 66.141 25.240 90.533 1.00 34.62 361 GLY A N 1
ATOM 2681 C CA . GLY A 1 373 ? 66.785 26.438 90.010 1.00 37.07 361 GLY A CA 1
ATOM 2682 C C . GLY A 1 373 ? 66.664 26.556 88.496 1.00 37.23 361 GLY A C 1
ATOM 2683 O O . GLY A 1 373 ? 66.478 27.652 87.978 1.00 34.86 361 GLY A O 1
ATOM 2684 N N . LEU A 1 374 ? 66.733 25.419 87.800 1.00 37.24 362 LEU A N 1
ATOM 2685 C CA . LEU A 1 374 ? 66.672 25.370 86.335 1.00 37.78 362 LEU A CA 1
ATOM 2686 C C . LEU A 1 374 ? 65.223 25.325 85.818 1.00 37.69 362 LEU A C 1
ATOM 2687 O O . LEU A 1 374 ? 64.913 25.907 84.794 1.00 38.63 362 LEU A O 1
ATOM 2692 N N . SER A 1 375 ? 64.329 24.667 86.556 1.00 34.56 363 SER A N 1
ATOM 2693 C CA . SER A 1 375 ? 62.915 24.555 86.141 1.00 32.80 363 SER A CA 1
ATOM 2694 C C . SER A 1 375 ? 62.215 25.905 86.130 1.00 34.73 363 SER A C 1
ATOM 2695 O O . SER A 1 375 ? 62.563 26.811 86.883 1.0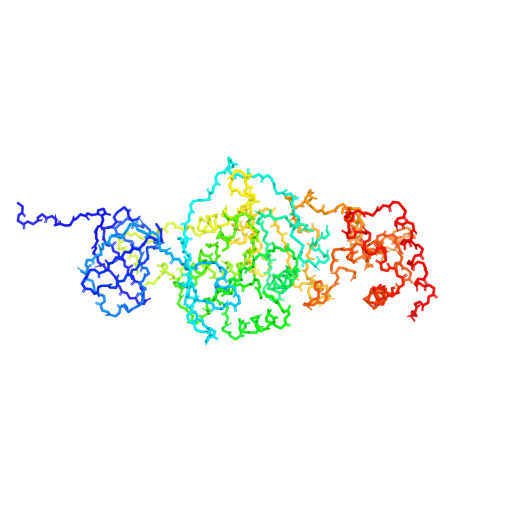0 33.78 363 SER A O 1
ATOM 2698 N N . VAL A 1 376 ? 61.218 26.045 85.265 1.00 37.70 364 VAL A N 1
ATOM 2699 C CA . VAL A 1 376 ? 60.522 27.312 85.168 1.00 38.47 364 VAL A CA 1
ATOM 2700 C C . VAL A 1 376 ? 59.110 27.142 84.686 1.00 38.99 364 VAL A C 1
ATOM 2701 O O . VAL A 1 376 ? 58.845 26.243 83.909 1.00 36.50 364 VAL A O 1
ATOM 2705 N N . SER A 1 377 ? 58.207 27.990 85.194 1.00 44.03 365 SER A N 1
ATOM 2706 C CA . SER A 1 377 ? 56.830 28.083 84.698 1.00 48.75 365 SER A CA 1
ATOM 2707 C C . SER A 1 377 ? 56.358 29.524 84.679 1.00 54.60 365 SER A C 1
ATOM 2708 O O . SER A 1 377 ? 55.656 29.975 85.583 1.00 56.96 365 SER A O 1
ATOM 2711 N N . ARG A 1 378 ? 56.805 30.223 83.652 1.00 57.56 366 ARG A N 1
ATOM 2712 C CA . ARG A 1 378 ? 56.360 31.563 83.280 1.00 64.55 366 ARG A CA 1
ATOM 2713 C C . ARG A 1 378 ? 54.873 31.851 83.577 1.00 60.12 366 ARG A C 1
ATOM 2714 O O . ARG A 1 378 ? 54.529 32.525 84.551 1.00 57.72 366 ARG A O 1
ATOM 2722 N N . VAL A 1 379 ? 54.001 31.266 82.755 1.00 58.46 367 VAL A N 1
ATOM 2723 C CA . VAL A 1 379 ? 52.561 31.558 82.773 1.00 57.16 367 VAL A CA 1
ATOM 2724 C C . VAL A 1 379 ? 51.849 31.178 84.078 1.00 55.87 367 VAL A C 1
ATOM 2725 O O . VAL A 1 379 ? 50.764 31.688 84.353 1.00 56.30 367 VAL A O 1
ATOM 2729 N N . GLY A 1 380 ? 52.435 30.301 84.876 1.00 54.25 368 GLY A N 1
ATOM 2730 C CA . GLY A 1 380 ? 51.761 29.870 86.098 1.00 54.51 368 GLY A CA 1
ATOM 2731 C C . GLY A 1 380 ? 51.810 30.816 87.293 1.00 54.85 368 GLY A C 1
ATOM 2732 O O . GLY A 1 380 ? 50.947 30.711 88.189 1.00 53.91 368 GLY A O 1
ATOM 2733 N N . GLY A 1 381 ? 52.783 31.745 87.298 1.00 53.38 369 GLY A N 1
ATOM 2734 C CA . GLY A 1 381 ? 53.115 32.526 88.503 1.00 51.69 369 GLY A CA 1
ATOM 2735 C C . GLY A 1 381 ? 52.006 33.383 89.071 1.00 51.70 369 GLY A C 1
ATOM 2736 O O . GLY A 1 381 ? 51.858 33.504 90.294 1.00 50.04 369 GLY A O 1
ATOM 2737 N N . SER A 1 382 ? 51.236 33.989 88.172 1.00 51.11 370 SER A N 1
ATOM 2738 C CA . SER A 1 382 ? 50.150 34.880 8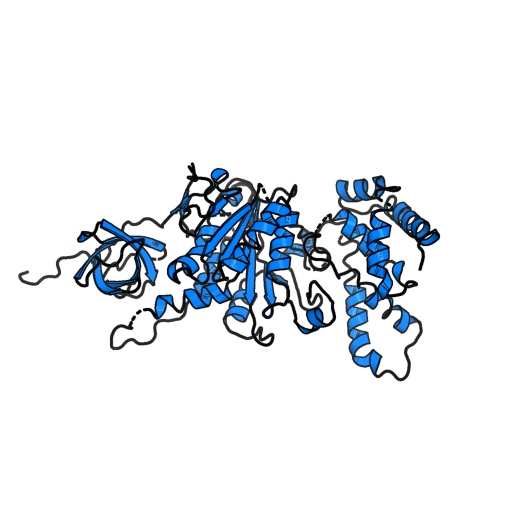8.550 1.00 53.99 370 SER A CA 1
ATOM 2739 C C . SER A 1 382 ? 48.942 34.107 89.064 1.00 53.35 370 SER A C 1
ATOM 2740 O O . SER A 1 382 ? 48.254 34.595 89.967 1.00 52.96 370 SER A O 1
ATOM 2743 N N . ALA A 1 383 ? 48.685 32.929 88.472 1.00 50.42 371 ALA A N 1
ATOM 2744 C CA . ALA A 1 383 ? 47.625 32.024 88.928 1.00 46.90 371 ALA A CA 1
ATOM 2745 C C . ALA A 1 383 ? 47.863 31.453 90.363 1.00 47.65 371 ALA A C 1
ATOM 2746 O O . ALA A 1 383 ? 46.901 31.236 91.105 1.00 47.08 371 ALA A O 1
ATOM 2748 N N . GLN A 1 384 ? 49.133 31.195 90.732 1.00 45.50 372 GLN A N 1
ATOM 2749 C CA . GLN A 1 384 ? 49.535 30.684 92.072 1.00 42.14 372 GLN A CA 1
ATOM 2750 C C . GLN A 1 384 ? 48.803 31.436 93.193 1.00 39.42 372 GLN A C 1
ATOM 2751 O O . GLN A 1 384 ? 48.779 32.666 93.180 1.00 41.30 372 GLN A O 1
ATOM 2757 N N . ILE A 1 385 ? 48.202 30.739 94.159 1.00 34.63 373 ILE A N 1
ATOM 2758 C CA . ILE A 1 385 ? 47.495 31.478 95.197 1.00 33.84 373 ILE A CA 1
ATOM 2759 C C . ILE A 1 385 ? 48.419 32.339 96.072 1.00 35.59 373 ILE A C 1
ATOM 2760 O O . ILE A 1 385 ? 49.630 32.078 96.222 1.00 35.52 373 ILE A O 1
ATOM 2765 N N . LYS A 1 386 ? 47.814 33.367 96.649 1.00 36.51 374 LYS A N 1
ATOM 2766 C CA . LYS A 1 386 ? 48.548 34.360 97.397 1.00 38.90 374 LYS A CA 1
ATOM 2767 C C . LYS A 1 386 ? 49.311 33.754 98.539 1.00 36.98 374 LYS A C 1
ATOM 2768 O O . LYS A 1 386 ? 50.480 34.075 98.713 1.00 36.81 374 LYS A O 1
ATOM 2774 N N . ALA A 1 387 ? 48.653 32.888 99.309 1.00 34.52 375 ALA A N 1
ATOM 2775 C CA . ALA A 1 387 ? 49.281 32.243 100.455 1.00 33.51 375 ALA A CA 1
ATOM 2776 C C . ALA A 1 387 ? 50.572 31.615 100.015 1.00 35.72 375 ALA A C 1
ATOM 2777 O O . ALA A 1 387 ? 51.593 31.718 100.709 1.00 36.49 375 ALA A O 1
ATOM 2787 N N . LYS A 1 389 ? 52.318 32.360 97.177 1.00 35.93 377 LYS A N 1
ATOM 2788 C CA . LYS A 1 389 ? 53.215 33.468 96.789 1.00 36.57 377 LYS A CA 1
ATOM 2789 C C . LYS A 1 389 ? 53.934 34.063 98.010 1.00 37.07 377 LYS A C 1
ATOM 2790 O O . LYS A 1 389 ? 55.120 34.389 97.958 1.00 36.13 377 LYS A O 1
ATOM 2796 N N . GLN A 1 390 ? 53.202 34.194 99.110 1.00 39.39 378 GLN A N 1
ATOM 2797 C CA . GLN A 1 390 ? 53.745 34.730 100.363 1.00 39.44 378 GLN A CA 1
ATOM 2798 C C . GLN A 1 390 ? 54.874 33.909 100.948 1.00 39.87 378 GLN A C 1
ATOM 2799 O O . GLN A 1 390 ? 55.659 34.448 101.691 1.00 43.49 378 GLN A O 1
ATOM 2805 N N . VAL A 1 391 ? 54.985 32.626 100.634 1.00 37.40 379 VAL A N 1
ATOM 2806 C CA . VAL A 1 391 ? 56.113 31.839 101.132 1.00 34.69 379 VAL A CA 1
ATOM 2807 C C . VAL A 1 391 ? 57.110 31.423 100.037 1.00 35.37 379 VAL A C 1
ATOM 2808 O O . VAL A 1 391 ? 58.288 31.186 100.335 1.00 34.29 379 VAL A O 1
ATOM 2812 N N . ALA A 1 392 ? 56.662 31.367 98.777 1.00 34.84 380 ALA A N 1
ATOM 2813 C CA . ALA A 1 392 ? 57.524 30.955 97.651 1.00 33.00 380 ALA A CA 1
ATOM 2814 C C . ALA A 1 392 ? 58.610 31.978 97.342 1.00 34.18 380 ALA A C 1
ATOM 2815 O O . ALA A 1 392 ? 59.672 31.607 96.864 1.00 32.11 380 ALA A O 1
ATOM 2817 N N . GLY A 1 393 ? 58.335 33.261 97.570 1.00 33.42 381 GLY A N 1
ATOM 2818 C CA . GLY A 1 393 ? 59.327 34.301 97.275 1.00 36.02 381 GLY A CA 1
ATOM 2819 C C . GLY A 1 393 ? 60.597 34.162 98.100 1.00 35.49 381 GLY A C 1
ATOM 2820 O O . GLY A 1 393 ? 61.706 34.180 97.572 1.00 39.09 381 GLY A O 1
ATOM 2829 N N . LEU A 1 395 ? 61.440 31.468 99.791 1.00 33.72 383 LEU A N 1
ATOM 2830 C CA . LEU A 1 395 ? 62.006 30.154 99.450 1.00 32.31 383 LEU A CA 1
ATOM 2831 C C . LEU A 1 395 ? 62.999 30.318 98.332 1.00 32.09 383 LEU A C 1
ATOM 2832 O O . LEU A 1 395 ? 64.147 29.888 98.414 1.00 31.66 383 LEU A O 1
ATOM 2837 N N . ARG A 1 396 ? 62.545 30.979 97.285 1.00 32.04 384 ARG A N 1
ATOM 2838 C CA . ARG A 1 396 ? 63.345 31.087 96.093 1.00 32.61 384 ARG A CA 1
ATOM 2839 C C . ARG A 1 396 ? 64.650 31.828 96.370 1.00 32.70 384 ARG A C 1
ATOM 2840 O O . ARG A 1 396 ? 65.727 31.416 95.896 1.00 29.89 384 ARG A O 1
ATOM 2848 N N . ILE A 1 397 ? 64.544 32.903 97.145 1.00 32.31 385 ILE A N 1
ATOM 2849 C CA . ILE A 1 397 ? 65.707 33.710 97.494 1.00 34.72 385 ILE A CA 1
ATOM 2850 C C . ILE A 1 397 ? 66.688 32.924 98.349 1.00 35.75 385 ILE A C 1
ATOM 2851 O O . ILE A 1 397 ? 67.891 32.907 98.077 1.00 36.27 385 ILE A O 1
ATOM 2856 N N . ASP A 1 398 ? 66.172 32.275 99.386 1.00 34.22 386 ASP A N 1
ATOM 2857 C CA . ASP A 1 398 ? 67.011 31.480 100.269 1.00 33.01 386 ASP A CA 1
ATOM 2858 C C . ASP A 1 398 ? 67.738 30.371 99.502 1.00 33.03 386 ASP A C 1
ATOM 2859 O O . ASP A 1 398 ? 68.870 30.041 99.813 1.00 30.91 386 ASP A O 1
ATOM 2864 N N . LEU A 1 399 ? 67.070 29.751 98.529 1.00 35.59 387 LEU A N 1
ATOM 2865 C CA . LEU A 1 399 ? 67.699 28.652 97.757 1.00 32.92 387 LEU A CA 1
ATOM 2866 C C . LEU A 1 399 ? 68.757 29.215 96.803 1.00 32.31 387 LEU A C 1
ATOM 2867 O O . LEU A 1 399 ? 69.846 28.622 96.620 1.00 35.98 387 LEU A O 1
ATOM 2872 N N . ALA A 1 400 ? 68.453 30.371 96.216 1.00 30.53 388 ALA A N 1
ATOM 2873 C CA . ALA A 1 400 ? 69.408 31.099 95.362 1.00 33.27 388 ALA A CA 1
ATOM 2874 C C . ALA A 1 400 ? 70.677 31.415 96.149 1.00 32.71 388 ALA A C 1
ATOM 2875 O O . ALA A 1 400 ? 71.787 31.119 95.708 1.00 35.54 388 ALA A O 1
ATOM 2877 N N . GLN A 1 401 ? 70.508 31.979 97.340 1.00 34.13 389 GLN A N 1
ATOM 2878 C CA . GLN A 1 401 ? 71.656 32.304 98.185 1.00 34.50 389 GLN A CA 1
ATOM 2879 C C . GLN A 1 401 ? 72.433 31.031 98.557 1.00 32.57 389 GLN A C 1
ATOM 2880 O O . GLN A 1 401 ? 73.667 30.978 98.458 1.00 34.54 389 GLN A O 1
ATOM 2886 N N . TYR A 1 402 ? 71.720 29.993 98.945 1.00 27.91 390 TYR A N 1
ATOM 2887 C CA . TYR A 1 402 ? 72.331 28.690 99.243 1.00 30.47 390 TYR A CA 1
ATOM 2888 C C . TYR A 1 402 ? 73.168 28.166 98.108 1.00 32.85 390 TYR A C 1
ATOM 2889 O O . TYR A 1 402 ? 74.310 27.726 98.302 1.00 33.45 390 TYR A O 1
ATOM 2898 N N . ARG A 1 403 ? 72.628 28.211 96.898 1.00 36.45 391 ARG A N 1
ATOM 2899 C CA . ARG A 1 403 ? 73.351 27.604 95.811 1.00 38.43 391 ARG A CA 1
ATOM 2900 C C . ARG A 1 403 ? 74.574 28.458 95.444 1.00 36.50 391 ARG A C 1
ATOM 2901 O O . ARG A 1 403 ? 75.640 27.890 95.147 1.00 31.05 391 ARG A O 1
ATOM 2909 N N . GLU A 1 404 ? 74.464 29.794 95.539 1.00 35.30 392 GLU A N 1
ATOM 2910 C CA . GLU A 1 404 ? 75.655 30.631 95.328 1.00 36.89 392 GLU A CA 1
ATOM 2911 C C . GLU A 1 404 ? 76.783 30.194 96.265 1.00 35.95 392 GLU A C 1
ATOM 2912 O O . GLU A 1 404 ? 77.892 29.889 95.825 1.00 36.92 392 GLU A O 1
ATOM 2918 N N . LEU A 1 405 ? 76.476 30.141 97.554 1.00 33.53 393 LEU A N 1
ATOM 2919 C CA . LEU A 1 405 ? 77.449 29.761 98.556 1.00 31.65 393 LEU A CA 1
ATOM 2920 C C . LEU A 1 405 ? 78.004 28.364 98.318 1.00 31.77 393 LEU A C 1
ATOM 2921 O O . LEU A 1 405 ? 79.181 28.105 98.582 1.00 28.49 393 LEU A O 1
ATOM 2926 N N . GLU A 1 406 ? 77.187 27.446 97.817 1.00 33.24 394 GLU A N 1
ATOM 2927 C CA . GLU A 1 406 ? 77.685 26.075 97.609 1.00 33.04 394 GLU A CA 1
ATOM 2928 C C . GLU A 1 406 ? 78.739 25.950 96.487 1.00 32.48 394 GLU A C 1
ATOM 2929 O O . GLU A 1 406 ? 79.472 24.969 96.439 1.00 34.61 394 GLU A O 1
ATOM 2935 N N . THR A 1 407 ? 78.834 26.968 95.644 1.00 29.13 395 THR A N 1
ATOM 2936 C CA . THR A 1 407 ? 79.922 27.140 94.681 1.00 33.61 395 THR A CA 1
ATOM 2937 C C . THR A 1 407 ? 81.315 26.899 95.272 1.00 35.81 395 THR A C 1
ATOM 2938 O O . THR A 1 407 ? 82.225 26.336 94.596 1.00 32.54 395 THR A O 1
ATOM 2942 N N . PHE A 1 408 ? 81.496 27.409 96.509 1.00 34.51 396 PHE A N 1
ATOM 2943 C CA . PHE A 1 408 ? 82.790 27.382 97.208 1.00 31.62 396 PHE A CA 1
ATOM 2944 C C . PHE A 1 408 ? 82.771 26.892 98.629 1.00 32.26 396 PHE A C 1
ATOM 2945 O O . PHE A 1 408 ? 83.843 26.596 99.176 1.00 33.48 396 PHE A O 1
ATOM 2953 N N . ALA A 1 409 ? 81.586 26.785 99.229 1.00 32.73 397 ALA A N 1
ATOM 2954 C CA . ALA A 1 409 ? 81.486 26.401 100.630 1.00 32.31 397 ALA A CA 1
ATOM 2955 C C . ALA A 1 409 ? 82.363 25.236 101.004 1.00 33.83 397 ALA A C 1
ATOM 2956 O O . ALA A 1 409 ? 83.014 25.302 102.006 1.00 35.12 397 ALA A O 1
ATOM 2958 N N . GLN A 1 410 ? 82.428 24.162 100.229 1.00 37.22 398 GLN A N 1
ATOM 2959 C CA . GLN A 1 410 ? 83.235 23.025 100.718 1.00 38.48 398 GLN A CA 1
ATOM 2960 C C . GLN A 1 410 ? 84.734 23.283 100.676 1.00 31.79 398 GLN A C 1
ATOM 2961 O O . GLN A 1 410 ? 85.489 22.565 101.312 1.00 30.57 398 GLN A O 1
ATOM 2967 N N . PHE A 1 411 ? 85.176 24.309 99.963 1.00 29.44 399 PHE A N 1
ATOM 2968 C CA . PHE A 1 411 ? 86.614 24.608 99.927 1.00 24.89 399 PHE A CA 1
ATOM 2969 C C . PHE A 1 411 ? 87.052 25.859 100.707 1.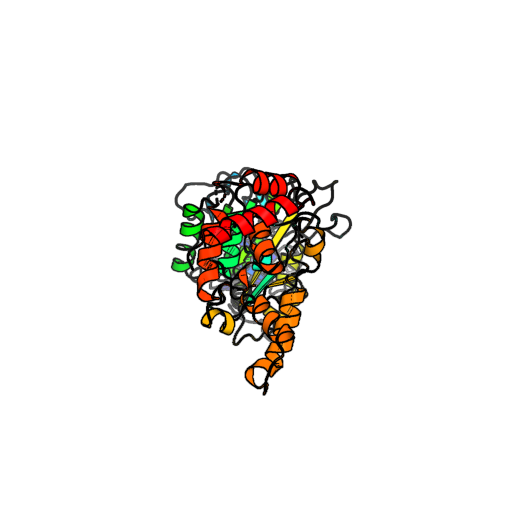00 23.58 399 PHE A C 1
ATOM 2970 O O . PHE A 1 411 ? 88.244 26.177 100.787 1.00 22.40 399 PHE A O 1
ATOM 2978 N N . ALA A 1 412 ? 86.090 26.508 101.341 1.00 23.69 400 ALA A N 1
ATOM 2979 C CA . ALA A 1 412 ? 86.266 27.704 102.170 1.00 20.83 400 ALA A CA 1
ATOM 2980 C C . ALA A 1 412 ? 87.168 27.428 103.332 1.00 19.96 400 ALA A C 1
ATOM 2981 O O . ALA A 1 412 ? 86.966 26.464 104.005 1.00 21.65 400 ALA A O 1
ATOM 2983 N N . THR A 1 413 ? 88.187 28.259 103.589 1.00 22.05 401 THR A N 1
ATOM 2984 C CA . THR A 1 413 ? 88.967 28.104 104.813 1.00 17.87 401 THR A CA 1
ATOM 2985 C C . THR A 1 413 ? 88.115 28.306 106.116 1.00 20.77 401 THR A C 1
ATOM 2986 O O . THR A 1 413 ? 88.463 27.796 107.189 1.00 19.50 401 THR A O 1
ATOM 2990 N N . GLU A 1 414 ? 86.992 29.025 105.992 1.00 18.25 402 GLU A N 1
ATOM 2991 C CA . GLU A 1 414 ? 86.062 29.344 107.070 1.00 16.78 402 GLU A CA 1
ATOM 2992 C C . GLU A 1 414 ? 84.906 30.128 106.467 1.00 20.74 402 GLU A C 1
ATOM 2993 O O . GLU A 1 414 ? 85.058 30.769 105.424 1.00 19.49 402 GLU A O 1
ATOM 2999 N N . LEU A 1 415 ? 83.764 30.056 107.144 1.00 22.55 403 LEU A N 1
ATOM 3000 C CA . LEU A 1 415 ? 82.542 30.771 106.773 1.00 28.01 403 LEU A CA 1
ATOM 3001 C C . LEU A 1 415 ? 81.988 31.495 108.010 1.00 27.04 403 LEU A C 1
ATOM 3002 O O . LEU A 1 415 ? 81.922 30.909 109.080 1.00 25.20 403 LEU A O 1
ATOM 3007 N N . ASP A 1 416 ? 81.559 32.745 107.872 1.00 28.46 404 ASP A N 1
ATOM 3008 C CA . ASP A 1 416 ? 81.092 33.491 109.043 1.00 30.45 404 ASP A CA 1
ATOM 3009 C C . ASP A 1 416 ? 79.733 32.942 109.546 1.00 31.31 404 ASP A C 1
ATOM 3010 O O . ASP A 1 416 ? 79.073 32.164 108.859 1.00 32.85 404 ASP A O 1
ATOM 3015 N N . PRO A 1 417 ? 79.340 33.311 110.776 1.00 32.40 405 PRO A N 1
ATOM 3016 C CA . PRO A 1 417 ? 78.082 32.791 111.301 1.00 32.55 405 PRO A CA 1
ATOM 3017 C C . PRO A 1 417 ? 76.883 33.048 110.419 1.00 31.58 405 PRO A C 1
ATOM 3018 O O . PRO A 1 417 ? 76.034 32.167 110.290 1.00 31.80 405 PRO A O 1
ATOM 3022 N N . ALA A 1 418 ? 76.802 34.240 109.832 1.00 29.62 406 ALA A N 1
ATOM 3023 C CA . ALA A 1 418 ? 75.679 34.597 108.950 1.00 29.21 406 ALA A CA 1
ATOM 3024 C C . ALA A 1 418 ? 75.576 33.660 107.722 1.00 28.76 406 ALA A C 1
ATOM 3025 O O . ALA A 1 418 ? 74.471 33.222 107.343 1.00 33.28 406 ALA A O 1
ATOM 3027 N N . THR A 1 419 ? 76.735 33.356 107.138 1.00 28.86 407 THR A N 1
ATOM 3028 C CA . THR A 1 419 ? 76.870 32.474 105.983 1.00 28.90 407 THR A CA 1
ATOM 3029 C C . THR A 1 419 ? 76.536 31.052 106.367 1.00 30.19 407 THR A C 1
ATOM 3030 O O . THR A 1 419 ? 75.776 30.397 105.671 1.00 29.28 407 THR A O 1
ATOM 3034 N N . ARG A 1 420 ? 77.056 30.589 107.490 1.00 30.64 408 ARG A N 1
ATOM 3035 C CA . ARG A 1 420 ? 76.671 29.275 107.994 1.00 34.48 408 ARG A CA 1
ATOM 3036 C C . ARG A 1 420 ? 75.155 29.174 108.188 1.00 32.44 408 ARG A C 1
ATOM 3037 O O . ARG A 1 420 ? 74.569 28.149 107.917 1.00 28.21 408 ARG A O 1
ATOM 3045 N N . ALA A 1 421 ? 74.549 30.247 108.684 1.00 32.27 409 ALA A N 1
ATOM 3046 C CA . ALA A 1 421 ? 73.108 30.273 108.935 1.00 33.60 409 ALA A CA 1
ATOM 3047 C C . ALA A 1 421 ? 72.317 30.107 107.628 1.00 32.95 409 ALA A C 1
ATOM 3048 O O . ALA A 1 421 ? 71.326 29.379 107.587 1.00 36.28 409 ALA A O 1
ATOM 3050 N N . GLN A 1 422 ? 72.757 30.819 106.588 1.00 32.65 410 GLN A N 1
ATOM 3051 C CA . GLN A 1 422 ? 72.186 30.741 105.247 1.00 31.52 410 GLN A CA 1
ATOM 3052 C C . GLN A 1 422 ? 72.291 29.314 104.679 1.00 30.91 410 GLN A C 1
ATOM 3053 O O . GLN A 1 422 ? 71.312 28.786 104.099 1.00 29.90 410 GLN A O 1
ATOM 3059 N N . ILE A 1 423 ? 73.437 28.664 104.894 1.00 30.36 411 ILE A N 1
ATOM 3060 C CA A ILE A 1 423 ? 73.624 27.266 104.455 0.50 31.60 411 ILE A CA 1
ATOM 3061 C CA B ILE A 1 423 ? 73.636 27.281 104.447 0.50 30.74 411 ILE A CA 1
ATOM 3062 C C . ILE A 1 423 ? 72.656 26.375 105.183 1.00 32.11 411 ILE A C 1
ATOM 3063 O O . ILE A 1 423 ? 71.942 25.573 104.578 1.00 34.89 411 ILE A O 1
ATOM 3072 N N . ILE A 1 424 ? 72.620 26.506 106.498 1.00 33.84 412 ILE A N 1
ATOM 3073 C CA . ILE A 1 424 ? 71.689 25.682 107.294 1.00 35.02 412 ILE A CA 1
ATOM 3074 C C . ILE A 1 424 ? 70.242 25.821 106.821 1.00 33.23 412 ILE A C 1
ATOM 3075 O O . ILE A 1 424 ? 69.516 24.825 106.688 1.00 32.52 412 ILE A O 1
ATOM 3080 N N . ARG A 1 425 ? 69.805 27.060 106.642 1.00 30.68 413 ARG A N 1
ATOM 3081 C CA . ARG A 1 425 ? 68.443 27.353 106.188 1.00 31.16 413 ARG A CA 1
ATOM 3082 C C . ARG A 1 425 ? 68.192 26.642 104.871 1.00 32.16 413 ARG A C 1
ATOM 3083 O O . ARG A 1 425 ? 67.196 25.929 104.698 1.00 31.51 413 ARG A O 1
ATOM 3091 N N . GLY A 1 426 ? 69.121 26.813 103.950 1.00 29.21 414 GLY A N 1
ATOM 3092 C CA . GLY A 1 426 ? 69.041 26.192 102.645 1.00 30.41 414 GLY A CA 1
ATOM 3093 C C . GLY A 1 426 ? 68.933 24.678 102.740 1.00 33.02 414 GLY A C 1
ATOM 3094 O O . GLY A 1 426 ? 68.132 24.096 102.021 1.00 33.69 414 GLY A O 1
ATOM 3095 N N . GLN A 1 427 ? 69.715 24.036 103.615 1.00 33.44 415 GLN A N 1
ATOM 3096 C CA . GLN A 1 427 ? 69.627 22.578 103.756 1.00 36.28 415 GLN A CA 1
ATOM 3097 C C . GLN A 1 427 ? 68.249 22.176 104.283 1.00 35.44 415 GLN A C 1
ATOM 3098 O O . GLN A 1 427 ? 67.733 21.141 103.934 1.00 35.22 415 GLN A O 1
ATOM 3104 N N . ARG A 1 428 ? 67.674 22.988 105.156 1.00 33.38 416 ARG A N 1
ATOM 3105 C CA . ARG A 1 428 ? 66.380 22.687 105.721 1.00 33.70 416 ARG A CA 1
ATOM 3106 C C . ARG A 1 428 ? 65.304 22.769 104.638 1.00 33.54 416 ARG A C 1
ATOM 3107 O O . ARG A 1 428 ? 64.426 21.904 104.547 1.00 32.14 416 ARG A O 1
ATOM 3115 N N . LEU A 1 429 ? 65.389 23.808 103.825 1.00 32.63 417 LEU A N 1
ATOM 3116 C CA . LEU A 1 429 ? 64.433 24.035 102.750 1.00 33.11 417 LEU A CA 1
ATOM 3117 C C . LEU A 1 429 ? 64.446 22.914 101.701 1.00 32.44 417 LEU A C 1
ATOM 3118 O O . LEU A 1 429 ? 63.403 22.436 101.270 1.00 32.71 417 LEU A O 1
ATOM 3131 N N . GLU A 1 431 ? 65.289 19.849 102.264 1.00 36.97 419 GLU A N 1
ATOM 3132 C CA . GLU A 1 431 ? 64.724 18.711 102.924 1.00 35.13 419 GLU A CA 1
ATOM 3133 C C . GLU A 1 431 ? 63.194 18.784 102.857 1.00 34.36 419 GLU A C 1
ATOM 3134 O O . GLU A 1 431 ? 62.523 17.774 102.689 1.00 32.97 419 GLU A O 1
ATOM 3140 N N . LEU A 1 432 ? 62.654 19.984 102.990 1.00 31.03 420 LEU A N 1
ATOM 3141 C CA . LEU A 1 432 ? 61.215 20.192 102.925 1.00 31.94 420 LEU A CA 1
ATOM 3142 C C . LEU A 1 432 ? 60.641 19.960 101.531 1.00 29.52 420 LEU A C 1
ATOM 3143 O O . LEU A 1 432 ? 59.452 19.644 101.392 1.00 31.85 420 LEU A O 1
ATOM 3148 N N . LEU A 1 433 ? 61.488 20.084 100.514 1.00 27.81 421 LEU A N 1
ATOM 3149 C CA . LEU A 1 433 ? 61.104 19.829 99.134 1.00 29.78 421 LEU A CA 1
ATOM 3150 C C . LEU A 1 433 ? 61.090 18.328 98.782 1.00 29.46 421 LEU A C 1
ATOM 3151 O O . LEU A 1 433 ? 60.572 17.972 97.738 1.00 27.53 421 LEU A O 1
ATOM 3156 N N . LYS A 1 434 ? 61.683 17.487 99.632 1.00 29.81 422 LYS A N 1
ATOM 3157 C CA . LYS A 1 434 ? 61.595 16.046 99.480 1.00 27.35 422 LYS A CA 1
ATOM 3158 C C . LYS A 1 434 ? 60.166 15.652 99.826 1.00 26.87 422 LYS A C 1
ATOM 3159 O O . LYS A 1 434 ? 59.532 16.240 100.718 1.00 27.94 422 LYS A O 1
ATOM 3165 N N . GLN A 1 435 ? 59.656 14.640 99.135 1.00 29.58 423 GLN A N 1
ATOM 3166 C CA . GLN A 1 435 ? 58.283 14.207 99.326 1.00 28.50 423 GLN A CA 1
ATOM 3167 C C . GLN A 1 435 ? 58.127 12.795 98.814 1.00 31.58 423 GLN A C 1
ATOM 3168 O O . GLN A 1 435 ? 58.592 12.470 97.743 1.00 29.10 423 GLN A O 1
ATOM 3174 N N . GLU A 1 436 ? 57.426 11.959 99.559 1.00 36.02 424 GLU A N 1
ATOM 3175 C CA . GLU A 1 436 ? 57.259 10.580 99.180 1.00 38.75 424 GLU A CA 1
ATOM 3176 C C . GLU A 1 436 ? 56.257 10.451 98.052 1.00 33.32 424 GLU A C 1
ATOM 3177 O O . GLU A 1 436 ? 55.350 11.274 97.873 1.00 30.04 424 GLU A O 1
ATOM 3183 N N . GLN A 1 437 ? 56.426 9.396 97.278 1.00 31.76 425 GLN A N 1
ATOM 3184 C CA . GLN A 1 437 ? 55.526 9.132 96.169 1.00 31.66 425 GLN A CA 1
ATOM 3185 C C . GLN A 1 437 ? 54.110 8.822 96.694 1.00 31.35 425 GLN A C 1
ATOM 3186 O O . GLN A 1 437 ? 53.936 8.315 97.798 1.00 32.98 425 GLN A O 1
ATOM 3192 N N . TYR A 1 438 ? 53.120 9.194 95.894 1.00 29.20 426 TYR A N 1
ATOM 3193 C CA . TYR A 1 438 ? 51.690 8.961 96.174 1.00 28.77 426 TYR A CA 1
ATOM 3194 C C . TYR A 1 438 ? 51.106 9.747 97.346 1.00 31.68 426 TYR A C 1
ATOM 3195 O O . TYR A 1 438 ? 50.032 9.389 97.894 1.00 30.58 426 TYR A O 1
ATOM 3204 N N . SER A 1 439 ? 51.778 10.840 97.702 1.00 31.46 427 SER A N 1
ATOM 3205 C CA . SER A 1 439 ? 51.390 11.684 98.848 1.00 34.28 427 SER A CA 1
ATOM 3206 C C . SER A 1 439 ? 51.261 13.147 98.497 1.00 32.29 427 SER A C 1
ATOM 3207 O O . SER A 1 439 ? 51.918 13.993 99.115 1.00 32.18 427 SER A O 1
ATOM 3210 N N . PRO A 1 440 ? 50.423 13.472 97.522 1.00 31.49 428 PRO A N 1
ATOM 3211 C CA . PRO A 1 440 ? 50.313 14.907 97.228 1.00 33.53 428 PRO A CA 1
ATOM 3212 C C . PRO A 1 440 ? 49.680 15.595 98.438 1.00 33.55 428 PRO A C 1
ATOM 3213 O O . PRO A 1 440 ? 48.941 14.965 99.162 1.00 35.21 428 PRO A O 1
ATOM 3225 N N . PRO A 1 442 ? 47.709 19.009 100.297 1.00 30.68 430 PRO A N 1
ATOM 3226 C CA . PRO A 1 442 ? 46.843 20.154 100.109 1.00 28.00 430 PRO A CA 1
ATOM 3227 C C . PRO A 1 442 ? 47.630 21.455 100.139 1.00 29.25 430 PRO A C 1
ATOM 3228 O O . PRO A 1 442 ? 48.596 21.559 100.873 1.00 30.51 430 PRO A O 1
ATOM 3232 N N . VAL A 1 443 ? 47.196 22.451 99.380 1.00 30.93 431 VAL A N 1
ATOM 3233 C CA . VAL A 1 443 ? 47.972 23.680 99.281 1.00 30.15 431 VAL A CA 1
ATOM 3234 C C . VAL A 1 443 ? 48.146 24.359 100.650 1.00 32.76 431 VAL A C 1
ATOM 3235 O O . VAL A 1 443 ? 49.241 24.845 100.961 1.00 32.03 431 VAL A O 1
ATOM 3239 N N . GLU A 1 444 ? 47.107 24.352 101.489 1.00 31.59 432 GLU A N 1
ATOM 3240 C CA . GLU A 1 444 ? 47.217 25.026 102.785 1.00 31.81 432 GLU A CA 1
ATOM 3241 C C . GLU A 1 444 ? 48.250 24.408 103.718 1.00 29.99 432 GLU A C 1
ATOM 3242 O O . GLU A 1 444 ? 48.908 25.133 104.459 1.00 34.38 432 GLU A O 1
ATOM 3248 N N . GLU A 1 445 ? 48.447 23.092 103.614 1.00 28.33 433 GLU A N 1
ATOM 3249 C CA . GLU A 1 445 ? 49.484 22.371 104.350 1.00 30.04 433 GLU A CA 1
ATOM 3250 C C . GLU A 1 445 ? 50.876 22.650 103.784 1.00 32.08 433 GLU A C 1
ATOM 3251 O O . GLU A 1 445 ? 51.856 22.739 104.524 1.00 33.78 433 GLU A O 1
ATOM 3257 N N . GLN A 1 446 ? 50.976 22.734 102.454 1.00 31.89 434 GLN A N 1
ATOM 3258 C CA . GLN A 1 446 ? 52.218 23.105 101.847 1.00 30.51 434 GLN A CA 1
ATOM 3259 C C . GLN A 1 446 ? 52.604 24.451 102.392 1.00 28.95 434 GLN A C 1
ATOM 3260 O O . GLN A 1 446 ? 53.760 24.657 102.745 1.00 29.66 434 GLN A O 1
ATOM 3266 N N . VAL A 1 447 ? 51.644 25.372 102.445 1.00 29.21 435 VAL A N 1
ATOM 3267 C CA . VAL A 1 447 ? 51.931 26.725 102.901 1.00 28.08 435 VAL A CA 1
ATOM 3268 C C . VAL A 1 447 ? 52.466 26.757 104.336 1.00 29.56 435 VAL A C 1
ATOM 3269 O O . VAL A 1 447 ? 53.504 27.349 104.570 1.00 32.00 435 VAL A O 1
ATOM 3273 N N . VAL A 1 448 ? 51.806 26.108 105.290 1.00 30.97 436 VAL A N 1
ATOM 3274 C CA . VAL A 1 448 ? 52.249 26.216 106.686 1.00 30.27 436 VAL A CA 1
ATOM 3275 C C . VAL A 1 448 ? 53.627 25.531 106.891 1.00 31.83 436 VAL A C 1
ATOM 3276 O O . VAL A 1 448 ? 54.472 26.002 107.659 1.00 33.24 436 VAL A O 1
ATOM 3280 N N . VAL A 1 449 ? 53.858 24.426 106.198 1.00 29.85 437 VAL A N 1
ATOM 3281 C CA . VAL A 1 449 ? 55.149 23.714 106.257 1.00 27.32 437 VAL A CA 1
ATOM 3282 C C . VAL A 1 449 ? 56.275 24.540 105.669 1.00 30.34 437 VAL A C 1
ATOM 3283 O O . VAL A 1 449 ? 57.371 24.642 106.249 1.00 29.07 437 VAL A O 1
ATOM 3287 N N . LEU A 1 450 ? 56.015 25.155 104.522 1.00 31.63 438 LEU A N 1
ATOM 3288 C CA . LEU A 1 450 ? 57.036 26.016 103.891 1.00 30.92 438 LEU A CA 1
ATOM 3289 C C . LEU A 1 450 ? 57.252 27.316 104.698 1.00 30.42 438 LEU A C 1
ATOM 3290 O O . LEU A 1 450 ? 58.333 27.885 104.701 1.00 28.47 438 LEU A O 1
ATOM 3295 N N . PHE A 1 451 ? 56.206 27.798 105.359 1.00 33.47 439 PHE A N 1
ATOM 3296 C CA . PHE A 1 451 ? 56.320 28.948 106.257 1.00 33.96 439 PHE A CA 1
ATOM 3297 C C . PHE A 1 451 ? 57.313 28.635 107.385 1.00 33.30 439 PHE A C 1
ATOM 3298 O O . PHE A 1 451 ? 58.251 29.376 107.643 1.00 33.85 439 PHE A O 1
ATOM 3306 N N . ALA A 1 452 ? 57.109 27.513 108.043 1.00 34.50 440 ALA A N 1
ATOM 3307 C CA . ALA A 1 452 ? 58.039 27.038 109.062 1.00 32.96 440 ALA A CA 1
ATOM 3308 C C . ALA A 1 452 ? 59.457 27.055 108.538 1.00 34.19 440 ALA A C 1
ATOM 3309 O O . ALA A 1 452 ? 60.360 27.509 109.229 1.00 35.90 440 ALA A O 1
ATOM 3311 N N . GLY A 1 453 ? 59.677 26.579 107.319 1.00 35.16 441 GLY A N 1
ATOM 3312 C CA . GLY A 1 453 ? 61.036 26.601 106.779 1.00 33.86 441 GLY A CA 1
ATOM 3313 C C . GLY A 1 453 ? 61.572 28.000 106.523 1.00 35.02 441 GLY A C 1
ATOM 3314 O O . GLY A 1 453 ? 62.639 28.383 107.031 1.00 37.61 441 GLY A O 1
ATOM 3315 N N . VAL A 1 454 ? 60.856 28.777 105.726 1.00 35.30 442 VAL A N 1
ATOM 3316 C CA . VAL A 1 454 ? 61.397 30.070 105.315 1.00 35.43 442 VAL A CA 1
ATOM 3317 C C . VAL A 1 454 ? 61.589 30.986 106.514 1.00 36.67 442 VAL A C 1
ATOM 3318 O O . VAL A 1 454 ? 62.479 31.829 106.489 1.00 40.20 442 VAL A O 1
ATOM 3322 N N . ARG A 1 455 ? 60.781 30.810 107.561 1.00 37.59 443 ARG A N 1
ATOM 3323 C CA . ARG A 1 455 ? 60.877 31.638 108.755 1.00 38.07 443 ARG A CA 1
ATOM 3324 C C . ARG A 1 455 ? 61.917 31.185 109.742 1.00 37.18 443 ARG A C 1
ATOM 3325 O O . ARG A 1 455 ? 62.096 31.843 110.742 1.00 38.58 443 ARG A O 1
ATOM 3333 N N . GLY A 1 456 ? 62.572 30.057 109.485 1.00 37.87 444 GLY A N 1
ATOM 3334 C CA . GLY A 1 456 ? 63.730 29.631 110.276 1.00 36.80 444 GLY A CA 1
ATOM 3335 C C . GLY A 1 456 ? 63.473 28.594 111.349 1.00 37.12 444 GLY A C 1
ATOM 3336 O O . GLY A 1 456 ? 64.397 28.176 112.042 1.00 35.47 444 GLY A O 1
ATOM 3337 N N . TYR A 1 457 ? 62.239 28.117 111.459 1.00 34.47 445 TYR A N 1
ATOM 3338 C CA . TYR A 1 457 ? 61.883 27.264 112.572 1.00 33.32 445 TYR A CA 1
ATOM 3339 C C . TYR A 1 457 ? 62.441 25.850 112.504 1.00 33.92 445 TYR A C 1
ATOM 3340 O O . TYR A 1 457 ? 62.257 25.074 113.445 1.00 35.25 445 TYR A O 1
ATOM 3349 N N . LEU A 1 458 ? 63.093 25.474 111.412 1.00 33.26 446 LEU A N 1
ATOM 3350 C CA . LEU A 1 458 ? 63.721 24.146 111.368 1.00 32.27 446 LEU A CA 1
ATOM 3351 C C . LEU A 1 458 ? 65.219 24.268 111.488 1.00 31.73 446 LEU A C 1
ATOM 3352 O O . LEU A 1 458 ? 65.914 23.272 111.593 1.00 27.16 446 LEU A O 1
ATOM 3357 N N . ASP A 1 459 ? 65.734 25.496 111.518 1.00 33.19 447 ASP A N 1
ATOM 3358 C CA . ASP A 1 459 ? 67.184 25.680 111.507 1.00 34.73 447 ASP A CA 1
ATOM 3359 C C . ASP A 1 459 ? 67.888 24.959 112.647 1.00 37.25 447 ASP A C 1
ATOM 3360 O O . ASP A 1 459 ? 68.971 24.393 112.455 1.00 37.44 447 ASP A O 1
ATOM 3365 N N . ASP A 1 460 ? 67.286 24.976 113.837 1.00 39.66 448 ASP A N 1
ATOM 3366 C CA . ASP A 1 460 ? 67.917 24.326 114.978 1.00 42.19 448 ASP A CA 1
ATOM 3367 C C . ASP A 1 460 ? 67.691 22.819 115.098 1.00 42.95 448 ASP A C 1
ATOM 3368 O O . ASP A 1 460 ? 68.165 22.232 116.051 1.00 44.39 448 ASP A O 1
ATOM 3373 N N . LEU A 1 461 ? 67.029 22.175 114.132 1.00 43.50 449 LEU A N 1
ATOM 3374 C CA . LEU A 1 461 ? 66.917 20.719 114.147 1.00 41.62 449 LEU A CA 1
ATOM 3375 C C . LEU A 1 461 ? 67.953 20.099 113.244 1.00 40.07 449 LEU A C 1
ATOM 3376 O O . LEU A 1 461 ? 68.335 20.676 112.231 1.00 40.33 449 LEU A O 1
ATOM 3381 N N . PRO A 1 462 ? 68.376 18.886 113.578 1.00 39.42 450 PRO A N 1
ATOM 3382 C CA . PRO A 1 462 ? 69.170 18.105 112.636 1.00 40.83 450 PRO A CA 1
ATOM 3383 C C . PRO A 1 462 ? 68.402 17.898 111.320 1.00 41.65 450 PRO A C 1
ATOM 3384 O O . PRO A 1 462 ? 67.183 17.702 111.319 1.00 40.78 450 PRO A O 1
ATOM 3388 N N . VAL A 1 463 ? 69.129 17.970 110.213 1.00 44.17 451 VAL A N 1
ATOM 3389 C CA . VAL A 1 463 ? 68.537 17.881 108.890 1.00 44.44 451 VAL A CA 1
ATOM 3390 C C . VAL A 1 463 ? 67.814 16.552 108.734 1.00 43.51 451 VAL A C 1
ATOM 3391 O O . VAL A 1 463 ? 66.723 16.501 108.171 1.00 47.72 451 VAL A O 1
ATOM 3395 N N . GLU A 1 464 ? 68.371 15.495 109.298 1.00 43.36 452 GLU A N 1
ATOM 3396 C CA . GLU A 1 464 ? 67.764 14.162 109.229 1.00 45.23 452 GLU A CA 1
ATOM 3397 C C . GLU A 1 464 ? 66.403 14.057 109.929 1.00 43.80 452 GLU A C 1
ATOM 3398 O O . GLU A 1 464 ? 65.688 13.083 109.734 1.00 43.02 452 GLU A O 1
ATOM 3404 N N . GLU A 1 465 ? 66.020 15.073 110.691 1.00 43.30 453 GLU A N 1
ATOM 3405 C CA . GLU A 1 465 ? 64.758 15.048 111.426 1.00 43.29 453 GLU A CA 1
ATOM 3406 C C . GLU A 1 465 ? 63.667 15.943 110.874 1.00 40.11 453 GLU A C 1
ATOM 3407 O O . GLU A 1 465 ? 62.557 15.980 111.419 1.00 37.53 453 GLU A O 1
ATOM 3413 N N . VAL A 1 466 ? 63.969 16.646 109.794 1.00 37.91 454 VAL A N 1
ATOM 3414 C CA . VAL A 1 466 ? 62.989 17.512 109.151 1.00 36.53 454 VAL A CA 1
ATOM 3415 C C . VAL A 1 466 ? 61.748 16.738 108.676 1.00 35.89 454 VAL A C 1
ATOM 3416 O O . VAL A 1 466 ? 60.644 17.169 108.922 1.00 32.96 454 VAL A O 1
ATOM 3420 N N . ARG A 1 467 ? 61.939 15.580 108.058 1.00 37.80 455 ARG A N 1
ATOM 3421 C CA . ARG A 1 467 ? 60.800 14.788 107.538 1.00 41.98 455 ARG A CA 1
ATOM 3422 C C . ARG A 1 467 ? 59.831 14.465 108.678 1.00 38.89 455 ARG A C 1
ATOM 3423 O O . ARG A 1 467 ? 58.625 14.697 108.572 1.00 38.00 455 ARG A O 1
ATOM 3431 N N . ARG A 1 468 ? 60.372 13.932 109.770 1.00 38.81 456 ARG A N 1
ATOM 3432 C CA . ARG A 1 468 ? 59.557 13.613 110.932 1.00 36.67 456 ARG A CA 1
ATOM 3433 C C . ARG A 1 468 ? 58.886 14.840 111.532 1.00 33.77 456 ARG A C 1
ATOM 3434 O O . ARG A 1 468 ? 57.740 14.788 111.924 1.00 30.38 456 ARG A O 1
ATOM 3442 N N . PHE A 1 469 ? 59.608 15.942 111.628 1.00 29.78 457 PHE A N 1
ATOM 3443 C CA . PHE A 1 469 ? 59.049 17.171 112.158 1.00 29.58 457 PHE A CA 1
ATOM 3444 C C . PHE A 1 469 ? 57.836 17.590 111.338 1.00 30.50 457 PHE A C 1
ATOM 3445 O O . PHE A 1 469 ? 56.798 17.984 111.877 1.00 31.89 457 PHE A O 1
ATOM 3453 N N . GLU A 1 470 ? 57.976 17.503 110.025 1.00 33.04 458 GLU A N 1
ATOM 3454 C CA . GLU A 1 470 ? 56.906 17.833 109.101 1.00 35.93 458 GLU A CA 1
ATOM 3455 C C . GLU A 1 470 ? 55.709 16.945 109.329 1.00 32.81 458 GLU A C 1
ATOM 3456 O O . GLU A 1 470 ? 54.608 17.440 109.408 1.00 32.04 458 GLU A O 1
ATOM 3462 N N . LYS A 1 471 ? 55.937 15.637 109.429 1.00 32.46 459 LYS A N 1
ATOM 3463 C CA . LYS A 1 471 ? 54.855 14.668 109.661 1.00 33.79 459 LYS A CA 1
ATOM 3464 C C . LYS A 1 471 ? 54.166 14.963 110.969 1.00 33.11 459 LYS A C 1
ATOM 3465 O O . LYS A 1 471 ? 52.960 15.045 111.025 1.00 32.63 459 LYS A O 1
ATOM 3471 N N . GLU A 1 472 ? 54.944 15.118 112.036 1.00 33.13 460 GLU A N 1
ATOM 3472 C CA . GLU A 1 472 ? 54.366 15.387 113.353 1.00 35.30 460 GLU A CA 1
ATOM 3473 C C . GLU A 1 472 ? 53.722 16.774 113.461 1.00 34.39 460 GLU A C 1
ATOM 3474 O O . GLU A 1 472 ? 52.658 16.928 114.087 1.00 34.50 460 GLU A O 1
ATOM 3480 N N . PHE A 1 473 ? 54.335 17.766 112.814 1.00 34.37 461 PHE A N 1
ATOM 3481 C CA . PHE A 1 473 ? 53.770 19.106 112.804 1.00 34.13 461 PHE A CA 1
ATOM 3482 C C . PHE A 1 473 ? 52.366 19.138 112.185 1.00 36.36 461 PHE A C 1
ATOM 3483 O O . PHE A 1 473 ? 51.450 19.756 112.702 1.00 36.50 461 PHE A O 1
ATOM 3491 N N . LEU A 1 474 ? 52.180 18.442 111.076 1.00 36.66 462 LEU A N 1
ATOM 3492 C CA . LEU A 1 474 ? 50.913 18.529 110.375 1.00 35.70 462 LEU A CA 1
ATOM 3493 C C . LEU A 1 474 ? 49.789 17.818 111.165 1.00 35.47 462 LEU A C 1
ATOM 3494 O O . LEU A 1 474 ? 48.649 18.300 111.185 1.00 36.03 462 LEU A O 1
ATOM 3499 N N . ARG A 1 475 ? 50.114 16.693 111.820 1.00 34.77 463 ARG A N 1
ATOM 3500 C CA . ARG A 1 475 ? 49.174 16.062 112.761 1.00 34.62 463 ARG A CA 1
ATOM 3501 C C . ARG A 1 475 ? 48.779 17.055 113.819 1.00 34.87 463 ARG A C 1
ATOM 3502 O O . ARG A 1 475 ? 47.599 17.186 114.125 1.00 33.54 463 ARG A O 1
ATOM 3510 N N . PHE A 1 476 ? 49.798 17.706 114.394 1.00 31.47 464 PHE A N 1
ATOM 3511 C CA . PHE A 1 476 ? 49.609 18.722 115.412 1.00 33.86 464 PHE A CA 1
ATOM 3512 C C . PHE A 1 476 ? 48.714 19.838 114.935 1.00 34.21 464 PHE A C 1
ATOM 3513 O O . PHE A 1 476 ? 47.876 20.293 115.683 1.00 35.74 464 PHE A O 1
ATOM 3529 N N . HIS A 1 478 ? 46.344 19.697 112.617 1.00 36.66 466 HIS A N 1
ATOM 3530 C CA . HIS A 1 478 ? 44.951 19.198 112.555 1.00 36.81 466 HIS A CA 1
ATOM 3531 C C . HIS A 1 478 ? 44.363 18.981 113.957 1.00 41.70 466 HIS A C 1
ATOM 3532 O O . HIS A 1 478 ? 43.167 19.204 114.194 1.00 42.04 466 HIS A O 1
ATOM 3539 N N . GLU A 1 479 ? 45.194 18.509 114.874 1.00 44.42 467 GLU A N 1
ATOM 3540 C CA . GLU A 1 479 ? 44.737 18.191 116.211 1.00 48.48 467 GLU A CA 1
ATOM 3541 C C . GLU A 1 479 ? 44.413 19.442 117.013 1.00 46.76 467 GLU A C 1
ATOM 3542 O O . GLU A 1 479 ? 43.434 19.463 117.734 1.00 45.26 467 GLU A O 1
ATOM 3548 N N . LYS A 1 480 ? 45.220 20.489 116.877 1.00 44.95 468 LYS A N 1
ATOM 3549 C CA . LYS A 1 480 ? 45.051 21.664 117.719 1.00 44.85 468 LYS A CA 1
ATOM 3550 C C . LYS A 1 480 ? 44.849 23.002 117.023 1.00 42.97 468 LYS A C 1
ATOM 3551 O O . LYS A 1 480 ? 44.557 23.997 117.694 1.00 42.79 468 LYS A O 1
ATOM 3557 N N . HIS A 1 481 ? 45.020 23.062 115.707 1.00 41.20 469 HIS A N 1
ATOM 3558 C CA . HIS A 1 481 ? 44.931 24.345 114.990 1.00 39.57 469 HIS A CA 1
ATOM 3559 C C . HIS A 1 481 ? 44.303 24.229 113.611 1.00 39.53 469 HIS A C 1
ATOM 3560 O O . HIS A 1 481 ? 44.725 24.911 112.671 1.00 39.20 469 HIS A O 1
ATOM 3567 N N . GLN A 1 482 ? 43.279 23.379 113.498 1.00 39.81 470 GLN A N 1
ATOM 3568 C CA . GLN A 1 482 ? 42.590 23.183 112.227 1.00 39.78 470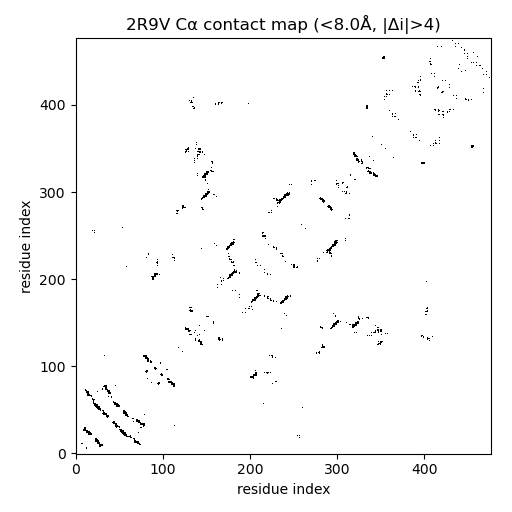 GLN A CA 1
ATOM 3569 C C . GLN A 1 482 ? 42.069 24.493 111.669 1.00 40.09 470 GLN A C 1
ATOM 3570 O O . GLN A 1 482 ? 41.974 24.685 110.460 1.00 38.54 470 GLN A O 1
ATOM 3576 N N . ASP A 1 483 ? 41.712 25.393 112.571 1.00 40.48 471 ASP A N 1
ATOM 3577 C CA . ASP A 1 483 ? 41.135 26.650 112.152 1.00 41.88 471 ASP A CA 1
ATOM 3578 C C . ASP A 1 483 ? 42.122 27.502 111.334 1.00 38.57 471 ASP A C 1
ATOM 3579 O O . ASP A 1 483 ? 41.688 28.279 110.479 1.00 37.77 471 ASP A O 1
ATOM 3584 N N . ILE A 1 484 ? 43.425 27.334 111.582 1.00 36.71 472 ILE A N 1
ATOM 3585 C CA . ILE A 1 484 ? 44.480 28.021 110.811 1.00 37.40 472 ILE A CA 1
ATOM 3586 C C . ILE A 1 484 ? 44.511 27.478 109.364 1.00 36.93 472 ILE A C 1
ATOM 3587 O O . ILE A 1 484 ? 44.482 28.241 108.383 1.00 36.23 472 ILE A O 1
ATOM 3592 N N . LEU A 1 485 ? 44.519 26.155 109.248 1.00 37.07 473 LEU A N 1
ATOM 3593 C CA . LEU A 1 485 ? 44.494 25.510 107.946 1.00 34.87 473 LEU A CA 1
ATOM 3594 C C . LEU A 1 485 ? 43.218 25.910 107.217 1.00 35.12 473 LEU A C 1
ATOM 3595 O O . LEU A 1 485 ? 43.250 26.293 106.050 1.00 36.11 473 LEU A O 1
ATOM 3600 N N . ASP A 1 486 ? 42.093 25.858 107.911 1.00 35.93 474 ASP A N 1
ATOM 3601 C CA . ASP A 1 486 ? 40.818 26.243 107.295 1.00 38.07 474 ASP A CA 1
ATOM 3602 C C . ASP A 1 486 ? 40.810 27.678 106.778 1.00 38.40 474 ASP A C 1
ATOM 3603 O O . ASP A 1 486 ? 40.239 27.975 105.721 1.00 37.09 474 ASP A O 1
ATOM 3608 N N . ASP A 1 487 ? 41.451 28.572 107.520 1.00 37.99 475 ASP A N 1
ATOM 3609 C CA . ASP A 1 487 ? 41.457 29.970 107.150 1.00 37.42 475 ASP A CA 1
ATOM 3610 C C . ASP A 1 487 ? 42.296 30.216 105.910 1.00 36.65 475 ASP A C 1
ATOM 3611 O O . ASP A 1 487 ? 41.844 30.900 104.968 1.00 35.11 475 ASP A O 1
ATOM 3616 N N . ILE A 1 488 ? 43.520 29.685 105.920 1.00 35.95 476 ILE A N 1
ATOM 3617 C CA . ILE A 1 488 ? 44.396 29.751 104.730 1.00 34.71 476 ILE A CA 1
ATOM 3618 C C . ILE A 1 488 ? 43.686 29.152 103.514 1.00 36.49 476 ILE A C 1
ATOM 3619 O O . ILE A 1 488 ? 43.607 29.761 102.443 1.00 35.49 476 ILE A O 1
ATOM 3624 N N . LYS A 1 489 ? 43.110 27.976 103.701 1.00 37.71 477 LYS A N 1
ATOM 3625 C CA . LYS A 1 489 ? 42.372 27.343 102.634 1.00 38.20 477 LYS A CA 1
ATOM 3626 C C . LYS A 1 489 ? 41.265 28.245 102.075 1.00 39.52 477 LYS A C 1
ATOM 3627 O O . LYS A 1 489 ? 41.167 28.445 100.874 1.00 40.41 477 LYS A O 1
ATOM 3633 N N . THR A 1 490 ? 40.427 28.786 102.948 1.00 40.66 478 THR A N 1
ATOM 3634 C CA . THR A 1 490 ? 39.262 29.541 102.510 1.00 39.67 478 THR A CA 1
ATOM 3635 C C . THR A 1 490 ? 39.666 30.876 101.901 1.00 40.59 478 THR A C 1
ATOM 3636 O O . THR A 1 490 ? 39.147 31.260 100.848 1.00 41.87 478 THR A O 1
ATOM 3640 N N . LYS A 1 491 ? 40.604 31.569 102.544 1.00 38.50 479 LYS A N 1
ATOM 3641 C CA . LYS A 1 491 ? 40.989 32.907 102.098 1.00 38.89 479 LYS A CA 1
ATOM 3642 C C . LYS A 1 491 ? 42.033 32.910 101.001 1.00 39.71 479 LYS A C 1
ATOM 3643 O O . LYS A 1 491 ? 42.158 33.895 100.275 1.00 37.39 479 LYS A O 1
ATOM 3649 N N . LYS A 1 492 ? 42.793 31.815 100.907 1.00 39.92 480 LYS A N 1
ATOM 3650 C CA . LYS A 1 492 ? 43.821 31.638 99.902 1.00 39.69 480 LYS A CA 1
ATOM 3651 C C . LYS A 1 492 ? 44.989 32.605 100.096 1.00 41.50 480 LYS A C 1
ATOM 3652 O O . LYS A 1 492 ? 45.836 32.776 99.200 1.00 41.52 480 LYS A O 1
ATOM 3658 N N . GLU A 1 493 ? 45.032 33.213 101.280 1.00 41.31 481 GLU A N 1
ATOM 3659 C CA . GLU A 1 493 ? 46.153 34.040 101.705 1.00 43.34 481 GLU A CA 1
ATOM 3660 C C . GLU A 1 493 ? 46.390 33.773 103.186 1.00 39.80 481 GLU A C 1
ATOM 3661 O O . GLU A 1 493 ? 45.539 33.181 103.867 1.00 34.51 481 GLU A O 1
ATOM 3667 N N . LEU A 1 494 ? 47.560 34.193 103.662 1.00 40.35 482 LEU A N 1
ATOM 3668 C CA . LEU A 1 494 ? 47.895 34.138 105.068 1.00 41.14 482 LEU A CA 1
ATOM 3669 C C . LEU A 1 494 ? 47.742 35.568 105.599 1.00 42.07 482 LEU A C 1
ATOM 3670 O O . LEU A 1 494 ? 48.570 36.425 105.331 1.00 42.30 482 LEU A O 1
ATOM 3675 N N . THR A 1 495 ? 46.653 35.827 106.314 1.00 43.85 483 THR A N 1
ATOM 3676 C CA . THR A 1 495 ? 46.396 37.139 106.914 1.00 43.23 483 THR A CA 1
ATOM 3677 C C . THR A 1 495 ? 47.319 37.330 108.116 1.00 45.10 483 THR A C 1
ATOM 3678 O O . THR A 1 495 ? 47.864 36.344 108.648 1.00 43.44 483 THR A O 1
ATOM 3682 N N . SER A 1 496 ? 47.487 38.587 108.555 1.00 45.76 484 SER A N 1
ATOM 3683 C CA . SER A 1 496 ? 48.438 38.910 109.654 1.00 45.69 484 SER A CA 1
ATOM 3684 C C . SER A 1 496 ? 48.036 38.219 110.927 1.00 42.35 484 SER A C 1
ATOM 3685 O O . SER A 1 496 ? 48.864 37.719 111.691 1.00 41.75 484 SER A O 1
ATOM 3688 N N . GLU A 1 497 ? 46.731 38.178 111.094 1.00 42.94 485 GLU A N 1
ATOM 3689 C CA A GLU A 1 497 ? 46.111 37.573 112.243 0.50 44.63 485 GLU A CA 1
ATOM 3690 C CA B GLU A 1 497 ? 46.089 37.556 112.235 0.50 44.05 485 GLU A CA 1
ATOM 3691 C C . GLU A 1 497 ? 46.427 36.072 112.258 1.00 44.76 485 GLU A C 1
ATOM 3692 O O . GLU A 1 497 ? 46.940 35.551 113.262 1.00 44.57 485 GLU A O 1
ATOM 3703 N N . THR A 1 498 ? 46.148 35.384 111.139 1.00 45.00 486 THR A N 1
ATOM 3704 C CA . THR A 1 498 ? 46.428 33.939 111.036 1.00 42.30 486 THR A CA 1
ATOM 3705 C C . THR A 1 498 ? 47.934 33.680 111.065 1.00 41.08 486 THR A C 1
ATOM 3706 O O . THR A 1 498 ? 48.394 32.719 111.677 1.00 39.33 486 THR A O 1
ATOM 3710 N N . GLU A 1 499 ? 48.701 34.579 110.461 1.00 41.51 487 GLU A N 1
ATOM 3711 C CA . GLU A 1 499 ? 50.144 34.475 110.494 1.00 43.62 487 GLU A CA 1
ATOM 3712 C C . GLU A 1 499 ? 50.667 34.480 111.924 1.00 44.76 487 GLU A C 1
ATOM 3713 O O . GLU A 1 499 ? 51.534 33.685 112.291 1.00 44.74 487 GLU A O 1
ATOM 3719 N N . GLU A 1 500 ? 50.155 35.395 112.738 1.00 46.66 488 GLU A N 1
ATOM 3720 C CA . GLU A 1 500 ? 50.591 35.453 114.117 1.00 46.93 488 GLU A CA 1
ATOM 3721 C C . GLU A 1 500 ? 50.267 34.174 114.857 1.00 43.97 488 GLU A C 1
ATOM 3722 O O . GLU A 1 500 ? 51.121 33.635 115.586 1.00 40.80 488 GLU A O 1
ATOM 3728 N N . LYS A 1 501 ? 49.049 33.678 114.666 1.00 42.10 489 LYS A N 1
ATOM 3729 C CA . LYS A 1 501 ? 48.658 32.420 115.302 1.00 43.69 489 LYS A CA 1
ATOM 3730 C C . LYS A 1 501 ? 49.544 31.247 114.876 1.00 41.93 489 LYS A C 1
ATOM 3731 O O . LYS A 1 501 ? 49.813 30.337 115.673 1.00 41.50 489 LYS A O 1
ATOM 3737 N N . LEU A 1 502 ? 49.961 31.281 113.607 1.00 40.13 490 LEU A N 1
ATOM 3738 C CA . LEU A 1 502 ? 50.782 30.240 113.019 1.00 38.11 490 LEU A CA 1
ATOM 3739 C C . LEU A 1 502 ? 52.138 30.262 113.681 1.00 38.21 490 LEU A C 1
ATOM 3740 O O . LEU A 1 502 ? 52.663 29.212 114.066 1.00 39.59 490 LEU A O 1
ATOM 3745 N N . LYS A 1 503 ? 52.708 31.458 113.797 1.00 38.64 491 LYS A N 1
ATOM 3746 C CA . LYS A 1 503 ? 53.990 31.629 114.475 1.00 40.72 491 LYS A CA 1
ATOM 3747 C C . LYS A 1 503 ? 53.927 30.983 115.849 1.00 39.58 491 LYS A C 1
ATOM 3748 O O . LYS A 1 503 ? 54.806 30.190 116.213 1.00 36.97 491 LYS A O 1
ATOM 3754 N N . LYS A 1 504 ? 52.848 31.271 116.575 1.00 39.77 492 LYS A N 1
ATOM 3755 C CA . LYS A 1 504 ? 52.669 30.743 117.930 1.00 42.16 492 LYS A CA 1
ATOM 3756 C C . LYS A 1 504 ? 52.444 29.240 117.945 1.00 39.82 492 LYS A C 1
ATOM 3757 O O . LYS A 1 504 ? 52.959 28.558 118.826 1.00 38.67 492 LYS A O 1
ATOM 3761 N N . ALA A 1 505 ? 51.711 28.712 116.960 1.00 39.80 493 ALA A N 1
ATOM 3762 C CA . ALA A 1 505 ? 51.479 27.247 116.868 1.00 39.04 493 ALA A CA 1
ATOM 3763 C C . ALA A 1 505 ? 52.778 26.497 116.611 1.00 37.31 493 ALA A C 1
ATOM 3764 O O . ALA A 1 505 ? 53.008 25.433 117.176 1.00 37.33 493 ALA A O 1
ATOM 3766 N N . ILE A 1 506 ? 53.633 27.060 115.765 1.00 38.11 494 ILE A N 1
ATOM 3767 C CA . ILE A 1 506 ? 54.900 26.401 115.463 1.00 38.96 494 ILE A CA 1
ATOM 3768 C C . ILE A 1 506 ? 55.743 26.377 116.723 1.00 39.85 494 ILE A C 1
ATOM 3769 O O . ILE A 1 506 ? 56.249 25.306 117.108 1.00 38.28 494 ILE A O 1
ATOM 3774 N N . GLU A 1 507 ? 55.876 27.544 117.362 1.00 41.15 495 GLU A N 1
ATOM 3775 C CA . GLU A 1 507 ? 56.646 27.656 118.627 1.00 44.66 495 GLU A CA 1
ATOM 3776 C C . GLU A 1 507 ? 56.081 26.651 119.650 1.00 42.03 495 GLU A C 1
ATOM 3777 O O . GLU A 1 507 ? 56.819 25.927 120.315 1.00 42.18 495 GLU A O 1
ATOM 3783 N N . GLU A 1 508 ? 54.759 26.562 119.712 1.00 39.69 496 GLU A N 1
ATOM 3784 C CA . GLU A 1 508 ? 54.104 25.644 120.632 1.00 37.44 496 GLU A CA 1
ATOM 3785 C C . GLU A 1 508 ? 54.463 24.183 120.333 1.00 39.38 496 GLU A C 1
ATOM 3786 O O . GLU A 1 508 ? 54.705 23.384 121.250 1.00 37.74 496 GLU A O 1
ATOM 3792 N N . PHE A 1 509 ? 54.460 23.831 119.047 1.00 38.13 497 PHE A N 1
ATOM 3793 C CA . PHE A 1 509 ? 54.799 22.492 118.649 1.00 37.01 497 PHE A CA 1
ATOM 3794 C C . PHE A 1 509 ? 56.241 22.168 119.019 1.00 35.65 497 PHE A C 1
ATOM 3795 O O . PHE A 1 509 ? 56.553 21.067 119.475 1.00 34.13 497 PHE A O 1
ATOM 3803 N N . LYS A 1 510 ? 57.126 23.117 118.779 1.00 36.68 498 LYS A N 1
ATOM 3804 C CA . LYS A 1 510 ? 58.550 22.896 119.047 1.00 41.16 498 LYS A CA 1
ATOM 3805 C C . LYS A 1 510 ? 58.808 22.585 120.519 1.00 44.30 498 LYS A C 1
ATOM 3806 O O . LYS A 1 510 ? 59.616 21.716 120.855 1.00 45.81 498 LYS A O 1
ATOM 3812 N N . THR A 1 511 ? 58.095 23.302 121.375 1.00 46.14 499 THR A N 1
ATOM 3813 C CA . THR A 1 511 ? 58.010 23.012 122.808 1.00 47.98 499 THR A CA 1
ATOM 3814 C C . THR A 1 511 ? 57.977 21.535 123.183 1.00 49.02 499 THR A C 1
ATOM 3815 O O . THR A 1 511 ? 58.579 21.140 124.162 1.00 49.00 499 THR A O 1
ATOM 3819 N N . THR A 1 512 ? 57.281 20.714 122.408 1.00 47.80 500 THR A N 1
ATOM 3820 C CA . THR A 1 512 ? 57.154 19.309 122.761 1.00 48.73 500 THR A CA 1
ATOM 3821 C C . THR A 1 512 ? 57.795 18.325 121.780 1.00 49.20 500 THR A C 1
ATOM 3822 O O . THR A 1 512 ? 57.773 17.123 122.026 1.00 49.69 500 THR A O 1
ATOM 3826 N N . PHE A 1 513 ? 58.363 18.822 120.684 1.00 48.46 501 PHE A N 1
ATOM 3827 C CA . PHE A 1 513 ? 58.961 17.947 119.687 1.00 47.68 501 PHE A CA 1
ATOM 3828 C C . PHE A 1 513 ? 60.263 17.332 120.207 1.00 46.71 501 PHE A C 1
ATOM 3829 O O . PHE A 1 513 ? 61.162 18.041 120.613 1.00 45.06 501 PHE A O 1
ATOM 3837 N N . ARG A 1 514 ? 60.361 16.011 120.157 1.00 51.86 502 ARG A N 1
ATOM 3838 C CA . ARG A 1 514 ? 61.540 15.288 120.630 1.00 58.58 502 ARG A CA 1
ATOM 3839 C C . ARG A 1 514 ? 62.597 15.164 119.546 1.00 57.72 502 ARG A C 1
ATOM 3840 O O . ARG A 1 514 ? 62.427 14.415 118.591 1.00 56.86 502 ARG A O 1
ATOM 3848 N N . VAL A 1 515 ? 63.686 15.911 119.713 1.00 58.51 503 VAL A N 1
ATOM 3849 C CA . VAL A 1 515 ? 64.841 15.849 118.830 1.00 58.72 503 VAL A CA 1
ATOM 3850 C C . VAL A 1 515 ? 65.551 14.511 119.078 1.00 59.69 503 VAL A C 1
ATOM 3851 O O . VAL A 1 515 ? 65.369 13.873 120.113 1.00 61.12 503 VAL A O 1
#

Sequence (477 aa):
KSFEEKIDLEDTGKVIQVGDGIARAYGLNKVVSELVEFVETGVKGVAFNLEEDNVGIIILGEYKDIKEGHTVRRLKRRIIEVPVGEELLGRVVNPLGEPLDGKGPINAKNFRPIEIKAPGVIIYRKPVDTPLQTGIKAIDSIPIGRGQRELIIGDRQTGKTAIAIDTIINQKGQGVYCIYVAIGQKKSAIARRIIDKLRQYGAEYTTVVVASASDPASLQYIAPYAGCAGEYFAYSGRDALVVVYDDLSKHAVAYRRQLSLLRRPPGREAYPGDIFYLHSRLLERAVRLNDKLLGGGSLTALPIVETQANDISAYIPTNVISITDGQIYLLEPGLFYAGQRPAINVGLSVSRVGGSAQIKAKQVAGLRIDLAQYRELETFAQFATELDPATRAQIIIRGQRLELLKQEQYSPPVEEQVVVLFAGVRGYLDDLPVEEVRRFEKEFLRFHEKHQDILDDIKTKKELTSEETEEKLKKAIEEFKTTFRV

CATH classification: 2.40.30.20 (+2 more: 3.40.50.300, 1.20.150.20)

Foldseek 3Di:
DVDDDDDDLCFKWWFADFDPQKTWTAGVQNAAQFKKAQPVVRWIWGWHARDHGGTMTGTDDDRPPDDGGTMMGTPVHRQKAADDPLQQVFEAALRHHGDPPPDDSPGPDMDGLADFQDDPVFADAFAAWQALLQLLVLLLTHTFLFEEEEEEAPPLCRVLSVLSSLLPCVVVQEQEEEFAAAAAPVVVVVSSVLCVVSVSSRYGYHYQYVPHALVRSLSRLSSRLSLVVQQQAQGTYEYEANEVQSNLVSSVVSVVVQDDPPCHDDDDCSLVSVLRSRSNFGQGDVVSNRYTYYYYHYYHDDPGPCVDDVSVSSVVNGQWYWYAYVVQVVVQQPNRTDSVPTHHDSRPNNNFALCVLSVLVVLLVLLVVCVVCVVPDPDDDPVSVLSVLLNLLSLLSRDDGSDGDPLLSSLLSVCSVVCVCSPPDSVCSVVLSVQLVVLVVPPVVLSVVCVVVSHCDPVSVVVSVVSSVVSVVPDDD

B-factor: mean 38.42, std 11.5, range [12.27, 95.26]